Protein AF-A0A5J5CCL2-F1 (afdb_monomer)

Secondary structure (DSSP, 8-state):
--HHHHHHHHHHHHHHHHHHHHH--SS--HHHHHHHHHHHSPPPHHHHHIIIIII-HHHHHHHHHHHHHHHHHHHHHIIIIIIHHHHHHHHHHHHHHHHHT-HHHHGGGT--HHHHHHHHHHHHHHHHHHHHHHHHHHHHHHHHHHHHHHHHHHHHHHTT----TTTS---HHHHHHHHHHHHHHSS--HHHHHHHS-S----SSHHHHS--SSPPSS----TT-HHHHHHHH-STTTT-TTSPPP-TTS-HHHHHHHHHHHHHHHHHHHHHHHHHH----------PPPGGGSSS--SS-S-EEEEETTTTEEEEEEE-TTT-TTEEEEEEEESSTT---TT-EEEEE-------S--S-TT------EEEEEEEESSSSEEEEEEEE-TTS---EEEEEEEHHHHT---------TTSPP-GGG--EEE---

InterPro domains:
  IPR024789 Anaphase-promoting complex subunit 4 [PTHR13260] (3-409)
  IPR024790 Anaphase-promoting complex subunit 4, long domain [PF12896] (3-160)
  IPR056358 Anaphase-promoting complex subunit 4, C-terminal half WD40 domain [PF23405] (305-424)

pLDDT: mean 77.76, std 14.59, range [33.66, 97.31]

Sequence (434 aa):
MQCEAWEDILMQMDLRLTKFVQEKNTSTQVQDEFLELLLWGQSSPELQALLMNQLTVKGLKKLGQSIESSYSSIQKLVISHLQSGSEALLYHLSEVKGMSLWKQKFESLGLDSAAIEGAITAVGSFSLKANELLQVIDKSMKNFKAFFRWLYVAMLRMCEEHVPPELNKMTQKDIAFVADFLAEHFSENEELFDRKGKYFNVERVGQYLKDEDEDLVSPPNTKGNQWLKFLQESTHLKESPLLFPSFPQKSLHFVKRMMENVIVQCLQEPAEVIGRSVKQAVFLPLYTVPESSENNPRLFELPSLWNDKKAKMHNVVFCMPEISPCKLYLLRKGTDPNRHIPNSVMSIDLSHHLDNADDDNAAAQTNYVYSCLDARFYDDEMLTVVLQGSEEENKRRVLAQLSLASVLSCETEFCWEPNLRWTSRAVPSHAKAW

Nearest PDB structures (foldseek):
  9gaw-assembly1_I  TM=8.896E-01  e=2.895E-38  Homo sapiens
  8tar-assembly1_I  TM=8.766E-01  e=2.163E-37  Homo sapiens
  5l9t-assembly1_I  TM=8.913E-01  e=1.207E-35  Homo sapiens
  5l9u-assembly1_I  TM=8.912E-01  e=3.647E-35  Homo sapiens
  5khr-assembly1_I  TM=9.111E-01  e=5.847E-33  Homo sapiens

Organism: NCBI:txid54343

Foldseek 3Di:
DLLVLLCVLVCVVLVLLLVLVVVDPDPDFPLVQVVCCLPVVDHDPSVLCSDPPPCNLVNLVVSLVSNLVSLVVVLCCLVVPVLVVLVVVLVVLVVLLVVVVPCVVCVLLQQDNVLSLVLNLLSQQLNVQSVQLSVLSVLLNLLSVLQSLVSSQSSCVVVVHDDDPVSVPQDPVSSVSPSCLSCVWRPFDPVCCVPPVTRTPNDQSSQQVDPDQFWRPDFPDPPPPPVVVVCVVDDDNVVDSPDRDYDRGGHSNVSVVSSVVSVVVSVVRSVVSVVVVDDDLADAAEDDDDPVPPPDPCPDADFDWDQDPVQQKIWTWGDDCVQAQQKIKIAIDHVDNPDDDWCRIAIEGRQDADPPDDDPCPDDPDRWRKGWGHWDDPDPFKIWTWIFTDDDPDRDIDIDIDGVVVRPPDPDTDDDDGPDYDDPPDHYYDHDHD

Mean predicted aligned error: 14.12 Å

Radius of gyration: 39.16 Å; Cα contacts (8 Å, |Δi|>4): 515; chains: 1; bounding box: 102×42×96 Å

Solvent-accessible surface area (backbone atoms only — not comparable to full-atom values): 25177 Å² total; per-residue (Å²): 128,70,65,58,65,50,49,57,57,52,49,53,52,52,51,53,54,50,48,51,59,71,73,47,96,65,95,71,55,72,36,55,53,56,47,40,30,71,74,69,70,52,65,56,72,66,58,46,45,43,51,59,74,71,44,26,77,70,46,48,54,51,52,52,52,51,50,53,52,44,53,53,51,52,51,49,45,44,57,70,48,51,47,51,49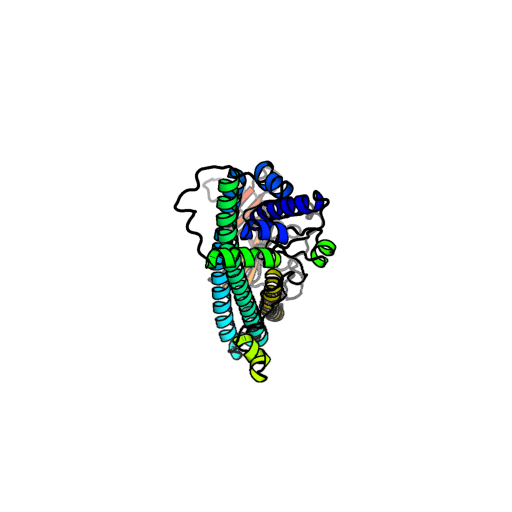,44,52,52,49,45,52,52,45,50,53,50,36,59,47,22,71,43,41,97,74,26,45,82,43,34,44,54,48,66,52,42,51,51,29,47,37,32,46,45,27,37,49,50,46,54,51,51,50,49,53,49,46,55,52,50,53,54,35,49,54,41,37,53,55,50,52,52,53,52,51,31,60,74,67,73,44,89,73,58,77,81,72,71,72,71,49,75,67,47,53,49,43,31,52,51,42,39,61,71,27,41,52,80,37,72,73,43,27,79,74,70,77,37,55,55,63,76,64,74,61,56,54,32,70,42,92,54,97,58,63,38,91,73,52,78,84,64,86,82,46,65,67,60,52,53,44,71,72,38,71,67,62,68,72,34,89,88,56,53,65,83,65,73,48,54,20,49,44,55,41,46,53,55,27,50,53,44,43,50,53,52,61,46,41,29,54,53,40,49,53,72,66,64,65,90,86,78,71,80,57,60,82,84,82,63,80,87,66,68,86,55,87,78,84,82,57,63,67,33,81,46,76,37,76,89,81,43,29,39,39,38,36,36,68,48,61,93,83,40,39,36,36,46,35,43,37,42,41,39,71,50,87,86,48,86,52,83,62,28,48,41,31,41,30,45,46,45,77,63,80,92,63,99,65,101,63,95,81,69,87,74,77,55,54,24,31,68,72,41,53,46,74,75,53,96,49,35,34,38,34,36,33,38,46,56,82,88,74,64,83,48,72,45,82,42,70,42,53,45,70,69,68,65,72,65,88,69,74,48,85,80,65,84,79,57,66,64,67,86,86,74,66,55,64,45,80,48,66,97

Structure (mmCIF, N/CA/C/O backbone):
data_AF-A0A5J5CCL2-F1
#
_entry.id   AF-A0A5J5CCL2-F1
#
loop_
_atom_site.group_PDB
_atom_site.id
_atom_site.type_symbol
_atom_site.label_atom_id
_atom_site.label_alt_id
_atom_site.label_comp_id
_atom_site.label_asym_id
_atom_site.label_entity_id
_atom_site.label_seq_id
_atom_site.pdbx_PDB_ins_code
_atom_site.Cartn_x
_atom_site.Cartn_y
_atom_site.Cartn_z
_atom_site.occupancy
_atom_site.B_iso_or_equiv
_atom_site.auth_seq_id
_atom_site.auth_comp_id
_atom_site.auth_asym_id
_atom_site.auth_atom_id
_atom_site.pdbx_PDB_model_num
ATOM 1 N N . MET A 1 1 ? 5.885 -1.222 14.890 1.00 33.66 1 MET A N 1
ATOM 2 C CA . MET A 1 1 ? 6.516 -0.376 15.926 1.00 33.66 1 MET A CA 1
ATOM 3 C C . MET A 1 1 ? 5.508 0.215 16.922 1.00 33.66 1 MET A C 1
ATOM 5 O O . MET A 1 1 ? 5.820 0.216 18.095 1.00 33.66 1 MET A O 1
ATOM 9 N N . GLN A 1 2 ? 4.304 0.678 16.532 1.00 38.41 2 GLN A N 1
ATOM 10 C CA . GLN A 1 2 ? 3.271 1.112 17.509 1.00 38.41 2 GLN A CA 1
ATOM 11 C C . GLN A 1 2 ? 2.220 0.045 17.885 1.00 38.41 2 GLN A C 1
ATOM 13 O O . GLN A 1 2 ? 1.555 0.217 18.902 1.00 38.41 2 GLN A O 1
ATOM 18 N N . CYS A 1 3 ? 2.089 -1.059 17.131 1.00 45.56 3 CYS A N 1
ATOM 19 C CA . CYS A 1 3 ? 1.233 -2.184 17.544 1.00 45.56 3 CYS A CA 1
ATOM 20 C C . CYS A 1 3 ? 1.702 -2.803 18.873 1.00 45.56 3 CYS A C 1
ATOM 22 O O . CYS A 1 3 ? 0.871 -3.060 19.732 1.00 45.56 3 CYS A O 1
ATOM 24 N N . GLU A 1 4 ? 3.015 -2.930 19.093 1.00 51.91 4 GLU A N 1
ATOM 25 C CA . GLU A 1 4 ? 3.587 -3.549 20.304 1.00 51.91 4 GLU A CA 1
ATOM 26 C C . GLU A 1 4 ? 3.193 -2.811 21.595 1.00 51.91 4 GLU A C 1
ATOM 28 O O . GLU A 1 4 ? 2.772 -3.430 22.567 1.00 51.91 4 GLU A O 1
ATOM 33 N N . ALA A 1 5 ? 3.232 -1.473 21.600 1.00 47.94 5 ALA A N 1
ATOM 34 C CA . ALA A 1 5 ? 2.883 -0.693 22.790 1.00 47.94 5 ALA A CA 1
ATOM 35 C C . ALA A 1 5 ? 1.392 -0.804 23.159 1.00 47.94 5 ALA A C 1
ATOM 37 O O . ALA A 1 5 ? 1.030 -0.737 24.332 1.00 47.94 5 ALA A O 1
ATOM 38 N N . TRP A 1 6 ? 0.521 -0.955 22.160 1.00 54.97 6 TRP A N 1
ATOM 39 C CA . TRP A 1 6 ? -0.911 -1.164 22.357 1.00 54.97 6 TRP A CA 1
ATOM 40 C C . TRP A 1 6 ? -1.201 -2.600 22.846 1.00 54.97 6 TRP A C 1
ATOM 42 O O . TRP A 1 6 ? -1.970 -2.760 23.798 1.00 54.97 6 TRP A O 1
ATOM 52 N N . GLU A 1 7 ? -0.515 -3.611 22.298 1.00 61.22 7 GLU A N 1
ATOM 53 C CA . GLU A 1 7 ? -0.616 -5.014 22.735 1.00 61.22 7 GLU A CA 1
ATOM 54 C C . GLU A 1 7 ? -0.195 -5.203 24.196 1.00 61.22 7 GLU A C 1
ATOM 56 O O . GLU A 1 7 ? -0.931 -5.820 24.969 1.00 61.22 7 GLU A O 1
ATOM 61 N N . ASP A 1 8 ? 0.927 -4.612 24.610 1.00 60.56 8 ASP A N 1
ATOM 62 C CA . ASP A 1 8 ? 1.470 -4.781 25.962 1.00 60.56 8 ASP A CA 1
ATOM 63 C C . ASP A 1 8 ? 0.539 -4.236 27.058 1.00 60.56 8 ASP A C 1
ATOM 65 O O . ASP A 1 8 ? 0.378 -4.849 28.117 1.00 60.56 8 ASP A O 1
ATOM 69 N N . ILE A 1 9 ? -0.110 -3.091 26.823 1.00 60.00 9 ILE A N 1
ATOM 70 C CA . ILE A 1 9 ? -0.969 -2.432 27.825 1.00 60.00 9 ILE A CA 1
ATOM 71 C C . ILE A 1 9 ? -2.286 -3.192 28.012 1.00 60.00 9 ILE A C 1
ATOM 73 O O . ILE A 1 9 ? -2.767 -3.355 29.136 1.00 60.00 9 ILE A O 1
ATOM 77 N N . LEU A 1 10 ? -2.884 -3.664 26.921 1.00 61.88 10 LEU A N 1
ATOM 78 C CA . LEU A 1 10 ? -4.155 -4.386 26.968 1.00 61.88 10 LEU A CA 1
ATOM 79 C C . LEU A 1 10 ? -3.970 -5.816 27.447 1.00 61.88 10 LEU A C 1
ATOM 81 O O . LEU A 1 10 ? -4.780 -6.306 28.233 1.00 61.88 10 LEU A O 1
ATOM 85 N N . MET A 1 11 ? -2.850 -6.443 27.080 1.00 65.31 11 MET A N 1
ATOM 86 C CA . MET A 1 11 ? -2.454 -7.723 27.644 1.00 65.31 11 MET A CA 1
ATOM 87 C C . MET A 1 11 ? -2.302 -7.630 29.166 1.00 65.31 11 MET A C 1
ATOM 89 O O . MET A 1 11 ? -2.711 -8.554 29.859 1.00 65.31 11 MET A O 1
ATOM 93 N N . GLN A 1 12 ? -1.830 -6.507 29.722 1.00 64.06 12 GLN A N 1
ATOM 94 C CA . GLN A 1 12 ? -1.799 -6.316 31.179 1.00 64.06 12 GLN A CA 1
ATOM 95 C C . GLN A 1 12 ? -3.190 -6.249 31.829 1.00 64.06 12 GLN A C 1
ATOM 97 O O . GLN A 1 12 ? -3.343 -6.752 32.944 1.00 64.06 12 GLN A O 1
ATOM 102 N N . MET A 1 13 ? -4.191 -5.643 31.180 1.00 66.69 13 MET A N 1
ATOM 103 C CA . MET A 1 13 ? -5.559 -5.587 31.714 1.00 66.69 13 MET A CA 1
ATOM 104 C C . MET A 1 13 ? -6.235 -6.962 31.630 1.00 66.69 13 MET A C 1
ATOM 106 O O . MET A 1 13 ? -6.732 -7.450 32.645 1.00 66.69 13 MET A O 1
ATOM 110 N N . ASP A 1 14 ? -6.147 -7.626 30.475 1.00 66.75 14 ASP A N 1
ATOM 111 C CA . ASP A 1 14 ? -6.646 -8.991 30.276 1.00 66.75 14 ASP A CA 1
ATOM 112 C C . ASP A 1 14 ? -5.994 -9.982 31.244 1.00 66.75 14 ASP A C 1
ATOM 114 O O . ASP A 1 14 ? -6.689 -10.784 31.860 1.00 66.75 14 ASP A O 1
ATOM 118 N N . LEU A 1 15 ? -4.666 -9.935 31.413 1.00 68.12 15 LEU A N 1
ATOM 119 C CA . LEU A 1 15 ? -3.940 -10.842 32.309 1.00 68.12 15 LEU A CA 1
ATOM 120 C C . LEU A 1 15 ? -4.369 -10.665 33.765 1.00 68.12 15 LEU A C 1
ATOM 122 O O . LEU A 1 15 ? -4.470 -11.649 34.491 1.00 68.12 15 LEU A O 1
ATOM 126 N N . ARG A 1 16 ? -4.621 -9.428 34.207 1.00 69.06 16 ARG A N 1
ATOM 127 C CA . ARG A 1 16 ? -5.076 -9.153 35.579 1.00 69.06 16 ARG A CA 1
ATOM 128 C C . ARG A 1 16 ? -6.511 -9.630 35.804 1.00 69.06 16 ARG A C 1
ATOM 130 O O . ARG A 1 16 ? -6.777 -10.239 36.833 1.00 69.06 16 ARG A O 1
ATOM 137 N N . LEU A 1 17 ? -7.402 -9.414 34.836 1.00 67.12 17 LEU A N 1
ATOM 138 C CA . LEU A 1 17 ? -8.785 -9.900 34.889 1.00 67.12 17 LEU A CA 1
ATOM 139 C C . LEU A 1 17 ? -8.868 -11.429 34.779 1.00 67.12 17 LEU A C 1
ATOM 141 O O . LEU A 1 17 ? -9.637 -12.060 35.491 1.00 67.12 17 LEU A O 1
ATOM 145 N N . THR A 1 18 ? -8.030 -12.041 33.944 1.00 66.94 18 THR A N 1
ATOM 146 C CA . THR A 1 18 ? -7.969 -13.502 33.789 1.00 66.94 18 THR A CA 1
ATOM 147 C C . THR A 1 18 ? -7.418 -14.165 35.051 1.00 66.94 18 THR A C 1
ATOM 149 O O . THR A 1 18 ? -7.979 -15.156 35.509 1.00 66.94 18 THR A O 1
ATOM 152 N N . LYS A 1 19 ? -6.368 -13.597 35.664 1.00 69.75 19 LYS A N 1
ATOM 153 C CA . LYS A 1 19 ? -5.868 -14.065 36.967 1.00 69.75 19 LYS A CA 1
ATOM 154 C C . LYS A 1 19 ? -6.924 -13.953 38.059 1.00 69.75 19 LYS A C 1
ATOM 156 O O . LYS A 1 19 ? -7.058 -14.880 38.840 1.00 69.75 19 LYS A O 1
ATOM 161 N N . PHE A 1 20 ? -7.708 -12.877 38.076 1.00 67.62 20 PHE A N 1
ATOM 162 C CA . PHE A 1 20 ? -8.809 -12.727 39.027 1.00 67.62 20 PHE A CA 1
ATOM 163 C C . PHE A 1 20 ? -9.853 -13.839 38.909 1.00 67.62 20 PHE A C 1
ATOM 165 O O . PHE A 1 20 ? -10.230 -14.413 39.923 1.00 67.62 20 PHE A O 1
ATOM 172 N N . VAL A 1 21 ? -10.270 -14.179 37.684 1.00 65.50 21 VAL A N 1
ATOM 173 C CA . VAL A 1 21 ? -11.196 -15.300 37.436 1.00 65.50 21 VAL A CA 1
ATOM 174 C C . VAL A 1 21 ? -10.605 -16.622 37.912 1.00 65.50 21 VAL A C 1
ATOM 176 O O . VAL A 1 21 ? -11.295 -17.405 38.550 1.00 65.50 21 VAL A O 1
ATOM 179 N N . GLN A 1 22 ? -9.323 -16.865 37.631 1.00 65.94 22 GLN A N 1
ATOM 180 C CA . GLN A 1 22 ? -8.645 -18.112 37.998 1.00 65.94 22 GLN A CA 1
ATOM 181 C C . GLN A 1 22 ? -8.370 -18.241 39.504 1.00 65.94 22 GLN A C 1
ATOM 183 O O . GLN A 1 22 ? -8.372 -19.347 40.034 1.00 65.94 22 GLN A O 1
ATOM 188 N N . GLU A 1 23 ? -8.103 -17.129 40.192 1.00 66.75 23 GLU A N 1
ATOM 189 C CA . GLU A 1 23 ? -7.854 -17.088 41.638 1.00 66.75 23 GLU A CA 1
ATOM 190 C C . GLU A 1 23 ? -9.162 -17.152 42.449 1.00 66.75 23 GLU A C 1
ATOM 192 O O . GLU A 1 23 ? -9.138 -17.480 43.640 1.00 66.75 23 GLU A O 1
ATOM 197 N N . LYS A 1 24 ? -10.315 -16.887 41.819 1.00 63.59 24 LYS A N 1
ATOM 198 C CA . LYS A 1 24 ? -11.631 -17.009 42.448 1.00 63.59 24 LYS A CA 1
ATOM 199 C C . LYS A 1 24 ? -12.131 -18.456 42.440 1.00 63.59 24 LYS A C 1
ATOM 201 O O . LYS A 1 24 ? -12.282 -19.079 41.401 1.00 63.59 24 LYS A O 1
ATOM 206 N N . ASN A 1 25 ? -12.520 -18.949 43.619 1.00 55.16 25 ASN A N 1
ATOM 207 C CA . ASN A 1 25 ? -13.246 -20.217 43.805 1.00 55.16 25 ASN A CA 1
ATOM 208 C C . ASN A 1 25 ? -14.779 -20.021 43.879 1.00 55.16 25 ASN A C 1
ATOM 210 O O . ASN A 1 25 ? -15.472 -20.788 44.547 1.00 55.16 25 ASN A O 1
ATOM 214 N N . THR A 1 26 ? -15.321 -18.954 43.283 1.00 57.22 26 THR A N 1
ATOM 215 C CA . THR A 1 26 ? -16.757 -18.606 43.359 1.00 57.22 26 THR A CA 1
ATOM 216 C C . THR A 1 26 ? -17.428 -18.715 41.994 1.00 57.22 26 THR A C 1
ATOM 218 O O . THR A 1 26 ? -16.775 -18.563 40.972 1.00 57.22 26 THR A O 1
ATOM 221 N N . SER A 1 27 ? -18.736 -18.985 41.983 1.00 61.56 27 SER A N 1
ATOM 222 C CA . SER A 1 27 ? -19.545 -19.191 40.772 1.00 61.56 27 SER A CA 1
ATOM 223 C C . SER A 1 27 ? -20.070 -17.901 40.121 1.00 61.56 27 SER A C 1
ATOM 225 O O . SER A 1 27 ? -20.950 -17.981 39.269 1.00 61.56 27 SER A O 1
ATOM 227 N N . THR A 1 28 ? -19.638 -16.722 40.575 1.00 65.50 28 THR A N 1
ATOM 228 C CA . THR A 1 28 ? -20.112 -15.419 40.078 1.00 65.50 28 THR A CA 1
ATOM 229 C C . THR A 1 28 ? -19.205 -14.906 38.967 1.00 65.50 28 THR A C 1
ATOM 231 O O . THR A 1 28 ? -17.983 -14.920 39.122 1.00 65.50 28 THR A O 1
ATOM 234 N N . GLN A 1 29 ? -19.791 -14.429 37.866 1.00 71.75 29 GLN A N 1
ATOM 235 C CA . GLN A 1 29 ? -19.021 -13.869 36.757 1.00 71.75 29 GLN A CA 1
ATOM 236 C C . GLN A 1 29 ? -18.443 -12.498 37.135 1.00 71.75 29 GLN A C 1
ATOM 238 O O . GLN A 1 29 ? -19.029 -11.739 37.908 1.00 71.75 29 GLN A O 1
ATOM 243 N N . VAL A 1 30 ? -17.309 -12.130 36.528 1.00 74.69 30 VAL A N 1
ATOM 244 C CA . VAL A 1 30 ? -16.671 -10.812 36.739 1.00 74.69 30 VAL A CA 1
ATOM 245 C C . VAL A 1 30 ? -17.623 -9.671 36.385 1.00 74.69 30 VAL A C 1
ATOM 247 O O . VAL A 1 30 ? -17.645 -8.645 37.062 1.00 74.69 30 VAL A O 1
ATOM 250 N N . GLN A 1 31 ? -18.433 -9.864 35.342 1.00 79.94 31 GLN A N 1
ATOM 251 C CA . GLN A 1 31 ? -19.477 -8.927 34.950 1.00 79.94 31 GLN A CA 1
ATOM 252 C C . GLN A 1 31 ? -20.458 -8.652 36.097 1.00 79.94 31 GLN A C 1
ATOM 254 O O . GLN A 1 31 ? -20.752 -7.487 36.366 1.00 79.94 31 GLN A O 1
ATOM 259 N N . ASP A 1 32 ? -20.936 -9.697 36.775 1.00 80.44 32 ASP A N 1
ATOM 260 C CA . ASP A 1 32 ? -21.945 -9.580 37.828 1.00 80.44 32 ASP A CA 1
ATOM 261 C C . ASP A 1 32 ? -21.407 -8.788 39.021 1.00 80.44 32 ASP A C 1
ATOM 263 O O . ASP A 1 32 ? -22.088 -7.904 39.526 1.00 80.44 32 ASP A O 1
ATOM 267 N N . GLU A 1 33 ? -20.147 -8.996 39.407 1.00 81.62 33 GLU A N 1
ATOM 268 C CA . GLU A 1 33 ? -19.530 -8.262 40.522 1.00 81.62 33 GLU A CA 1
ATOM 269 C C . GLU A 1 33 ? -19.306 -6.780 40.213 1.00 81.62 33 GLU A C 1
ATOM 271 O O . GLU A 1 33 ? -19.522 -5.916 41.068 1.00 81.62 33 GLU A O 1
ATOM 276 N N . PHE A 1 34 ? -18.899 -6.450 38.983 1.00 83.75 34 PHE A N 1
ATOM 277 C CA . PHE A 1 34 ? -18.797 -5.049 38.573 1.00 83.75 34 PHE A CA 1
ATOM 278 C C . PHE A 1 34 ? -20.177 -4.393 38.427 1.00 83.75 34 PHE A C 1
ATOM 280 O O . PHE A 1 34 ? -20.308 -3.200 38.709 1.00 83.75 34 PHE A O 1
ATOM 287 N N . LEU A 1 35 ? -21.210 -5.141 38.023 1.00 84.44 35 LEU A N 1
ATOM 288 C CA . LEU A 1 35 ? -22.591 -4.653 37.992 1.00 84.44 35 LEU A CA 1
ATOM 289 C C . LEU A 1 35 ? -23.157 -4.463 39.403 1.00 84.44 35 LEU A C 1
ATOM 291 O O . LEU A 1 35 ? -23.809 -3.452 39.657 1.00 84.44 35 LEU A O 1
ATOM 295 N N . GLU A 1 36 ? -22.871 -5.364 40.341 1.00 85.12 36 GLU A N 1
ATOM 296 C CA . GLU A 1 36 ? -23.231 -5.208 41.752 1.00 85.12 36 GLU A CA 1
ATOM 297 C C . GLU A 1 36 ? -22.561 -3.973 42.361 1.00 85.12 36 GLU A C 1
ATOM 299 O O . GLU A 1 36 ? -23.233 -3.161 43.003 1.00 85.12 36 GLU A O 1
ATOM 304 N N . LEU A 1 37 ? -21.277 -3.751 42.063 1.00 86.25 37 LEU A N 1
ATOM 305 C CA . LEU A 1 37 ? -20.572 -2.531 42.451 1.00 86.25 37 LEU A CA 1
ATOM 306 C C . LEU A 1 37 ? -21.211 -1.277 41.831 1.00 86.25 37 LEU A C 1
ATOM 308 O O . LEU A 1 37 ? -21.308 -0.243 42.494 1.00 86.25 37 LEU A O 1
ATOM 312 N N . LEU A 1 38 ? -21.656 -1.346 40.573 1.00 85.44 38 LEU A N 1
ATOM 313 C CA . LEU A 1 38 ? -22.299 -0.225 39.880 1.00 85.44 38 LEU A CA 1
ATOM 314 C C . LEU A 1 38 ? -23.677 0.107 40.469 1.00 85.44 38 LEU A C 1
ATOM 316 O O . LEU A 1 38 ? -24.008 1.285 40.610 1.00 85.44 38 LEU A O 1
ATOM 320 N N . LEU A 1 39 ? -24.471 -0.915 40.794 1.00 84.75 39 LEU A N 1
ATOM 321 C CA . LEU A 1 39 ? -25.861 -0.782 41.237 1.00 84.75 39 LEU A CA 1
ATOM 322 C C . LEU A 1 39 ? -25.980 -0.504 42.738 1.00 84.75 39 LEU A C 1
ATOM 324 O O . LEU A 1 39 ? -26.755 0.363 43.142 1.00 84.75 39 LEU A O 1
ATOM 328 N N . TRP A 1 40 ? -25.216 -1.225 43.558 1.00 83.25 40 TRP A N 1
ATOM 329 C CA . TRP A 1 40 ? -25.343 -1.218 45.018 1.00 83.25 40 TRP A CA 1
ATOM 330 C C . TRP A 1 40 ? -24.202 -0.482 45.718 1.00 83.25 40 TRP A C 1
ATOM 332 O O . TRP A 1 40 ? -24.310 -0.173 46.905 1.00 83.25 40 TRP A O 1
ATOM 342 N N . GLY A 1 41 ? -23.106 -0.189 45.011 1.00 79.31 41 GLY A N 1
ATOM 343 C CA . GLY A 1 41 ? -21.922 0.444 45.598 1.00 79.31 41 GLY A CA 1
ATOM 344 C C . GLY A 1 41 ? -21.170 -0.448 46.590 1.00 79.31 41 GLY A C 1
ATOM 345 O O . GLY A 1 41 ? -20.272 0.042 47.271 1.00 79.31 41 GLY A O 1
ATOM 346 N N . GLN A 1 42 ? -21.531 -1.731 46.685 1.00 76.81 42 GLN A N 1
ATOM 347 C CA . GLN A 1 42 ? -20.855 -2.725 47.512 1.00 76.81 42 GLN A CA 1
ATOM 348 C C . GLN A 1 42 ? -19.969 -3.597 46.623 1.00 76.81 42 GLN A C 1
ATOM 350 O O . GLN A 1 42 ? -20.426 -4.117 45.610 1.00 76.81 42 GLN A O 1
ATOM 355 N N . SER A 1 43 ? -18.697 -3.736 46.989 1.00 79.81 43 SER A N 1
ATOM 356 C CA . SER A 1 43 ? -17.754 -4.648 46.337 1.00 79.81 43 SER A CA 1
ATOM 357 C C . SER A 1 43 ? -17.603 -5.928 47.150 1.00 79.81 43 SER A C 1
ATOM 359 O O . SER A 1 43 ? -17.520 -5.860 48.380 1.00 79.81 43 SER A O 1
ATOM 361 N N . SER A 1 44 ? -17.452 -7.068 46.476 1.00 81.56 44 SER A N 1
ATOM 362 C CA . SER A 1 44 ? -16.975 -8.298 47.113 1.00 81.56 44 SER A CA 1
ATOM 363 C C . SER A 1 44 ? -15.580 -8.074 47.736 1.00 81.56 44 SER A C 1
ATOM 365 O O . SER A 1 44 ? -14.805 -7.245 47.236 1.00 81.56 44 SER A O 1
ATOM 367 N N . PRO A 1 45 ? -15.225 -8.771 48.833 1.00 78.25 45 PRO A N 1
ATOM 368 C CA . PRO A 1 45 ? -13.900 -8.644 49.441 1.00 78.25 45 PRO A CA 1
ATOM 369 C C . PRO A 1 45 ? -12.779 -9.047 48.469 1.00 78.25 45 PRO A C 1
ATOM 371 O O . PRO A 1 45 ? -11.690 -8.472 48.516 1.00 78.25 45 PRO A O 1
ATOM 374 N N . GLU A 1 46 ? -13.052 -9.965 47.539 1.00 78.75 46 GLU A N 1
ATOM 375 C CA . GLU A 1 46 ? -12.128 -10.359 46.476 1.00 78.75 46 GLU A CA 1
ATOM 376 C C . GLU A 1 46 ? -11.918 -9.229 45.456 1.00 78.75 46 GLU A C 1
ATOM 378 O O . GLU A 1 46 ? -10.774 -8.888 45.139 1.00 78.75 46 GLU A O 1
ATOM 383 N N . LEU A 1 47 ? -12.998 -8.597 44.975 1.00 79.44 47 LEU A N 1
ATOM 384 C CA . LEU A 1 47 ? -12.913 -7.470 44.040 1.00 79.44 47 LEU A CA 1
ATOM 385 C C . LEU A 1 47 ? -12.238 -6.259 44.696 1.00 79.44 47 LEU A C 1
ATOM 387 O O . LEU A 1 47 ? -11.413 -5.586 44.076 1.00 79.44 47 LEU A O 1
ATOM 391 N N . GLN A 1 48 ? -12.532 -6.004 45.972 1.00 81.75 48 GLN A N 1
ATOM 392 C CA . GLN A 1 48 ? -11.878 -4.955 46.746 1.00 81.75 48 GLN A CA 1
ATOM 393 C C . GLN A 1 48 ? -10.373 -5.213 46.884 1.00 81.75 48 GLN A C 1
ATOM 395 O O . GLN A 1 48 ? -9.580 -4.290 46.685 1.00 81.75 48 GLN A O 1
ATOM 400 N N . ALA A 1 49 ? -9.957 -6.453 47.161 1.00 79.75 49 ALA A N 1
ATOM 401 C CA . ALA A 1 49 ? -8.544 -6.819 47.216 1.00 79.75 49 ALA A CA 1
ATOM 402 C C . ALA A 1 49 ? -7.848 -6.627 45.857 1.00 79.75 49 ALA A C 1
ATOM 404 O O . ALA A 1 49 ? -6.737 -6.093 45.814 1.00 79.75 49 ALA A O 1
ATOM 405 N N . LEU A 1 50 ? -8.497 -6.980 44.743 1.00 79.12 50 LEU A N 1
ATOM 406 C CA . LEU A 1 50 ? -7.954 -6.744 43.403 1.00 79.12 50 LEU A CA 1
ATOM 407 C C . LEU A 1 50 ? -7.781 -5.248 43.108 1.00 79.12 50 LEU A C 1
ATOM 409 O O . LEU A 1 50 ? -6.703 -4.812 42.688 1.00 79.12 50 LEU A O 1
ATOM 413 N N . LEU A 1 51 ? -8.825 -4.451 43.344 1.00 80.06 51 LEU A N 1
ATOM 414 C CA . LEU A 1 51 ? -8.806 -3.018 43.058 1.00 80.06 51 LEU A CA 1
ATOM 415 C C . LEU A 1 51 ? -7.774 -2.293 43.932 1.00 80.06 51 LEU A C 1
ATOM 417 O O . LEU A 1 51 ? -6.999 -1.481 43.421 1.00 80.06 51 LEU A O 1
ATOM 421 N N . MET A 1 52 ? -7.705 -2.619 45.224 1.00 80.88 52 MET A N 1
ATOM 422 C CA . MET A 1 52 ? -6.853 -1.902 46.176 1.00 80.88 52 MET A CA 1
ATOM 423 C C . MET A 1 52 ? -5.406 -2.387 46.194 1.00 80.88 52 MET A C 1
ATOM 425 O O . MET A 1 52 ? -4.502 -1.551 46.210 1.00 80.88 52 MET A O 1
ATOM 429 N N . ASN A 1 53 ? -5.164 -3.700 46.138 1.00 78.44 53 ASN A N 1
ATOM 430 C CA . ASN A 1 53 ? -3.815 -4.252 46.293 1.00 78.44 53 ASN A CA 1
ATOM 431 C C . ASN A 1 53 ? -3.097 -4.432 44.953 1.00 78.44 53 ASN A C 1
ATOM 433 O O . ASN A 1 53 ? -1.902 -4.160 44.861 1.00 78.44 53 ASN A O 1
ATOM 437 N N . GLN A 1 54 ? -3.800 -4.887 43.909 1.00 73.38 54 GLN A N 1
ATOM 438 C CA . GLN A 1 54 ? -3.166 -5.184 42.622 1.00 73.38 54 GLN A CA 1
ATOM 439 C C . GLN A 1 54 ? -3.209 -3.989 41.664 1.00 73.38 54 GLN A C 1
ATOM 441 O O . GLN A 1 54 ? -2.190 -3.649 41.054 1.00 73.38 54 GLN A O 1
ATOM 446 N N . LEU A 1 55 ? -4.373 -3.354 41.489 1.00 75.75 55 LEU A N 1
ATOM 447 C CA . LEU A 1 55 ? -4.544 -2.262 40.525 1.00 75.75 55 LEU A CA 1
ATOM 448 C C . LEU A 1 55 ? -4.073 -0.919 41.092 1.00 75.75 55 LEU A C 1
ATOM 450 O O . LEU A 1 55 ? -3.283 -0.233 40.443 1.00 75.75 55 LEU A O 1
ATOM 454 N N . THR A 1 56 ? -4.477 -0.596 42.326 1.00 82.88 56 THR A N 1
ATOM 455 C CA . THR A 1 56 ? -4.232 0.668 43.045 1.00 82.88 56 THR A CA 1
ATOM 456 C C . THR A 1 56 ? -4.800 1.907 42.336 1.00 82.88 56 THR A C 1
ATOM 458 O O . THR A 1 56 ? -4.871 1.984 41.110 1.00 82.88 56 THR A O 1
ATOM 461 N N . VAL A 1 57 ? -5.135 2.957 43.092 1.00 81.75 57 VAL A N 1
ATOM 462 C CA . VAL A 1 57 ? -5.639 4.228 42.526 1.00 81.75 57 VAL A CA 1
ATOM 463 C C . VAL A 1 57 ? -4.617 4.869 41.568 1.00 81.75 57 VAL A C 1
ATOM 465 O O . VAL A 1 57 ? -4.965 5.380 40.499 1.00 81.75 57 VAL A O 1
ATOM 468 N N . LYS A 1 58 ? -3.323 4.811 41.918 1.00 82.00 58 LYS A N 1
ATOM 469 C CA . LYS A 1 58 ? -2.228 5.337 41.083 1.00 82.00 58 LYS A CA 1
ATOM 470 C C . LYS A 1 58 ? -2.024 4.507 39.814 1.00 82.00 58 LYS A C 1
ATOM 472 O O . LYS A 1 58 ? -1.777 5.085 38.755 1.00 82.00 58 LYS A O 1
ATOM 477 N N . GLY A 1 59 ? -2.118 3.180 39.914 1.00 80.94 59 GLY A N 1
ATOM 478 C CA . GLY A 1 59 ? -2.009 2.282 38.767 1.00 80.94 59 GLY A CA 1
ATOM 479 C C . GLY A 1 59 ? -3.173 2.452 37.795 1.00 80.94 59 GLY A C 1
ATOM 480 O O . GLY A 1 59 ? -2.925 2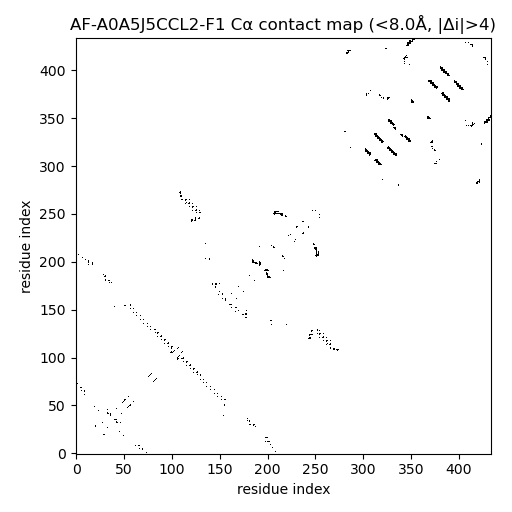.571 36.598 1.00 80.94 59 GLY A O 1
ATOM 481 N N . LEU A 1 60 ? -4.405 2.610 38.295 1.00 82.56 60 LEU A N 1
ATOM 482 C CA . LEU A 1 60 ? -5.581 2.896 37.466 1.00 82.56 60 LEU A CA 1
ATOM 483 C C . LEU A 1 60 ? -5.408 4.186 36.648 1.00 82.56 60 LEU A C 1
ATOM 485 O O . LEU A 1 60 ? -5.665 4.198 35.445 1.00 82.56 60 LEU A O 1
ATOM 489 N N . LYS A 1 61 ? -4.919 5.266 37.273 1.00 82.50 61 LYS A N 1
ATOM 490 C CA . LYS A 1 61 ? -4.688 6.545 36.579 1.00 82.50 61 LYS A CA 1
ATOM 491 C C . LYS A 1 61 ? -3.623 6.427 35.485 1.00 82.50 61 LYS A C 1
ATOM 493 O O . LYS A 1 61 ? -3.814 6.966 34.397 1.00 82.50 61 LYS A O 1
ATOM 498 N N . LYS A 1 62 ? -2.521 5.714 35.757 1.00 82.88 62 LYS A N 1
ATOM 499 C CA . LYS A 1 62 ? -1.477 5.443 34.754 1.00 82.88 62 LYS A CA 1
ATOM 500 C C . LYS A 1 62 ? -2.014 4.595 33.602 1.00 82.88 62 LYS A C 1
ATOM 502 O O . LYS A 1 62 ? -1.768 4.938 32.452 1.00 82.88 62 LYS A O 1
ATOM 507 N N . LEU A 1 63 ? -2.773 3.540 33.905 1.00 80.00 63 LEU A N 1
ATOM 508 C CA . LEU A 1 63 ? -3.380 2.662 32.905 1.00 80.00 63 LEU A CA 1
ATOM 509 C C . LEU A 1 63 ? -4.340 3.438 31.993 1.00 80.00 63 LEU A C 1
ATOM 511 O O . LEU A 1 63 ? -4.211 3.364 30.775 1.00 80.00 63 LEU A O 1
ATOM 515 N N . GLY A 1 64 ? -5.233 4.246 32.573 1.00 81.38 64 GLY A N 1
ATOM 516 C CA . GLY A 1 64 ? -6.175 5.072 31.814 1.00 81.38 64 GLY A CA 1
ATOM 517 C C . GLY A 1 64 ? -5.479 6.075 30.886 1.00 81.38 64 GLY A C 1
ATOM 518 O O . GLY A 1 64 ? -5.826 6.158 29.711 1.00 81.38 64 GLY A O 1
ATOM 519 N N . GLN A 1 65 ? -4.452 6.783 31.376 1.00 84.25 65 GLN A N 1
ATOM 520 C CA . GLN A 1 65 ? -3.652 7.701 30.549 1.00 84.25 65 GLN A CA 1
ATOM 521 C C . GLN A 1 65 ? -2.924 6.972 29.417 1.00 84.25 65 GLN A C 1
ATOM 523 O O . GLN A 1 65 ? -2.901 7.452 28.284 1.00 84.25 65 GLN A O 1
ATOM 528 N N . SER A 1 66 ? -2.349 5.806 29.718 1.00 81.75 66 SER A N 1
ATOM 529 C CA . SER A 1 66 ? -1.650 4.986 28.734 1.00 81.75 66 SER A CA 1
ATOM 530 C C . SER A 1 66 ? -2.594 4.541 27.614 1.00 81.75 66 SER A C 1
ATOM 532 O O . SER A 1 66 ? -2.283 4.757 26.446 1.00 81.75 66 SER A O 1
ATOM 534 N N . ILE A 1 67 ? -3.777 4.016 27.955 1.00 80.06 67 ILE A N 1
ATOM 535 C CA . ILE A 1 67 ? -4.802 3.606 26.983 1.00 80.06 67 ILE A CA 1
ATOM 536 C C . ILE A 1 67 ? -5.258 4.804 26.137 1.00 80.06 67 ILE A C 1
ATOM 538 O O . ILE A 1 67 ? -5.248 4.718 24.912 1.00 80.06 67 ILE A O 1
ATOM 542 N N . GLU A 1 68 ? -5.591 5.944 26.753 1.00 83.31 68 GLU A N 1
ATOM 543 C CA . GLU A 1 68 ? -6.021 7.152 26.028 1.00 83.31 68 GLU A CA 1
ATOM 544 C C . GLU A 1 68 ? -4.949 7.639 25.036 1.00 83.31 68 GLU A C 1
ATOM 546 O O . GLU A 1 68 ? -5.259 7.957 23.885 1.00 83.31 68 GLU A O 1
ATOM 551 N N . SER A 1 69 ? -3.676 7.633 25.448 1.00 84.69 69 SER A N 1
ATOM 552 C CA . SER A 1 69 ? -2.553 8.022 24.587 1.00 84.69 69 SER A CA 1
ATOM 553 C C . SER A 1 69 ? -2.340 7.064 23.409 1.00 84.69 69 SER A C 1
ATOM 555 O O . SER A 1 69 ? -2.122 7.525 22.284 1.00 84.69 69 SER A O 1
ATOM 557 N N . SER A 1 70 ? -2.473 5.751 23.626 1.00 83.44 70 SER A N 1
ATOM 558 C CA . SER A 1 70 ? -2.356 4.739 22.571 1.00 83.44 70 SER A CA 1
ATOM 559 C C . SER A 1 70 ? -3.487 4.861 21.554 1.00 83.44 70 SER A C 1
ATOM 561 O O . SER A 1 70 ? -3.219 4.969 20.359 1.00 83.44 70 SER A O 1
ATOM 563 N N . TYR A 1 71 ? -4.744 4.937 22.006 1.00 84.38 71 TYR A N 1
ATOM 564 C CA . TYR A 1 71 ? -5.903 5.092 21.118 1.00 84.38 71 TYR A CA 1
ATOM 565 C C . TYR A 1 71 ? -5.840 6.396 20.316 1.00 84.38 71 TYR A C 1
ATOM 567 O O . TYR A 1 71 ? -6.085 6.379 19.112 1.00 84.38 71 TYR A O 1
ATOM 575 N N . SER A 1 72 ? -5.435 7.512 20.936 1.00 88.50 72 SER A N 1
ATOM 576 C CA . SER A 1 72 ? -5.253 8.784 20.224 1.00 88.50 72 SER A CA 1
ATOM 577 C C . SER A 1 72 ? -4.137 8.705 19.175 1.00 88.50 72 SER A C 1
ATOM 579 O O . SER A 1 72 ? -4.265 9.273 18.090 1.00 88.50 72 SER A O 1
ATOM 581 N N . SER A 1 73 ? -3.055 7.980 19.465 1.00 88.19 73 SER A N 1
ATOM 582 C CA . SER A 1 73 ? -1.955 7.767 18.517 1.00 88.19 73 SER A CA 1
ATOM 583 C C . SER A 1 73 ? -2.395 6.910 17.326 1.00 88.19 73 SER A C 1
ATOM 585 O O . SER A 1 73 ? -2.172 7.304 16.182 1.00 88.19 73 SER A O 1
ATOM 587 N N . ILE A 1 74 ? -3.090 5.794 17.578 1.00 86.75 74 ILE A N 1
ATOM 588 C CA . ILE A 1 74 ? -3.634 4.913 16.530 1.00 86.75 74 ILE A CA 1
ATOM 589 C C . ILE A 1 74 ? -4.661 5.667 15.681 1.00 86.75 74 ILE A C 1
ATOM 591 O O . ILE A 1 74 ? -4.592 5.628 14.456 1.00 86.75 74 ILE A O 1
ATOM 595 N N . GLN A 1 75 ? -5.575 6.411 16.309 1.00 90.00 75 GLN A N 1
ATOM 596 C CA . GLN A 1 75 ? -6.568 7.224 15.609 1.00 90.00 75 GLN A CA 1
ATOM 597 C C . GLN A 1 75 ? -5.910 8.219 14.647 1.00 90.00 75 GLN A C 1
ATOM 599 O O . GLN A 1 75 ? -6.292 8.301 13.480 1.00 90.00 75 GLN A O 1
ATOM 604 N N . LYS A 1 76 ? -4.894 8.954 15.118 1.00 91.38 76 LYS A N 1
ATOM 605 C CA . LYS A 1 76 ? -4.133 9.887 14.277 1.00 91.38 76 LYS A CA 1
ATOM 606 C C . LYS A 1 76 ? -3.448 9.171 13.121 1.00 91.38 76 LYS A C 1
ATOM 608 O O . LYS A 1 76 ? -3.447 9.704 12.017 1.00 91.38 76 LYS A O 1
ATOM 613 N N . LEU A 1 77 ? -2.900 7.978 13.353 1.00 90.19 77 LEU A N 1
ATOM 614 C CA . LEU A 1 77 ? -2.262 7.185 12.306 1.00 90.19 77 LEU A CA 1
ATOM 615 C C . LEU A 1 77 ? -3.262 6.786 11.210 1.00 90.19 77 LEU A C 1
ATOM 617 O O . LEU A 1 77 ? -2.981 6.950 10.022 1.00 90.19 77 LEU A O 1
ATOM 621 N N . VAL A 1 78 ? -4.449 6.318 11.608 1.00 91.25 78 VAL A N 1
ATOM 622 C CA . VAL A 1 78 ? -5.519 5.927 10.681 1.00 91.25 78 VAL A CA 1
ATOM 623 C C . VAL A 1 78 ? -5.982 7.124 9.850 1.00 91.25 78 VAL A C 1
ATOM 625 O O . VAL A 1 78 ? -6.025 7.030 8.628 1.00 91.25 78 VAL A O 1
ATOM 628 N N . ILE A 1 79 ? -6.265 8.266 10.479 1.00 91.19 79 ILE A N 1
ATOM 629 C CA . ILE A 1 79 ? -6.766 9.449 9.764 1.00 91.19 79 ILE A CA 1
ATOM 630 C C . ILE A 1 79 ? -5.673 10.074 8.887 1.00 91.19 79 ILE A C 1
ATOM 632 O O . ILE A 1 79 ? -5.869 10.323 7.702 1.00 91.19 79 ILE A O 1
ATOM 636 N N . SER A 1 80 ? -4.497 10.332 9.461 1.00 92.12 80 SER A N 1
ATOM 637 C CA . SER A 1 80 ? -3.470 11.142 8.802 1.00 92.12 80 SER A CA 1
ATOM 638 C C . SER A 1 80 ? -2.656 10.384 7.763 1.00 92.12 80 SER A C 1
ATOM 640 O O . SER A 1 80 ? -2.107 11.031 6.871 1.00 92.12 80 SER A O 1
ATOM 642 N N . HIS A 1 81 ? -2.518 9.062 7.886 1.00 91.62 81 HIS A N 1
ATOM 643 C CA . HIS A 1 81 ? -1.673 8.268 6.990 1.00 91.62 81 HIS A CA 1
ATOM 644 C C . HIS A 1 81 ? -2.467 7.214 6.225 1.00 91.62 81 HIS A C 1
ATOM 646 O O . HIS A 1 81 ? -2.286 7.080 5.017 1.00 91.62 81 HIS A O 1
ATOM 652 N N . LEU A 1 82 ? -3.342 6.465 6.902 1.00 91.56 82 LEU A N 1
ATOM 653 C CA . LEU A 1 82 ? -4.051 5.361 6.255 1.00 91.56 82 LEU A CA 1
ATOM 654 C C . LEU A 1 82 ? -5.141 5.859 5.301 1.00 91.56 82 LEU A C 1
ATOM 656 O O . LEU A 1 82 ? -5.188 5.427 4.152 1.00 91.56 82 LEU A O 1
ATOM 660 N N . GLN A 1 83 ? -5.996 6.777 5.757 1.00 92.12 83 GLN A N 1
ATOM 661 C CA . GLN A 1 83 ? -7.063 7.351 4.935 1.00 92.12 83 GLN A CA 1
ATOM 662 C C . GLN A 1 83 ? -6.496 8.225 3.819 1.00 92.12 83 GLN A C 1
ATOM 664 O O . GLN A 1 83 ? -6.789 7.970 2.656 1.00 92.12 83 GLN A O 1
ATOM 669 N N . SER A 1 84 ? -5.609 9.167 4.148 1.00 94.19 84 SER A N 1
ATOM 670 C CA . SER A 1 84 ? -4.961 10.032 3.152 1.00 94.19 84 SER A CA 1
ATOM 671 C C . SER A 1 84 ? -4.204 9.234 2.079 1.00 94.19 84 SER A C 1
ATOM 673 O O . SER A 1 84 ? -4.307 9.538 0.891 1.00 94.19 84 SER A O 1
ATOM 675 N N . GLY A 1 85 ? -3.493 8.170 2.470 1.00 95.25 85 GLY A N 1
ATOM 676 C CA . GLY A 1 85 ? -2.818 7.268 1.538 1.00 95.25 85 GLY A CA 1
ATOM 677 C C . GLY A 1 85 ? -3.795 6.487 0.656 1.00 95.25 85 GLY A C 1
ATOM 678 O O . GLY A 1 85 ? -3.562 6.355 -0.543 1.00 95.25 85 GLY A O 1
ATOM 679 N N . SER A 1 86 ? -4.910 6.016 1.222 1.00 94.62 86 SER A N 1
ATOM 680 C CA . SER A 1 86 ? -5.946 5.291 0.469 1.00 94.62 86 SER A CA 1
ATOM 681 C C . SER A 1 86 ? -6.682 6.200 -0.520 1.00 94.62 86 SER A C 1
ATOM 683 O O . SER A 1 86 ? -6.957 5.787 -1.643 1.00 94.62 86 SER A O 1
ATOM 685 N N . GLU A 1 87 ? -6.952 7.450 -0.141 1.00 94.69 87 GLU A N 1
ATOM 686 C CA . GLU A 1 87 ? -7.551 8.471 -1.008 1.00 94.69 87 GLU A CA 1
ATOM 687 C C . GLU A 1 87 ? -6.628 8.835 -2.174 1.00 94.69 87 GLU A C 1
ATOM 689 O O . GLU A 1 87 ? -7.070 8.864 -3.323 1.00 94.69 87 GLU A O 1
ATOM 694 N N . ALA A 1 88 ? -5.337 9.054 -1.903 1.00 96.69 88 ALA A N 1
ATOM 695 C CA . ALA A 1 88 ? -4.343 9.311 -2.944 1.00 96.69 88 ALA A CA 1
ATOM 696 C C . ALA A 1 88 ? -4.203 8.117 -3.902 1.00 96.69 88 ALA A C 1
ATOM 698 O O . ALA A 1 88 ? -4.137 8.290 -5.120 1.00 96.69 88 ALA A O 1
ATOM 699 N N . LEU A 1 89 ? -4.211 6.895 -3.363 1.00 96.19 89 LEU A N 1
ATOM 700 C CA . LEU A 1 89 ? -4.174 5.675 -4.163 1.00 96.19 89 LEU A CA 1
ATOM 701 C C . LEU A 1 89 ? -5.419 5.549 -5.052 1.00 96.19 89 LEU A C 1
ATOM 703 O O . LEU A 1 89 ? -5.297 5.255 -6.239 1.00 96.19 89 LEU A O 1
ATOM 707 N N . LEU A 1 90 ? -6.605 5.826 -4.508 1.00 95.44 90 LEU A N 1
ATOM 708 C CA . LEU A 1 90 ? -7.860 5.822 -5.257 1.00 95.44 90 LEU A CA 1
ATOM 709 C C . LEU A 1 90 ? -7.866 6.883 -6.367 1.00 95.44 90 LEU A C 1
ATOM 711 O O . LEU A 1 90 ? -8.318 6.603 -7.479 1.00 95.44 90 LEU A O 1
ATOM 715 N N . TYR A 1 91 ? -7.339 8.078 -6.086 1.00 97.31 91 TYR A N 1
ATOM 716 C CA . TYR A 1 91 ? -7.180 9.154 -7.063 1.00 97.31 91 TYR A CA 1
ATOM 717 C C . TYR A 1 91 ? -6.296 8.709 -8.237 1.00 97.31 91 TYR A C 1
ATOM 719 O O . TYR A 1 91 ? -6.741 8.734 -9.385 1.00 97.31 91 TYR A O 1
ATOM 727 N N . HIS A 1 92 ? -5.089 8.210 -7.960 1.00 97.25 92 HIS A N 1
ATOM 728 C CA . HIS A 1 92 ? -4.168 7.783 -9.015 1.00 97.25 92 HIS A CA 1
ATOM 729 C C . HIS A 1 92 ? -4.676 6.563 -9.787 1.00 97.25 92 HIS A C 1
ATOM 731 O O . HIS A 1 92 ? -4.568 6.528 -11.011 1.00 97.25 92 HIS A O 1
ATOM 737 N N . LEU A 1 93 ? -5.296 5.584 -9.122 1.00 95.56 93 LEU A N 1
ATOM 738 C CA . LEU A 1 93 ? -5.925 4.461 -9.821 1.00 95.56 93 LEU A CA 1
ATOM 739 C C . LEU A 1 93 ? -7.078 4.918 -10.721 1.00 95.56 93 LEU A C 1
ATOM 741 O O . LEU A 1 93 ? -7.273 4.351 -11.793 1.00 95.56 93 LEU A O 1
ATOM 745 N N . SER A 1 94 ? -7.810 5.965 -10.335 1.00 94.88 94 SER A N 1
ATOM 746 C CA . SER A 1 94 ? -8.860 6.550 -11.176 1.00 94.88 94 SER A CA 1
ATOM 747 C C . SER A 1 94 ? -8.284 7.228 -12.425 1.00 94.88 94 SER A C 1
ATOM 749 O O . SER A 1 94 ? -8.840 7.070 -13.514 1.00 94.88 94 SER A O 1
ATOM 751 N N . GLU A 1 95 ? -7.145 7.919 -12.309 1.00 96.25 95 GLU A N 1
ATOM 752 C CA . GLU A 1 95 ? -6.413 8.451 -13.469 1.00 96.25 95 GLU A CA 1
ATOM 753 C C . GLU A 1 95 ? -5.929 7.319 -14.386 1.00 96.25 95 GLU A C 1
ATOM 755 O O . GLU A 1 95 ? -6.136 7.372 -15.600 1.00 96.25 95 GLU A O 1
ATOM 760 N N . VAL A 1 96 ? -5.353 6.258 -13.810 1.00 94.75 96 VAL A N 1
ATOM 761 C CA . VAL A 1 96 ? -4.882 5.075 -14.549 1.00 94.75 96 VAL A CA 1
ATOM 762 C C . VAL A 1 96 ? -6.045 4.347 -15.229 1.00 94.75 96 VAL A C 1
ATOM 764 O O . VAL A 1 96 ? -5.914 3.944 -16.385 1.00 94.75 96 VAL A O 1
ATOM 767 N N . LYS A 1 97 ? -7.223 4.264 -14.595 1.00 94.00 97 LYS A N 1
ATOM 768 C CA . LYS A 1 97 ? -8.451 3.780 -15.246 1.00 94.00 97 LYS A CA 1
ATOM 769 C C . LYS A 1 97 ? -8.794 4.653 -16.450 1.00 94.00 97 LYS A C 1
ATOM 771 O O . LYS A 1 97 ? -9.019 4.121 -17.533 1.00 94.00 97 LYS A O 1
ATOM 776 N N . GLY A 1 98 ? -8.757 5.978 -16.299 1.00 94.50 98 GLY A N 1
ATOM 777 C CA . GLY A 1 98 ? -8.941 6.921 -17.406 1.00 94.50 98 GLY A CA 1
ATOM 778 C C . GLY A 1 98 ? -7.987 6.666 -18.580 1.00 94.50 98 GLY A C 1
ATOM 779 O O . GLY A 1 98 ? -8.422 6.665 -19.731 1.00 94.50 98 GLY A O 1
ATOM 780 N N . MET A 1 99 ? -6.715 6.368 -18.296 1.00 94.25 99 MET A N 1
ATOM 781 C CA . MET A 1 99 ? -5.726 5.986 -19.313 1.00 94.25 99 MET A CA 1
ATOM 782 C C . MET A 1 99 ? -6.056 4.633 -19.957 1.00 94.25 99 MET A C 1
ATOM 784 O O . MET A 1 99 ? -6.038 4.522 -21.179 1.00 94.25 99 MET A O 1
ATOM 788 N N . SER A 1 100 ? -6.426 3.618 -19.172 1.00 93.62 100 SER A N 1
ATOM 789 C CA . SER A 1 100 ? -6.756 2.277 -19.686 1.00 93.62 100 SER A CA 1
ATOM 790 C C . SER A 1 100 ? -7.962 2.262 -20.633 1.00 93.62 100 SER A C 1
ATOM 792 O O . SER A 1 100 ? -8.020 1.466 -21.569 1.00 93.62 100 SER A O 1
ATOM 794 N N . LEU A 1 101 ? -8.902 3.199 -20.461 1.00 93.19 101 LEU A N 1
ATOM 795 C CA . LEU A 1 101 ? -10.039 3.362 -21.369 1.00 93.19 101 LEU A CA 1
ATOM 796 C C . LEU A 1 101 ? -9.607 3.848 -22.763 1.00 93.19 101 LEU A C 1
ATOM 798 O O . LEU A 1 101 ? -10.300 3.599 -23.752 1.00 93.19 101 LEU A O 1
ATOM 802 N N . TRP A 1 102 ? -8.449 4.503 -22.880 1.00 94.75 102 TRP A N 1
ATOM 803 C CA . TRP A 1 102 ? -7.850 4.896 -24.157 1.00 94.75 102 TRP A CA 1
ATOM 804 C C . TRP A 1 102 ? -7.069 3.738 -24.784 1.00 94.75 102 TRP A C 1
ATOM 806 O O . TRP A 1 102 ? -5.846 3.785 -24.955 1.00 94.75 102 TRP A O 1
ATOM 816 N N . LYS A 1 103 ? -7.818 2.711 -25.198 1.00 91.19 103 LYS A N 1
ATOM 817 C CA . LYS A 1 103 ? -7.286 1.459 -25.755 1.00 91.19 103 LYS A CA 1
ATOM 818 C C . LYS A 1 103 ? -6.247 1.676 -26.857 1.00 91.19 103 LYS A C 1
ATOM 820 O O . LYS A 1 103 ? -5.168 1.106 -26.804 1.00 91.19 103 LYS A O 1
ATOM 825 N N . GLN A 1 104 ? -6.485 2.618 -27.771 1.00 90.88 104 GLN A N 1
ATOM 826 C CA . GLN A 1 104 ? -5.563 2.920 -28.878 1.00 90.88 104 GLN A CA 1
ATOM 827 C C . GLN A 1 104 ? -4.118 3.235 -28.452 1.00 90.88 104 GLN A C 1
ATOM 829 O O . GLN A 1 104 ? -3.201 2.999 -29.232 1.00 90.88 104 GLN A O 1
ATOM 834 N N . LYS A 1 105 ? -3.907 3.805 -27.258 1.00 89.94 105 LYS A N 1
ATOM 835 C CA . LYS A 1 105 ? -2.569 4.166 -26.759 1.00 89.94 105 LYS A CA 1
ATOM 836 C C . LYS A 1 105 ? -2.036 3.193 -25.715 1.00 89.94 105 LYS A C 1
ATOM 838 O O . LYS A 1 105 ? -0.830 2.973 -25.662 1.00 89.94 105 LYS A O 1
ATOM 843 N N . PHE A 1 106 ? -2.915 2.666 -24.867 1.00 91.81 106 PHE A N 1
ATOM 844 C CA . PHE A 1 106 ? -2.518 1.973 -23.641 1.00 91.81 106 PHE A CA 1
ATOM 845 C C . PHE A 1 106 ? -2.777 0.463 -23.669 1.00 91.81 106 PHE A C 1
ATOM 847 O O . PHE A 1 106 ? -2.158 -0.264 -22.897 1.00 91.81 106 PHE A O 1
ATOM 854 N N . GLU A 1 107 ? -3.591 -0.038 -24.602 1.00 88.88 107 GLU A N 1
ATOM 855 C CA . GLU A 1 107 ? -3.816 -1.482 -24.769 1.00 88.88 107 GLU A CA 1
ATOM 856 C C . GLU A 1 107 ? -2.524 -2.197 -25.186 1.00 88.88 107 GLU A C 1
ATOM 858 O O . GLU A 1 107 ? -2.181 -3.238 -24.636 1.00 88.88 107 GLU A O 1
ATOM 863 N N . SER A 1 108 ? -1.722 -1.589 -26.070 1.00 89.25 108 SER A N 1
ATOM 864 C CA . SER A 1 108 ? -0.409 -2.125 -26.463 1.00 89.25 108 SER A CA 1
ATOM 865 C C . SER A 1 108 ? 0.627 -2.125 -25.336 1.00 89.25 108 SER A C 1
ATOM 867 O O . SER A 1 108 ? 1.662 -2.772 -25.465 1.00 89.25 108 SER A O 1
ATOM 869 N N . LEU A 1 109 ? 0.377 -1.373 -24.260 1.00 91.19 109 LEU A N 1
ATOM 870 C CA . LEU A 1 109 ? 1.222 -1.341 -23.067 1.00 91.19 109 LEU A CA 1
ATOM 871 C C . LEU A 1 109 ? 0.776 -2.360 -22.010 1.00 91.19 109 LEU A C 1
ATOM 873 O O . LEU A 1 109 ? 1.459 -2.473 -21.003 1.00 91.19 109 LEU A O 1
ATOM 877 N N . GLY A 1 110 ? -0.328 -3.090 -22.222 1.00 90.06 110 GLY A N 1
ATOM 878 C CA . GLY A 1 110 ? -0.825 -4.093 -21.273 1.00 90.06 110 GLY A CA 1
ATOM 879 C C . GLY A 1 110 ? -1.620 -3.522 -20.098 1.00 90.06 110 GLY A C 1
ATOM 880 O O . GLY A 1 110 ? -1.623 -4.112 -19.027 1.00 90.06 110 GLY A O 1
ATOM 881 N N . LEU A 1 111 ? -2.251 -2.353 -20.255 1.00 92.12 111 LEU A N 1
ATOM 882 C CA . LEU A 1 111 ? -3.139 -1.787 -19.231 1.00 92.12 111 LEU A CA 1
ATOM 883 C C . LEU A 1 111 ? -4.556 -2.364 -19.366 1.00 92.12 111 LEU A C 1
ATOM 885 O O . LEU A 1 111 ? -5.333 -1.891 -20.200 1.00 92.12 111 LEU A O 1
ATOM 889 N N . ASP A 1 112 ? -4.909 -3.341 -18.527 1.00 91.06 112 ASP A N 1
ATOM 890 C CA . ASP A 1 112 ? -6.268 -3.888 -18.462 1.00 91.06 112 ASP A CA 1
ATOM 891 C C . ASP A 1 112 ? -7.214 -3.023 -17.609 1.00 91.06 112 ASP A C 1
ATOM 893 O O . ASP A 1 112 ? -7.060 -2.868 -16.395 1.00 91.06 112 ASP A O 1
ATOM 897 N N . SER A 1 113 ? -8.260 -2.496 -18.251 1.00 92.12 113 SER A N 1
ATOM 898 C CA . SER A 1 113 ? -9.291 -1.693 -17.590 1.00 92.12 113 SER A CA 1
ATOM 899 C C . SER A 1 113 ? -10.082 -2.477 -16.539 1.00 92.12 113 SER A C 1
ATOM 901 O O . SER A 1 113 ? -10.537 -1.860 -15.574 1.00 92.12 113 SER A O 1
ATOM 903 N N . ALA A 1 114 ? -10.288 -3.786 -16.718 1.00 91.69 114 ALA A N 1
ATOM 904 C CA . ALA A 1 114 ? -11.057 -4.594 -15.771 1.00 91.69 114 ALA A CA 1
ATOM 905 C C . ALA A 1 114 ? -10.244 -4.874 -14.499 1.00 91.69 114 ALA A C 1
ATOM 907 O O . ALA A 1 114 ? -10.754 -4.696 -13.391 1.00 91.69 114 ALA A O 1
ATOM 908 N N . ALA A 1 115 ? -8.961 -5.215 -14.643 1.00 92.50 115 ALA A N 1
ATOM 909 C CA . ALA A 1 115 ? -8.038 -5.356 -13.522 1.00 92.50 115 ALA A CA 1
ATOM 910 C C . ALA A 1 115 ? -7.935 -4.062 -12.693 1.00 92.50 115 ALA A C 1
ATOM 912 O O . ALA A 1 115 ? -8.084 -4.099 -11.468 1.00 92.50 115 ALA A O 1
ATOM 913 N N . ILE A 1 116 ? -7.780 -2.899 -13.343 1.00 94.38 116 ILE A N 1
ATOM 914 C CA . ILE A 1 116 ? -7.705 -1.602 -12.646 1.00 94.38 116 ILE A CA 1
ATOM 915 C C . ILE A 1 116 ? -9.018 -1.281 -11.917 1.00 94.38 116 ILE A C 1
ATOM 917 O O . ILE A 1 116 ? -9.001 -0.752 -10.805 1.00 94.38 116 ILE A O 1
ATOM 921 N N . GLU A 1 117 ? -10.170 -1.611 -12.502 1.00 94.00 117 GLU A N 1
ATOM 922 C CA . GLU A 1 117 ? -11.465 -1.470 -11.829 1.00 94.00 117 GLU A CA 1
ATOM 923 C C . GLU A 1 117 ? -11.578 -2.377 -10.592 1.00 94.00 117 GLU A C 1
ATOM 925 O O . GLU A 1 117 ? -12.059 -1.935 -9.542 1.00 94.00 117 GLU A O 1
ATOM 930 N N . GLY A 1 118 ? -11.046 -3.599 -10.670 1.00 93.38 118 GLY A N 1
ATOM 931 C CA . GLY A 1 118 ? -10.874 -4.482 -9.518 1.00 93.38 118 GLY A CA 1
ATOM 932 C C . GLY A 1 118 ? -9.988 -3.862 -8.432 1.00 93.38 118 GLY A C 1
ATOM 933 O O . GLY A 1 118 ? -10.346 -3.894 -7.253 1.00 93.38 118 GLY A O 1
ATOM 934 N N . ALA A 1 119 ? -8.877 -3.225 -8.815 1.00 95.38 119 ALA A N 1
ATOM 935 C CA . ALA A 1 119 ? -7.980 -2.538 -7.885 1.00 95.38 119 ALA A CA 1
ATOM 936 C C . ALA A 1 119 ? -8.666 -1.351 -7.187 1.00 95.38 119 ALA A C 1
ATOM 938 O O . ALA A 1 119 ? -8.596 -1.236 -5.964 1.00 95.38 119 ALA A O 1
ATOM 939 N N . ILE A 1 120 ? -9.391 -0.510 -7.934 1.00 95.88 120 ILE A N 1
ATOM 940 C CA . ILE A 1 120 ? -10.193 0.600 -7.386 1.00 95.88 120 ILE A CA 1
ATOM 941 C C . ILE A 1 120 ? -11.202 0.078 -6.362 1.00 95.88 120 ILE A C 1
ATOM 943 O O . ILE A 1 120 ? -11.329 0.629 -5.269 1.00 95.88 120 ILE A O 1
ATOM 947 N N . THR A 1 121 ? -11.885 -1.015 -6.699 1.00 95.06 121 THR A N 1
ATOM 948 C CA . THR A 1 121 ? -12.873 -1.649 -5.825 1.00 95.06 121 THR A CA 1
ATOM 949 C C . THR A 1 121 ? -12.230 -2.158 -4.533 1.00 95.06 121 THR A C 1
ATOM 951 O O . THR A 1 121 ? -12.749 -1.900 -3.447 1.00 95.06 121 THR A O 1
ATOM 954 N N . ALA A 1 122 ? -11.067 -2.811 -4.624 1.00 95.44 122 ALA A N 1
ATOM 955 C CA . ALA A 1 122 ? -10.334 -3.308 -3.463 1.00 95.44 122 ALA A CA 1
ATOM 956 C C . ALA A 1 122 ? -9.827 -2.175 -2.548 1.00 95.44 122 ALA A C 1
ATOM 958 O O . ALA A 1 122 ? -9.941 -2.282 -1.325 1.00 95.44 122 ALA A O 1
ATOM 959 N N . VAL A 1 123 ? -9.337 -1.065 -3.116 1.00 96.38 123 VAL A N 1
ATOM 960 C CA . VAL A 1 123 ? -8.945 0.141 -2.357 1.00 96.38 123 VAL A CA 1
ATOM 961 C C . VAL A 1 123 ? -10.155 0.791 -1.685 1.00 96.38 123 VAL A C 1
ATOM 963 O O . VAL A 1 123 ? -10.073 1.219 -0.531 1.00 96.38 123 VAL A O 1
ATOM 966 N N . GLY A 1 124 ? -11.305 0.821 -2.362 1.00 95.12 124 GLY A N 1
ATOM 967 C CA . GLY A 1 124 ? -12.568 1.277 -1.784 1.00 95.12 124 GLY A CA 1
ATOM 968 C C . GLY A 1 124 ? -12.997 0.428 -0.584 1.00 95.12 124 GLY A C 1
ATOM 969 O O . GLY A 1 124 ? -13.295 0.966 0.484 1.00 95.12 124 GLY A O 1
ATOM 970 N N . SER A 1 125 ? -12.943 -0.902 -0.705 1.00 94.50 125 SER A N 1
ATOM 971 C CA . SER A 1 125 ? -13.213 -1.829 0.404 1.00 94.50 125 SER A CA 1
ATOM 972 C C . SER A 1 125 ? -12.247 -1.651 1.573 1.00 94.50 125 SER A C 1
ATOM 974 O O . SER A 1 125 ? -12.670 -1.661 2.730 1.00 94.50 125 SER A O 1
ATOM 976 N N . PHE A 1 126 ? -10.959 -1.448 1.289 1.00 95.31 126 PHE A N 1
ATOM 977 C CA . PHE A 1 126 ? -9.955 -1.151 2.307 1.00 95.31 126 PHE A CA 1
ATOM 978 C C . PHE A 1 126 ? -10.255 0.167 3.032 1.00 95.31 126 PHE A C 1
ATOM 980 O O . PHE A 1 126 ? -10.242 0.215 4.262 1.00 95.31 126 PHE A O 1
ATOM 987 N N . SER A 1 127 ? -10.635 1.208 2.288 1.00 95.00 127 SER A N 1
ATOM 988 C CA . SER A 1 127 ? -11.022 2.514 2.837 1.00 95.00 127 SER A CA 1
ATOM 989 C C . SER A 1 127 ? -12.267 2.420 3.725 1.00 95.00 127 SER A C 1
ATOM 991 O O . SER A 1 127 ? -12.327 3.041 4.789 1.00 95.00 127 SER A O 1
ATOM 993 N N . LEU A 1 128 ? -13.260 1.609 3.341 1.00 93.06 128 LEU A N 1
ATOM 994 C CA . LEU A 1 128 ? -14.419 1.320 4.190 1.00 93.06 128 LEU A CA 1
ATOM 995 C C . LEU A 1 128 ? -14.007 0.602 5.477 1.00 93.06 128 LEU A C 1
ATOM 997 O O . LEU A 1 128 ? -14.483 0.960 6.554 1.00 93.06 128 LEU A O 1
ATOM 1001 N N . LYS A 1 129 ? -13.089 -0.366 5.390 1.00 93.31 129 LYS A N 1
ATOM 1002 C CA . LYS A 1 129 ? -12.611 -1.104 6.563 1.00 93.31 129 LYS A CA 1
ATOM 1003 C C . LYS A 1 129 ? -11.778 -0.234 7.509 1.00 93.31 129 LYS A C 1
ATOM 1005 O O . LYS A 1 129 ? -11.900 -0.371 8.723 1.00 93.31 129 LYS A O 1
ATOM 1010 N N . ALA A 1 130 ? -10.994 0.703 6.979 1.00 93.12 130 ALA A N 1
ATOM 1011 C CA . ALA A 1 130 ? -10.285 1.707 7.772 1.00 93.12 130 ALA A CA 1
ATOM 1012 C C . ALA A 1 130 ? -11.256 2.659 8.499 1.00 93.12 130 ALA A C 1
ATOM 1014 O O . ALA A 1 130 ? -11.045 2.990 9.665 1.00 93.12 130 ALA A O 1
ATOM 1015 N N . ASN A 1 131 ? -12.354 3.053 7.845 1.00 92.62 131 ASN A N 1
ATOM 1016 C CA . ASN A 1 131 ? -13.421 3.831 8.480 1.00 92.62 131 ASN A CA 1
ATOM 1017 C C . ASN A 1 131 ? -14.161 3.039 9.567 1.00 92.62 131 ASN A C 1
ATOM 1019 O O . ASN A 1 131 ? -14.477 3.585 10.622 1.00 92.62 131 ASN A O 1
ATOM 1023 N N . GLU A 1 132 ? -14.416 1.750 9.341 1.00 91.44 132 GLU A N 1
ATOM 1024 C CA . GLU A 1 132 ? -14.986 0.855 10.353 1.00 91.44 132 GLU A CA 1
ATOM 1025 C C . GLU A 1 132 ? -14.072 0.767 11.584 1.00 91.44 132 GLU A C 1
ATOM 1027 O O . GLU A 1 132 ? -14.539 0.948 12.708 1.00 91.44 132 GLU A O 1
ATOM 1032 N N . LEU A 1 133 ? -12.761 0.593 11.379 1.00 90.88 133 LEU A N 1
ATOM 1033 C CA . LEU A 1 133 ? -11.769 0.611 12.456 1.00 90.88 133 LEU A CA 1
ATOM 1034 C C . LEU A 1 133 ? -11.809 1.926 13.247 1.00 90.88 133 LEU A C 1
ATOM 1036 O O . LEU A 1 133 ? -11.780 1.900 14.476 1.00 90.88 133 LEU A O 1
ATOM 1040 N N . LEU A 1 134 ? -11.924 3.068 12.566 1.00 91.25 134 LEU A N 1
ATOM 1041 C CA . LEU A 1 134 ? -12.036 4.374 13.218 1.00 91.25 134 LEU A CA 1
ATOM 1042 C C . LEU A 1 134 ? -13.288 4.469 14.107 1.00 91.25 134 LEU A C 1
ATOM 1044 O O . LEU A 1 134 ? -13.203 4.941 15.240 1.00 91.25 134 LEU A O 1
ATOM 1048 N N . GLN A 1 135 ? -14.431 3.955 13.644 1.00 90.12 135 GLN A N 1
ATOM 1049 C CA . GLN A 1 135 ? -15.659 3.908 14.447 1.00 90.12 135 GLN A CA 1
ATOM 1050 C C . GLN A 1 135 ? -15.512 3.003 15.676 1.00 90.12 135 GLN A C 1
ATOM 1052 O O . GLN A 1 135 ? -16.004 3.346 16.755 1.00 90.12 135 GLN A O 1
ATOM 1057 N N . VAL A 1 136 ? -14.827 1.864 15.535 1.00 88.44 136 VAL A N 1
ATOM 1058 C CA . VAL A 1 136 ? -14.535 0.959 16.656 1.00 88.44 136 VAL A CA 1
ATOM 1059 C C . VAL A 1 136 ? -13.608 1.638 17.667 1.00 88.44 136 VAL A C 1
ATOM 1061 O O . VAL A 1 136 ? -13.914 1.620 18.857 1.00 88.44 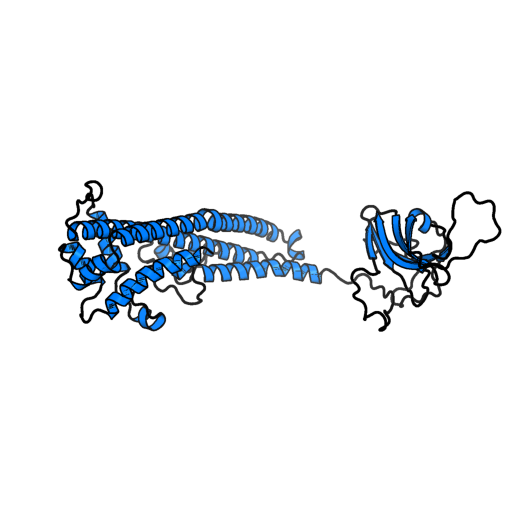136 VAL A O 1
ATOM 1064 N N . ILE A 1 137 ? -12.546 2.308 17.207 1.00 88.00 137 ILE A N 1
ATOM 1065 C CA . ILE A 1 137 ? -11.635 3.115 18.037 1.00 88.00 137 ILE A CA 1
ATOM 1066 C C . ILE A 1 137 ? -12.418 4.169 18.829 1.00 88.00 137 ILE A C 1
ATOM 1068 O O . ILE A 1 137 ? -12.286 4.237 20.051 1.00 88.00 137 ILE A O 1
ATOM 1072 N N . ASP A 1 138 ? -13.274 4.950 18.165 1.00 88.44 138 ASP A N 1
ATOM 1073 C CA . ASP A 1 138 ? -14.056 6.013 18.805 1.00 88.44 138 ASP A CA 1
ATOM 1074 C C . ASP A 1 138 ? -15.064 5.476 19.824 1.00 88.44 138 ASP A C 1
ATOM 1076 O O . ASP A 1 138 ? -15.235 6.056 20.904 1.00 88.44 138 ASP A O 1
ATOM 1080 N N . LYS A 1 139 ? -15.746 4.371 19.496 1.00 85.44 139 LYS A N 1
ATOM 1081 C CA . LYS A 1 139 ? -16.679 3.709 20.414 1.00 85.44 139 LYS A CA 1
ATOM 1082 C C . LYS A 1 139 ? -15.931 3.182 21.640 1.00 85.44 139 LYS A C 1
ATOM 1084 O O . LYS A 1 139 ? -16.319 3.494 22.766 1.00 85.44 139 LYS A O 1
ATOM 1089 N N . SER A 1 140 ? -14.840 2.448 21.433 1.00 83.19 140 SER A N 1
ATOM 1090 C CA . SER A 1 140 ? -14.017 1.904 22.514 1.00 83.19 140 SER A CA 1
ATOM 1091 C C . SER A 1 140 ? -13.445 3.010 23.399 1.00 83.19 140 SER A C 1
ATOM 1093 O O . SER A 1 140 ? -13.561 2.922 24.616 1.00 83.19 140 SER A O 1
ATOM 1095 N N . MET A 1 141 ? -12.914 4.096 22.830 1.00 83.69 141 MET A N 1
ATOM 1096 C CA . MET A 1 141 ? -12.343 5.206 23.600 1.00 83.69 141 MET A CA 1
ATOM 1097 C C . MET A 1 141 ? -13.384 5.899 24.495 1.00 83.69 141 MET A C 1
ATOM 1099 O O . MET A 1 141 ? -13.091 6.214 25.651 1.00 83.69 141 MET A O 1
ATOM 1103 N N . LYS A 1 142 ? -14.616 6.096 24.003 1.00 84.25 142 LYS A N 1
ATOM 1104 C CA . LYS A 1 142 ? -15.728 6.638 24.807 1.00 84.25 142 LYS A CA 1
ATOM 1105 C C . LYS A 1 142 ? -16.110 5.698 25.949 1.00 84.25 142 LYS A C 1
ATOM 1107 O O . LYS A 1 142 ? -16.234 6.156 27.085 1.00 84.25 142 LYS A O 1
ATOM 1112 N N . ASN A 1 143 ? -16.235 4.405 25.658 1.00 82.31 143 ASN A N 1
ATOM 1113 C CA . ASN A 1 143 ? -16.593 3.401 26.655 1.00 82.31 143 ASN A CA 1
ATOM 1114 C C . ASN A 1 143 ? -15.515 3.272 27.745 1.00 82.31 143 ASN A C 1
ATOM 1116 O O . ASN A 1 143 ? -15.829 3.363 28.932 1.00 82.31 143 ASN A O 1
ATOM 1120 N N . PHE A 1 144 ? -14.237 3.169 27.362 1.00 80.50 144 PHE A N 1
ATOM 1121 C CA . PHE A 1 144 ? -13.120 3.124 28.309 1.00 80.50 144 PHE A CA 1
ATOM 1122 C C . PHE A 1 144 ? -13.073 4.378 29.183 1.00 80.50 144 PHE A C 1
ATOM 1124 O O . PHE A 1 144 ? -12.913 4.276 30.397 1.00 80.50 144 PHE A O 1
ATOM 1131 N N . LYS A 1 145 ? -13.261 5.569 28.605 1.00 84.00 145 LYS A N 1
ATOM 1132 C CA . LYS A 1 145 ? -13.256 6.823 29.369 1.00 84.00 145 LYS A CA 1
ATOM 1133 C C . LYS A 1 145 ? -14.375 6.875 30.412 1.00 84.00 145 LYS A C 1
ATOM 1135 O O . LYS A 1 145 ? -14.129 7.322 31.533 1.00 84.00 145 LYS A O 1
ATOM 1140 N N . ALA A 1 146 ? -15.576 6.408 30.067 1.00 84.62 146 ALA A N 1
ATOM 1141 C CA . ALA A 1 146 ? -16.693 6.309 31.005 1.00 84.62 146 ALA A CA 1
ATOM 1142 C C . ALA A 1 146 ? -16.396 5.297 32.126 1.00 84.62 146 ALA A C 1
ATOM 1144 O O . ALA A 1 146 ? -16.525 5.638 33.304 1.00 84.62 146 ALA A O 1
ATOM 1145 N N . PHE A 1 147 ? -15.911 4.104 31.768 1.00 85.19 147 PHE A N 1
ATOM 1146 C CA . PHE A 1 147 ? -15.549 3.044 32.709 1.00 85.19 147 PHE A CA 1
ATOM 1147 C C . PHE A 1 147 ? -14.448 3.469 33.686 1.00 85.19 147 PHE A C 1
ATOM 1149 O O . PHE A 1 147 ? -14.642 3.392 34.897 1.00 85.19 147 PHE A O 1
ATOM 1156 N N . PHE A 1 148 ? -13.318 3.988 33.196 1.00 84.81 148 PHE A N 1
ATOM 1157 C CA . PHE A 1 148 ? -12.209 4.417 34.054 1.00 84.81 148 PHE A CA 1
ATOM 1158 C C . PHE A 1 148 ? -12.598 5.579 34.968 1.00 84.81 148 PHE A C 1
ATOM 1160 O O . PHE A 1 148 ? -12.168 5.617 36.120 1.00 84.81 148 PHE A O 1
ATOM 1167 N N . ARG A 1 149 ? -13.431 6.514 34.490 1.00 85.25 149 ARG A N 1
ATOM 1168 C CA . ARG A 1 149 ? -13.940 7.611 35.322 1.00 85.25 149 ARG A CA 1
ATOM 1169 C C . ARG A 1 149 ? -14.825 7.088 36.452 1.00 85.25 149 ARG A C 1
ATOM 1171 O O . ARG A 1 149 ? -14.649 7.523 37.588 1.00 85.25 149 ARG A O 1
ATOM 1178 N N . TRP A 1 150 ? -15.743 6.167 36.153 1.00 88.38 150 TRP A N 1
ATOM 1179 C CA . TRP A 1 150 ? -16.580 5.522 37.167 1.00 88.38 150 TRP A CA 1
ATOM 1180 C C . TRP A 1 150 ? -15.733 4.750 38.178 1.00 88.38 150 TRP A C 1
ATOM 1182 O O . TRP A 1 150 ? -15.832 5.006 39.377 1.00 88.38 150 TRP A O 1
ATOM 1192 N N . LEU A 1 151 ? -14.861 3.863 37.695 1.00 86.38 151 LEU A N 1
ATOM 1193 C CA . LEU A 1 151 ? -14.058 2.991 38.542 1.00 86.38 151 LEU A CA 1
ATOM 1194 C C . LEU A 1 151 ? -13.120 3.794 39.451 1.00 86.38 151 LEU A C 1
ATOM 1196 O O . LEU A 1 151 ? -12.961 3.466 40.622 1.00 86.38 151 LEU A O 1
ATOM 1200 N N . TYR A 1 152 ? -12.561 4.900 38.950 1.00 85.38 152 TYR A N 1
ATOM 1201 C CA . TYR A 1 152 ? -11.753 5.814 39.756 1.00 85.38 152 TYR A CA 1
ATOM 1202 C C . TYR A 1 152 ? -12.554 6.432 40.910 1.00 85.38 152 TYR A C 1
ATOM 1204 O O . TYR A 1 152 ? -12.080 6.458 42.044 1.00 85.38 152 TYR A O 1
ATOM 1212 N N . VAL A 1 153 ? -13.784 6.889 40.651 1.00 84.75 153 VAL A N 1
ATOM 1213 C CA . VAL A 1 153 ? -14.669 7.432 41.696 1.00 84.75 153 VAL A CA 1
ATOM 1214 C C . VAL A 1 153 ? -15.090 6.346 42.687 1.00 84.75 153 VAL A C 1
ATOM 1216 O O . VAL A 1 153 ? -15.110 6.610 43.889 1.00 84.75 153 VAL A O 1
ATOM 1219 N N . ALA A 1 154 ? -15.395 5.137 42.209 1.00 85.12 154 ALA A N 1
ATOM 1220 C CA . ALA A 1 154 ? -15.741 4.003 43.062 1.00 85.12 154 ALA A CA 1
ATOM 1221 C C . ALA A 1 154 ? -14.587 3.659 44.015 1.00 85.12 154 ALA A C 1
ATOM 1223 O O . ALA A 1 154 ? -14.792 3.596 45.225 1.00 85.12 154 ALA A O 1
ATOM 1224 N N . MET A 1 155 ? -13.358 3.561 43.499 1.00 84.62 155 MET A N 1
ATOM 1225 C CA . MET A 1 155 ? -12.177 3.283 44.318 1.00 84.62 155 MET A CA 1
ATOM 1226 C C . MET A 1 155 ? -11.902 4.377 45.357 1.00 84.62 155 MET A C 1
ATOM 1228 O O . MET A 1 155 ? -11.620 4.053 46.505 1.00 84.62 155 MET A O 1
ATOM 1232 N N . LEU A 1 156 ? -12.033 5.662 45.003 1.00 83.38 156 LEU A N 1
ATOM 1233 C CA . LEU A 1 156 ? -11.858 6.755 45.970 1.00 83.38 156 LEU A CA 1
ATOM 1234 C C . LEU A 1 156 ? -12.870 6.682 47.121 1.00 83.38 156 LEU A C 1
ATOM 1236 O O . LEU A 1 156 ? -12.498 6.884 48.274 1.00 83.38 156 LEU A O 1
ATOM 1240 N N . ARG A 1 157 ? -14.135 6.350 46.822 1.00 82.00 157 ARG A N 1
ATOM 1241 C CA . ARG A 1 157 ? -15.174 6.165 47.850 1.00 82.00 157 ARG A CA 1
ATOM 1242 C C . ARG A 1 157 ? -14.863 4.983 48.767 1.00 82.00 157 ARG A C 1
ATOM 1244 O O . ARG A 1 157 ? -15.084 5.087 49.966 1.00 82.00 157 ARG A O 1
ATOM 1251 N N . MET A 1 158 ? -14.325 3.896 48.217 1.00 81.06 158 MET A N 1
ATOM 1252 C CA . MET A 1 158 ? -13.916 2.715 48.986 1.00 81.06 158 MET A CA 1
ATOM 1253 C C . MET A 1 158 ? -12.693 2.973 49.882 1.00 81.06 158 MET A C 1
ATOM 1255 O O . MET A 1 158 ? -12.541 2.306 50.900 1.00 81.06 158 MET A O 1
ATOM 1259 N N . CYS A 1 159 ? -11.828 3.928 49.523 1.00 75.81 159 CYS A N 1
ATOM 1260 C CA . CYS A 1 159 ? -10.687 4.355 50.342 1.00 75.81 159 CYS A CA 1
ATOM 1261 C C . CYS A 1 159 ? -11.031 5.451 51.368 1.00 75.81 159 CYS A C 1
ATOM 1263 O O . CYS A 1 159 ? -10.122 5.929 52.041 1.00 75.81 159 CYS A O 1
ATOM 1265 N N . GLU A 1 160 ? -12.294 5.891 51.449 1.00 74.31 160 GLU A N 1
ATOM 1266 C CA . GLU A 1 160 ? -12.720 7.073 52.223 1.00 74.31 160 GLU A CA 1
ATOM 1267 C C . GLU A 1 160 ? -11.931 8.359 51.876 1.00 74.31 160 GLU A C 1
ATOM 1269 O O . GLU A 1 160 ? -11.874 9.315 52.652 1.00 74.31 160 GLU A O 1
ATOM 1274 N N . GLU A 1 161 ? -11.332 8.418 50.682 1.00 72.50 161 GLU A N 1
ATOM 1275 C CA . GLU A 1 161 ? -10.587 9.583 50.209 1.00 72.50 161 GLU A CA 1
ATOM 1276 C C . GLU A 1 161 ? -11.536 10.655 49.650 1.00 72.50 161 GLU A C 1
ATOM 1278 O O . GLU A 1 161 ? -12.616 10.373 49.119 1.00 72.50 161 GLU A O 1
ATOM 1283 N N . HIS A 1 162 ? -11.131 11.928 49.738 1.00 73.44 162 HIS A N 1
ATOM 1284 C CA . HIS A 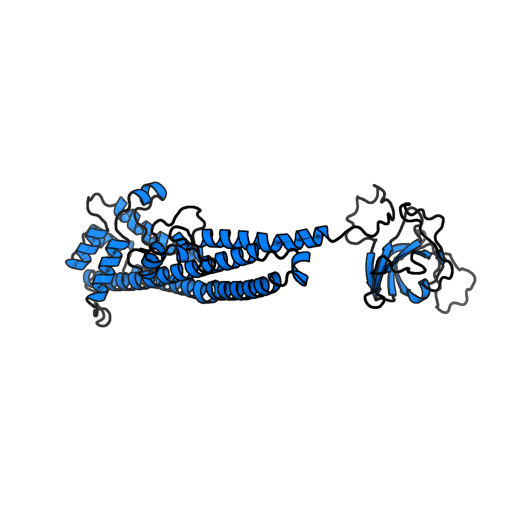1 162 ? -11.958 13.029 49.248 1.00 73.44 162 HIS A CA 1
ATOM 1285 C C . HIS A 1 162 ? -12.143 12.947 47.725 1.00 73.44 162 HIS A C 1
ATOM 1287 O O . HIS A 1 162 ? -11.208 13.167 46.956 1.00 73.44 162 HIS A O 1
ATOM 1293 N N . VAL A 1 163 ? -13.376 12.677 47.286 1.00 72.75 163 VAL A N 1
ATOM 1294 C CA . VAL A 1 163 ? -13.754 12.693 45.868 1.00 72.75 163 VAL A CA 1
ATOM 1295 C C . VAL A 1 163 ? -13.869 14.143 45.382 1.00 72.75 163 VAL A C 1
ATOM 1297 O O . VAL A 1 163 ? -14.729 14.877 45.882 1.00 72.75 163 VAL A O 1
ATOM 1300 N N . PRO A 1 164 ? -13.084 14.566 44.373 1.00 72.56 164 PRO A N 1
ATOM 1301 C CA . PRO A 1 164 ? -13.211 15.904 43.812 1.00 72.56 164 PRO A CA 1
ATOM 1302 C C . PRO A 1 164 ? -14.626 16.147 43.248 1.00 72.56 164 PRO A C 1
ATOM 1304 O O . PRO A 1 164 ? -15.144 15.302 42.506 1.00 72.56 164 PRO A O 1
ATOM 1307 N N . PRO A 1 165 ? -15.259 17.302 43.527 1.00 62.66 165 PRO A N 1
ATOM 1308 C CA . PRO A 1 165 ? -16.637 17.590 43.106 1.00 62.66 165 PRO A CA 1
ATOM 1309 C C . PRO A 1 165 ? -16.826 17.608 41.576 1.00 62.66 165 PRO A C 1
ATOM 1311 O O . PRO A 1 165 ? -17.933 17.406 41.078 1.00 62.66 165 PRO A O 1
ATOM 1314 N N . GLU A 1 166 ? -15.746 17.790 40.817 1.00 62.72 166 GLU A N 1
ATOM 1315 C CA . GLU A 1 166 ? -15.702 17.731 39.348 1.00 62.72 166 GLU A CA 1
ATOM 1316 C C . GLU A 1 166 ? -15.906 16.305 38.802 1.00 62.72 166 GLU A C 1
ATOM 1318 O O . GLU A 1 166 ? -16.524 16.105 37.753 1.00 62.72 166 GLU A O 1
ATOM 1323 N N . LEU A 1 167 ? -15.441 15.293 39.538 1.00 68.25 167 LEU A N 1
ATOM 1324 C CA . LEU A 1 167 ? -15.556 13.883 39.161 1.00 68.25 167 LEU A CA 1
ATOM 1325 C C . LEU A 1 167 ? -16.907 13.281 39.554 1.00 68.25 167 LEU A C 1
ATOM 1327 O O . LEU A 1 167 ? -17.360 12.347 38.900 1.00 68.25 167 LEU A O 1
ATOM 1331 N N . ASN A 1 168 ? -17.585 13.864 40.548 1.00 66.06 168 ASN A N 1
ATOM 1332 C CA . ASN A 1 168 ? -18.862 13.374 41.075 1.00 66.06 168 ASN A CA 1
ATOM 1333 C C . ASN A 1 168 ? -20.071 13.657 40.151 1.00 66.06 168 ASN A C 1
ATOM 1335 O O . ASN A 1 168 ? -21.178 13.187 40.401 1.00 66.06 168 ASN A O 1
ATOM 1339 N N . LYS A 1 169 ? -19.872 14.413 39.062 1.00 66.06 169 LYS A N 1
ATOM 1340 C CA . LYS A 1 169 ? -20.886 14.682 38.028 1.00 66.06 169 LYS A CA 1
ATOM 1341 C C . LYS A 1 169 ? -20.928 13.554 36.997 1.00 66.06 169 LYS A C 1
ATOM 1343 O O . LYS A 1 169 ? -20.480 13.742 35.862 1.00 66.06 169 LYS A O 1
ATOM 1348 N N . MET A 1 170 ? -21.413 12.384 37.400 1.00 69.00 170 MET A N 1
ATOM 1349 C CA . MET A 1 170 ? -21.692 11.283 36.479 1.00 69.00 170 MET A CA 1
ATOM 1350 C C . MET A 1 170 ? -23.164 11.337 36.066 1.00 69.00 170 MET A C 1
ATOM 1352 O O . MET A 1 170 ? -24.048 11.388 36.919 1.00 69.00 170 MET A O 1
ATOM 1356 N N . THR A 1 171 ? -23.436 11.409 34.764 1.00 78.38 171 THR A N 1
ATOM 1357 C CA . THR A 1 171 ? -24.811 11.477 34.253 1.00 78.38 171 THR A CA 1
ATOM 1358 C C . THR A 1 171 ? -25.427 10.081 34.164 1.00 78.38 171 THR A C 1
ATOM 1360 O O . THR A 1 171 ? -24.720 9.079 34.093 1.00 78.38 171 THR A O 1
ATOM 1363 N N . GLN A 1 172 ? -26.758 10.000 34.091 1.00 78.56 172 GLN A N 1
ATOM 1364 C CA . GLN A 1 172 ? -27.460 8.726 33.881 1.00 78.56 172 GLN A CA 1
ATOM 1365 C C . GLN A 1 172 ? -27.045 8.044 32.560 1.00 78.56 172 GLN A C 1
ATOM 1367 O O . GLN A 1 172 ? -27.012 6.821 32.471 1.00 78.56 172 GLN A O 1
ATOM 1372 N N . LYS A 1 173 ? -26.655 8.842 31.555 1.00 79.38 173 LYS A N 1
ATOM 1373 C CA . LYS A 1 173 ? -26.084 8.361 30.291 1.00 79.38 173 LYS A CA 1
ATOM 1374 C C . LYS A 1 173 ? -24.719 7.704 30.484 1.00 79.38 173 LYS A C 1
ATOM 1376 O O . LYS A 1 173 ? -24.460 6.676 29.877 1.00 79.38 173 LYS A O 1
ATOM 1381 N N . ASP A 1 174 ? -23.868 8.277 31.332 1.00 78.69 174 ASP A N 1
ATOM 1382 C CA . ASP A 1 174 ? -22.551 7.705 31.626 1.00 78.69 174 ASP A CA 1
ATOM 1383 C C . ASP A 1 174 ? -22.682 6.361 32.350 1.00 78.69 174 ASP A C 1
ATOM 1385 O O . ASP A 1 174 ? -21.935 5.437 32.056 1.00 78.69 174 ASP A O 1
ATOM 1389 N N . ILE A 1 175 ? -23.665 6.228 33.247 1.00 82.19 175 ILE A N 1
ATOM 1390 C CA . ILE A 1 175 ? -23.969 4.960 33.928 1.00 82.19 175 ILE A CA 1
ATOM 1391 C C . ILE A 1 175 ? -24.428 3.901 32.918 1.00 82.19 175 ILE A C 1
ATOM 1393 O O . ILE A 1 175 ? -23.948 2.772 32.968 1.00 82.19 175 ILE A O 1
ATOM 1397 N N . ALA A 1 176 ? -25.298 4.269 31.971 1.00 83.25 176 ALA A N 1
ATOM 1398 C CA . ALA A 1 176 ? -25.702 3.371 30.889 1.00 83.25 176 ALA A CA 1
ATOM 1399 C C . ALA A 1 176 ? -24.502 2.936 30.028 1.00 83.25 176 ALA A C 1
ATOM 1401 O O . ALA A 1 176 ? -24.360 1.753 29.756 1.00 83.25 176 ALA A O 1
ATOM 1402 N N . PHE A 1 177 ? -23.582 3.850 29.689 1.00 81.00 177 PHE A N 1
ATOM 1403 C CA . PHE A 1 177 ? -22.353 3.498 28.965 1.00 81.00 177 PHE A CA 1
ATOM 1404 C C . PHE A 1 177 ? -21.458 2.522 29.733 1.00 81.00 177 PHE A C 1
ATOM 1406 O O . PHE A 1 177 ? -20.841 1.654 29.122 1.00 81.00 177 PHE A O 1
ATOM 1413 N N . VAL A 1 178 ? -21.368 2.657 31.059 1.00 84.12 178 VAL A N 1
ATOM 1414 C CA . VAL A 1 178 ? -20.610 1.719 31.897 1.00 84.12 178 VAL A CA 1
ATOM 1415 C C . VAL A 1 178 ? -21.290 0.352 31.922 1.00 84.12 178 VAL A C 1
ATOM 1417 O O . VAL A 1 178 ? -20.606 -0.653 31.763 1.00 84.12 178 VAL A O 1
ATOM 1420 N N . ALA A 1 179 ? -22.616 0.300 32.065 1.00 83.44 179 ALA A N 1
ATOM 1421 C CA . ALA A 1 179 ? -23.369 -0.952 32.027 1.00 83.44 179 ALA A CA 1
ATOM 1422 C C . ALA A 1 179 ? -23.248 -1.654 30.662 1.00 83.44 179 ALA A C 1
ATOM 1424 O O . ALA A 1 179 ? -22.956 -2.847 30.616 1.00 83.44 179 ALA A O 1
ATOM 1425 N N . ASP A 1 180 ? -23.383 -0.903 29.565 1.00 80.44 180 ASP A N 1
ATOM 1426 C CA . ASP A 1 180 ? -23.181 -1.405 28.204 1.00 80.44 180 ASP A CA 1
ATOM 1427 C C . ASP A 1 180 ? -21.750 -1.919 28.019 1.00 80.44 180 ASP A C 1
ATOM 1429 O O . ASP A 1 180 ? -21.551 -2.988 27.454 1.00 80.44 180 ASP A O 1
ATOM 1433 N N . PHE A 1 181 ? -20.743 -1.202 28.531 1.00 81.38 181 PHE A N 1
ATOM 1434 C CA . PHE A 1 181 ? -19.349 -1.643 28.479 1.00 81.38 181 PHE A CA 1
ATOM 1435 C C . PHE A 1 181 ? -19.127 -2.947 29.253 1.00 81.38 181 PHE A C 1
ATOM 1437 O O . PHE A 1 181 ? -18.486 -3.855 28.730 1.00 81.38 181 PHE A O 1
ATOM 1444 N N . LEU A 1 182 ? -19.670 -3.063 30.467 1.00 81.12 182 LEU A N 1
ATOM 1445 C CA . LEU A 1 182 ? -19.573 -4.285 31.267 1.00 81.12 182 LEU A CA 1
ATOM 1446 C C . LEU A 1 182 ? -20.232 -5.466 30.548 1.00 81.12 182 LEU A C 1
ATOM 1448 O O . LEU A 1 182 ? -19.603 -6.508 30.390 1.00 81.12 182 LEU A O 1
ATOM 1452 N N . ALA A 1 183 ? -21.444 -5.282 30.027 1.00 77.06 183 ALA A N 1
ATOM 1453 C CA . ALA A 1 183 ? -22.145 -6.320 29.277 1.00 77.06 183 ALA A CA 1
ATOM 1454 C C . ALA A 1 183 ? -21.444 -6.697 27.959 1.00 77.06 183 ALA A C 1
ATOM 1456 O O . ALA A 1 183 ? -21.502 -7.844 27.533 1.00 77.06 183 ALA A O 1
ATOM 1457 N N . GLU A 1 184 ? -20.790 -5.740 27.295 1.00 73.06 184 GLU A N 1
ATOM 1458 C CA . GLU A 1 184 ? -20.191 -5.925 25.969 1.00 73.06 184 GLU A CA 1
ATOM 1459 C C . GLU A 1 184 ? -18.753 -6.483 26.011 1.00 73.06 184 GLU A C 1
ATOM 1461 O O . GLU A 1 184 ? -18.305 -7.078 25.025 1.00 73.06 184 GLU A O 1
ATOM 1466 N N . HIS A 1 185 ? -18.031 -6.282 27.119 1.00 71.88 185 HIS A N 1
ATOM 1467 C CA . HIS A 1 185 ? -16.615 -6.648 27.266 1.00 71.88 185 HIS A CA 1
ATOM 1468 C C . HIS A 1 185 ? -16.332 -7.707 28.341 1.00 71.88 185 HIS A C 1
ATOM 1470 O O . HIS A 1 185 ? -15.280 -8.343 28.274 1.00 71.88 185 HIS A O 1
ATOM 1476 N N . PHE A 1 186 ? -17.235 -7.901 29.308 1.00 69.56 186 PHE A N 1
ATOM 1477 C CA . PHE A 1 186 ? -17.063 -8.855 30.412 1.00 69.56 186 PHE A CA 1
ATOM 1478 C C . PHE A 1 186 ? -18.030 -10.041 30.360 1.00 69.56 186 PHE A C 1
ATOM 1480 O O . PHE A 1 186 ? -17.976 -10.888 31.247 1.00 69.56 186 PHE A O 1
ATOM 1487 N N . SER A 1 187 ? -18.864 -10.145 29.320 1.00 66.38 187 SER A N 1
ATOM 1488 C CA . SER A 1 187 ? -19.620 -11.369 29.059 1.00 66.38 187 SER A CA 1
ATOM 1489 C C . SER A 1 187 ? -18.644 -12.509 28.764 1.00 66.38 187 SER A C 1
ATOM 1491 O O . SER A 1 187 ? -17.854 -12.402 27.818 1.00 66.38 187 SER A O 1
ATOM 1493 N N . GLU A 1 188 ? -18.688 -13.579 29.555 1.00 56.91 188 GLU A N 1
ATOM 1494 C CA . GLU A 1 188 ? -17.859 -14.763 29.326 1.00 56.91 188 GLU A CA 1
ATOM 1495 C C . GLU A 1 188 ? -18.129 -15.344 27.939 1.00 56.91 188 GLU A C 1
ATOM 1497 O O . GLU A 1 188 ? -19.277 -15.538 27.532 1.00 56.91 188 GLU A O 1
ATOM 1502 N N . ASN A 1 189 ? -17.056 -15.610 27.199 1.00 60.12 189 ASN A N 1
ATOM 1503 C CA . ASN A 1 189 ? -17.139 -16.277 25.913 1.00 60.12 189 ASN A CA 1
ATOM 1504 C C . ASN A 1 189 ? -16.278 -17.545 25.964 1.00 60.12 189 ASN A C 1
ATOM 1506 O O . ASN A 1 189 ? -15.057 -17.493 25.811 1.00 60.12 189 ASN A O 1
ATOM 1510 N N . GLU A 1 190 ? -16.932 -18.679 26.225 1.00 55.12 190 GLU A N 1
ATOM 1511 C CA . GLU A 1 190 ? -16.292 -19.995 26.362 1.00 55.12 190 GLU A CA 1
ATOM 1512 C C . GLU A 1 190 ? -15.501 -20.383 25.094 1.00 55.12 190 GLU A C 1
ATOM 1514 O O . GLU A 1 190 ? -14.393 -20.907 25.194 1.00 55.12 190 GLU A O 1
ATOM 1519 N N . GLU A 1 191 ? -15.974 -20.001 23.898 1.00 56.44 191 GLU A N 1
ATOM 1520 C CA . GLU A 1 191 ? -15.280 -20.268 22.623 1.00 56.44 191 GLU A CA 1
ATOM 1521 C C . GLU A 1 191 ? -13.948 -19.503 22.483 1.00 56.44 191 GLU A C 1
ATOM 1523 O O . GLU A 1 191 ? -13.029 -19.923 21.773 1.00 56.44 191 GLU A O 1
ATOM 1528 N N . LEU A 1 192 ? -13.831 -18.359 23.156 1.00 56.19 192 LEU A N 1
ATOM 1529 C CA . LEU A 1 192 ? -12.641 -17.505 23.180 1.00 56.19 192 LEU A CA 1
ATOM 1530 C C . LEU A 1 192 ? -11.549 -18.094 24.085 1.00 56.19 192 LEU A C 1
ATOM 1532 O O . LEU A 1 192 ? -10.356 -17.998 23.766 1.00 56.19 192 LEU A O 1
ATOM 1536 N N . PHE A 1 193 ? -11.960 -18.753 25.172 1.00 52.94 193 PHE A N 1
ATOM 1537 C CA . PHE A 1 193 ? -11.057 -19.455 26.076 1.00 52.94 193 PHE A CA 1
ATOM 1538 C C . PHE A 1 193 ? -10.426 -20.670 25.392 1.00 52.94 193 PHE A C 1
ATOM 1540 O O . PHE A 1 193 ? -9.200 -20.791 25.393 1.00 52.94 193 PHE A O 1
ATOM 1547 N N . ASP A 1 194 ? -11.228 -21.489 24.712 1.00 53.44 194 ASP A N 1
ATOM 1548 C CA . ASP A 1 194 ? -10.740 -22.675 23.998 1.00 53.44 194 ASP A CA 1
ATOM 1549 C C . ASP A 1 194 ? -9.777 -22.330 22.850 1.00 53.44 194 ASP A C 1
ATOM 1551 O O . ASP A 1 194 ? -8.841 -23.080 22.569 1.00 53.44 194 ASP A O 1
ATOM 1555 N N . ARG A 1 195 ? -9.965 -21.178 22.190 1.00 57.97 195 ARG A N 1
ATOM 1556 C CA . ARG A 1 195 ? -9.115 -20.745 21.067 1.00 57.97 195 ARG A CA 1
ATOM 1557 C C . ARG A 1 195 ? -7.855 -19.993 21.484 1.00 57.97 195 ARG A C 1
ATOM 1559 O O . ARG A 1 195 ? -6.816 -20.165 20.852 1.00 57.97 195 ARG A O 1
ATOM 1566 N N . LYS A 1 196 ? -7.940 -19.100 22.478 1.00 55.00 196 LYS A N 1
ATOM 1567 C CA . LYS A 1 196 ? -6.863 -18.134 22.799 1.00 55.00 196 LYS A CA 1
ATOM 1568 C C . LYS A 1 196 ? -6.468 -18.103 24.279 1.00 55.00 196 LYS A C 1
ATOM 1570 O O . LYS A 1 196 ? -5.645 -17.270 24.658 1.00 55.00 196 LYS A O 1
ATOM 1575 N N . GLY A 1 197 ? -7.028 -18.980 25.116 1.00 53.78 197 GLY A N 1
ATOM 1576 C CA . GLY A 1 197 ? -6.740 -19.046 26.555 1.00 53.78 197 GLY A CA 1
ATOM 1577 C C . GLY A 1 197 ? -7.179 -17.801 27.335 1.00 53.78 197 GLY A C 1
ATOM 1578 O O . GLY A 1 197 ? -6.664 -17.545 28.423 1.00 53.78 197 GLY A O 1
ATOM 1579 N N . LYS A 1 198 ? -8.092 -16.998 26.771 1.00 58.34 198 LYS A N 1
ATOM 1580 C CA . LYS A 1 198 ? -8.604 -15.749 27.350 1.00 58.34 198 LYS A CA 1
ATOM 1581 C C . LYS A 1 198 ? -10.128 -15.794 27.421 1.00 58.34 198 LYS A C 1
ATOM 1583 O O . LYS A 1 198 ? -10.768 -16.044 26.409 1.00 58.34 198 LYS A O 1
ATOM 1588 N N . TYR A 1 199 ? -10.695 -15.493 28.588 1.00 52.44 199 TYR A N 1
ATOM 1589 C CA . TYR A 1 199 ? -12.153 -15.457 28.792 1.00 52.44 199 TYR A CA 1
ATOM 1590 C C . TYR A 1 199 ? -12.823 -14.185 28.263 1.00 52.44 199 TYR A C 1
ATOM 1592 O O . TYR A 1 199 ? -14.024 -14.180 27.998 1.00 52.44 199 TYR A O 1
ATOM 1600 N N . PHE A 1 200 ? -12.053 -13.106 28.101 1.00 58.84 200 PHE A N 1
ATOM 1601 C CA . PHE A 1 200 ? -12.576 -11.786 27.769 1.00 58.84 200 PHE A CA 1
ATOM 1602 C C . PHE A 1 200 ? -11.904 -11.230 26.521 1.00 58.84 200 PHE A C 1
ATOM 1604 O O . PHE A 1 200 ? -10.689 -11.343 26.350 1.00 58.84 200 PHE A O 1
ATOM 1611 N N . ASN A 1 201 ? -12.700 -10.575 25.677 1.00 64.25 201 ASN A N 1
ATOM 1612 C CA . ASN A 1 201 ? -12.205 -9.723 24.604 1.00 64.25 201 ASN A CA 1
ATOM 1613 C C . ASN A 1 201 ? -12.502 -8.267 24.964 1.00 64.25 201 ASN A C 1
ATOM 1615 O O . ASN A 1 201 ? -13.364 -7.605 24.377 1.00 64.25 201 ASN A O 1
ATOM 1619 N N . VAL A 1 202 ? -11.791 -7.779 25.986 1.00 63.25 202 VAL A N 1
ATOM 1620 C CA . VAL A 1 202 ? -11.925 -6.402 26.485 1.00 63.25 202 VAL A CA 1
ATOM 1621 C C . VAL A 1 202 ? -11.573 -5.394 25.392 1.00 63.25 202 VAL A C 1
ATOM 1623 O O . VAL A 1 202 ? -11.985 -4.236 25.452 1.00 63.25 202 VAL A O 1
ATOM 1626 N N . GLU A 1 203 ? -10.886 -5.827 24.337 1.00 70.25 203 GLU A N 1
ATOM 1627 C CA . GLU A 1 203 ? -10.457 -4.947 23.279 1.00 70.25 203 GLU A CA 1
ATOM 1628 C C . GLU A 1 203 ? -10.832 -5.416 21.864 1.00 70.25 203 GLU A C 1
ATOM 1630 O O . GLU A 1 203 ? -10.712 -6.575 21.484 1.00 70.25 203 GLU A O 1
ATOM 1635 N N . ARG A 1 204 ? -11.366 -4.469 21.082 1.00 76.88 204 ARG A N 1
ATOM 1636 C CA . ARG A 1 204 ? -11.951 -4.718 19.757 1.00 76.88 204 ARG A CA 1
ATOM 1637 C C . ARG A 1 204 ? -11.152 -4.136 18.603 1.00 76.88 204 ARG A C 1
ATOM 1639 O O . ARG A 1 204 ? -11.497 -4.408 17.456 1.00 76.88 204 ARG A O 1
ATOM 1646 N N . VAL A 1 205 ? -10.136 -3.322 18.880 1.00 79.50 205 VAL A N 1
ATOM 1647 C CA . VAL A 1 205 ? -9.298 -2.686 17.855 1.00 79.50 205 VAL A CA 1
ATOM 1648 C C . VAL A 1 205 ? -8.208 -3.659 17.387 1.00 79.50 205 VAL A C 1
ATOM 1650 O O . VAL A 1 205 ? -7.931 -3.746 16.194 1.00 79.50 205 VAL A O 1
ATOM 1653 N N . GLY A 1 206 ? -7.691 -4.504 18.271 1.00 77.69 206 GLY A N 1
ATOM 1654 C CA . GLY A 1 206 ? -6.639 -5.472 18.013 1.00 77.69 206 GLY A CA 1
ATOM 1655 C C . GLY A 1 206 ? -6.981 -6.540 16.999 1.00 77.69 206 GLY A C 1
ATOM 1656 O O . GLY A 1 206 ? -6.170 -6.840 16.130 1.00 77.69 206 GLY A O 1
ATOM 1657 N N . GLN A 1 207 ? -8.205 -7.065 17.038 1.00 80.44 207 GLN A N 1
ATOM 1658 C CA . GLN A 1 207 ? -8.685 -8.034 16.043 1.00 80.44 207 GLN A CA 1
ATOM 1659 C C . GLN A 1 207 ? -8.618 -7.501 14.595 1.00 80.44 207 GLN A C 1
ATOM 1661 O O . GLN A 1 207 ? -8.540 -8.291 13.661 1.00 80.44 207 GLN A O 1
ATOM 1666 N N . TYR A 1 208 ? -8.604 -6.178 14.384 1.00 84.62 208 TYR A N 1
ATOM 1667 C CA . TYR A 1 208 ? -8.413 -5.598 13.051 1.00 84.62 208 TYR A CA 1
ATOM 1668 C C . TYR A 1 208 ? -6.944 -5.535 12.637 1.00 84.62 208 TYR A C 1
ATOM 1670 O O . TYR A 1 208 ? -6.655 -5.656 11.447 1.00 84.62 208 TYR A O 1
ATOM 1678 N N . LEU A 1 209 ? -6.045 -5.295 13.594 1.00 82.88 209 LEU A N 1
ATOM 1679 C CA . LEU A 1 209 ? -4.623 -5.029 13.358 1.00 82.88 209 LEU A CA 1
ATOM 1680 C C . LEU A 1 209 ? -3.771 -6.299 13.324 1.00 82.88 209 LEU A C 1
ATOM 1682 O O . LEU A 1 209 ? -2.691 -6.283 12.733 1.00 82.88 209 LEU A O 1
ATOM 1686 N N . LYS A 1 210 ? -4.251 -7.378 13.948 1.00 78.69 210 LYS A N 1
ATOM 1687 C CA . LYS A 1 210 ? -3.577 -8.673 13.957 1.00 78.69 210 LYS A CA 1
ATOM 1688 C C . LYS A 1 210 ? -3.505 -9.270 12.563 1.00 78.69 210 LYS A C 1
ATOM 1690 O O . LYS A 1 210 ? -4.483 -9.275 11.813 1.00 78.69 210 LYS A O 1
ATOM 1695 N N . ASP A 1 211 ? -2.330 -9.798 12.257 1.00 76.00 211 ASP A N 1
ATOM 1696 C CA . ASP A 1 211 ? -2.077 -10.515 11.020 1.00 76.00 211 ASP A CA 1
ATOM 1697 C C . ASP A 1 211 ? -2.420 -12.003 11.176 1.00 76.00 211 ASP A C 1
ATOM 1699 O O . ASP A 1 211 ? -1.558 -12.879 11.167 1.00 76.00 211 ASP A O 1
ATOM 1703 N N . GLU A 1 212 ? -3.703 -12.264 11.413 1.00 72.81 212 GLU A N 1
ATOM 1704 C CA . GLU A 1 212 ? -4.272 -13.604 11.511 1.00 72.81 212 GLU A CA 1
ATOM 1705 C C . GLU A 1 212 ? -5.296 -13.772 10.378 1.00 72.81 212 GLU A C 1
ATOM 1707 O O . GLU A 1 212 ? -6.082 -12.863 10.097 1.00 72.81 212 GLU A O 1
ATOM 1712 N N . ASP A 1 213 ? -5.296 -14.938 9.726 1.00 69.31 213 ASP A N 1
ATOM 1713 C CA . ASP A 1 213 ? -6.271 -15.276 8.672 1.00 69.31 213 ASP A CA 1
ATOM 1714 C C . ASP A 1 213 ? -7.647 -15.684 9.248 1.00 69.31 213 ASP A C 1
ATOM 1716 O O . ASP A 1 213 ? -8.580 -16.005 8.505 1.00 69.31 213 ASP A O 1
ATOM 1720 N N . GLU A 1 214 ? -7.780 -15.662 10.577 1.00 72.88 214 GLU A N 1
ATOM 1721 C CA . GLU A 1 214 ? -9.027 -15.908 11.293 1.00 72.88 214 GLU A CA 1
ATOM 1722 C C . GLU A 1 214 ? -10.027 -14.754 11.118 1.00 72.88 214 GLU A C 1
ATOM 1724 O O . GLU A 1 214 ? -9.669 -13.587 10.938 1.00 72.88 214 GLU A O 1
ATOM 1729 N N . ASP A 1 215 ? -11.315 -15.088 11.201 1.00 83.00 215 ASP A N 1
ATOM 1730 C CA . ASP A 1 215 ? -12.370 -14.081 11.266 1.00 83.00 215 ASP A CA 1
ATOM 1731 C C . ASP A 1 215 ? -12.311 -13.297 12.589 1.00 83.00 215 ASP A C 1
ATOM 1733 O O . ASP A 1 215 ? -11.823 -13.775 13.617 1.00 83.00 215 ASP A O 1
ATOM 1737 N N . LEU A 1 216 ? -12.842 -12.073 12.562 1.00 80.94 216 LEU A N 1
ATOM 1738 C CA . LEU A 1 216 ? -12.984 -11.222 13.734 1.00 80.94 216 LEU A CA 1
ATOM 1739 C C . LEU A 1 216 ? -13.773 -11.958 14.819 1.00 80.94 216 LEU A C 1
ATOM 1741 O O . LEU A 1 216 ? -14.883 -12.434 14.595 1.00 80.94 216 LEU A O 1
ATOM 1745 N N . VAL A 1 217 ? -13.219 -11.970 16.026 1.00 74.75 217 VAL A N 1
ATOM 1746 C CA . VAL A 1 217 ? -13.846 -12.584 17.202 1.00 74.75 217 VAL A CA 1
ATOM 1747 C C . VAL A 1 217 ? -15.147 -11.866 17.580 1.00 74.75 217 VAL A C 1
ATOM 1749 O O . VAL A 1 217 ? -16.108 -12.479 18.031 1.00 74.75 217 VAL A O 1
ATOM 1752 N N . SER A 1 218 ? -15.184 -10.546 17.398 1.00 74.50 218 SER A N 1
ATOM 1753 C CA . SER A 1 218 ? -16.325 -9.696 17.741 1.00 74.50 218 SER A CA 1
ATOM 1754 C C . SER A 1 218 ? -16.547 -8.638 16.653 1.00 74.50 218 SER A C 1
ATOM 1756 O O . SER A 1 218 ? -16.143 -7.480 16.812 1.00 74.50 218 SER A O 1
ATOM 1758 N N . PRO A 1 219 ? -17.155 -9.014 15.513 1.00 79.44 219 PRO A N 1
ATOM 1759 C CA . PRO A 1 219 ? -17.471 -8.074 14.444 1.00 79.44 219 PRO A CA 1
ATOM 1760 C C . PRO A 1 219 ? -18.449 -6.992 14.939 1.00 79.44 219 PRO A C 1
ATOM 1762 O O . PRO A 1 219 ? -19.280 -7.245 15.821 1.00 79.44 219 PRO A O 1
ATOM 1765 N N . PRO A 1 220 ? -18.409 -5.780 14.367 1.00 78.44 220 PRO A N 1
ATOM 1766 C CA . PRO A 1 220 ? -19.336 -4.722 14.729 1.00 78.44 220 PRO A CA 1
ATOM 1767 C C . PRO A 1 220 ? -20.764 -5.135 14.366 1.00 78.44 220 PRO A C 1
ATOM 1769 O O . PRO A 1 220 ? -21.026 -5.697 13.300 1.00 78.44 220 PRO A O 1
ATOM 1772 N N . ASN A 1 221 ? -21.710 -4.848 15.261 1.00 74.56 221 ASN A N 1
ATOM 1773 C CA . ASN A 1 221 ? -23.104 -5.198 15.036 1.00 74.56 221 ASN A CA 1
ATOM 1774 C C . ASN A 1 221 ? -23.693 -4.363 13.888 1.00 74.56 221 ASN A C 1
ATOM 1776 O O . ASN A 1 221 ? -23.981 -3.176 14.032 1.00 74.56 221 ASN A O 1
ATOM 1780 N N . THR A 1 222 ? -23.906 -5.013 12.751 1.00 74.25 222 THR A N 1
ATOM 1781 C CA . THR A 1 222 ? -24.537 -4.437 11.557 1.00 74.25 222 THR A CA 1
ATOM 1782 C C . THR A 1 222 ? -26.065 -4.443 11.631 1.00 74.25 222 THR A C 1
ATOM 1784 O O . THR A 1 222 ? -26.730 -3.803 10.807 1.00 74.25 222 THR A O 1
ATOM 1787 N N . LYS A 1 223 ? -26.654 -5.124 12.630 1.00 67.12 223 LYS A N 1
ATOM 1788 C CA . LYS A 1 223 ? -28.106 -5.205 12.819 1.00 67.12 223 LYS A CA 1
ATOM 1789 C C . LYS A 1 223 ? -28.646 -3.830 13.210 1.00 67.12 223 LYS A C 1
ATOM 1791 O O . LYS A 1 223 ? -28.457 -3.363 14.326 1.00 67.12 223 LYS A O 1
ATOM 1796 N N . GLY A 1 224 ? -29.346 -3.194 12.273 1.00 74.00 224 GLY A N 1
ATOM 1797 C CA . GLY A 1 224 ? -29.954 -1.871 12.461 1.00 74.00 224 GLY A CA 1
ATOM 1798 C C . GLY A 1 224 ? -29.515 -0.833 11.434 1.00 74.00 224 GLY A C 1
ATOM 1799 O O . GLY A 1 224 ? -30.202 0.172 11.272 1.00 74.00 224 GLY A O 1
ATOM 1800 N N . ASN A 1 225 ? -28.442 -1.091 10.681 1.00 84.94 225 ASN A N 1
ATOM 1801 C CA . ASN A 1 225 ? -28.022 -0.196 9.612 1.00 84.94 225 ASN A CA 1
ATOM 1802 C C . ASN A 1 225 ? -29.028 -0.252 8.447 1.00 84.94 225 ASN A C 1
ATOM 1804 O O . ASN A 1 225 ? -29.169 -1.277 7.777 1.00 84.94 225 ASN A O 1
ATOM 1808 N N . GLN A 1 226 ? -29.738 0.856 8.225 1.00 89.00 226 GLN A N 1
ATOM 1809 C CA . GLN A 1 226 ? -30.768 0.973 7.189 1.00 89.00 226 GLN A CA 1
ATOM 1810 C C . GLN A 1 226 ? -30.199 0.777 5.778 1.00 89.00 226 GLN A C 1
ATOM 1812 O O . GLN A 1 226 ? -30.842 0.134 4.953 1.00 89.00 226 GLN A O 1
ATOM 1817 N N . TRP A 1 227 ? -28.979 1.263 5.522 1.00 89.19 227 TRP A N 1
ATOM 1818 C CA . TRP A 1 227 ? -28.302 1.092 4.236 1.00 89.19 227 TRP A CA 1
ATOM 1819 C C . TRP A 1 227 ? -27.996 -0.377 3.952 1.00 89.19 227 TRP A C 1
ATOM 1821 O O . TRP A 1 227 ? -28.279 -0.861 2.861 1.00 89.19 227 TRP A O 1
ATOM 1831 N N . LEU A 1 228 ? -27.481 -1.115 4.941 1.00 85.88 228 LEU A N 1
ATOM 1832 C CA . LEU A 1 228 ? -27.185 -2.540 4.765 1.00 85.88 228 LEU A CA 1
ATOM 1833 C C . LEU A 1 228 ? -28.454 -3.372 4.562 1.00 85.88 228 LEU A C 1
ATOM 1835 O O . LEU A 1 228 ? -28.443 -4.274 3.730 1.00 85.88 228 LEU A O 1
ATOM 1839 N N . LYS A 1 229 ? -29.550 -3.051 5.262 1.00 86.94 229 LYS A N 1
ATOM 1840 C CA . LYS A 1 229 ? -30.854 -3.696 5.030 1.00 86.94 229 LYS A CA 1
ATOM 1841 C C . LYS A 1 229 ? -31.345 -3.456 3.604 1.00 86.94 229 LYS A C 1
ATOM 1843 O O . LYS A 1 229 ? -31.642 -4.405 2.891 1.00 86.94 229 LYS A O 1
ATOM 1848 N N . PHE A 1 230 ? -31.325 -2.202 3.160 1.00 89.69 230 PHE A N 1
ATOM 1849 C CA . PHE A 1 230 ? -31.722 -1.833 1.803 1.00 89.69 230 PHE A CA 1
ATOM 1850 C C . PHE A 1 230 ? -30.846 -2.501 0.731 1.00 89.69 230 PHE A C 1
ATOM 1852 O O . PHE A 1 230 ? -31.354 -3.021 -0.262 1.00 89.69 230 PHE A O 1
ATOM 1859 N N . LEU A 1 231 ? -29.531 -2.555 0.950 1.00 87.38 231 LEU A N 1
ATOM 1860 C CA . LEU A 1 231 ? -28.593 -3.240 0.063 1.00 87.38 231 LEU A CA 1
ATOM 1861 C C . LEU A 1 231 ? -28.852 -4.754 0.021 1.00 87.38 231 LEU A C 1
ATOM 1863 O O . LEU A 1 231 ? -28.748 -5.363 -1.037 1.00 87.38 231 LEU A O 1
ATOM 1867 N N . GLN A 1 232 ? -29.211 -5.368 1.153 1.00 84.94 232 GLN A N 1
ATOM 1868 C CA . GLN A 1 232 ? -29.565 -6.788 1.230 1.00 84.94 232 GLN A CA 1
ATOM 1869 C C . GLN A 1 232 ? -30.914 -7.117 0.578 1.00 84.94 232 GLN A C 1
ATOM 1871 O O . GLN A 1 232 ? -31.096 -8.239 0.109 1.00 84.94 232 GLN A O 1
ATOM 1876 N N . GLU A 1 233 ? -31.843 -6.173 0.525 1.00 88.62 233 GLU A N 1
ATOM 1877 C CA . GLU A 1 233 ? -33.161 -6.361 -0.091 1.00 88.62 233 GLU A CA 1
ATOM 1878 C C . GLU A 1 233 ? -33.152 -6.056 -1.599 1.00 88.62 233 GLU A C 1
ATOM 1880 O O . GLU A 1 233 ? -33.939 -6.625 -2.353 1.00 88.62 233 GLU A O 1
ATOM 1885 N N . SER A 1 234 ? -32.232 -5.207 -2.062 1.00 88.88 234 SER A N 1
ATOM 1886 C CA . SER A 1 234 ? -32.082 -4.860 -3.477 1.00 88.88 234 SER A CA 1
ATOM 1887 C C . SER A 1 234 ? -31.361 -5.950 -4.280 1.00 88.88 234 SER A C 1
ATOM 1889 O O . SER A 1 234 ? -30.351 -6.503 -3.844 1.00 88.88 234 SER A O 1
ATOM 1891 N N . THR A 1 235 ? -31.850 -6.238 -5.488 1.00 85.25 235 THR A N 1
ATOM 1892 C CA . THR A 1 235 ? -31.208 -7.150 -6.451 1.00 85.25 235 THR A CA 1
ATOM 1893 C C . THR A 1 235 ? -30.086 -6.450 -7.217 1.00 85.25 235 THR A C 1
ATOM 1895 O O . THR A 1 235 ? -28.951 -6.912 -7.222 1.00 85.25 235 THR A O 1
ATOM 1898 N N . HIS A 1 236 ? -30.374 -5.287 -7.802 1.00 85.56 236 HIS A N 1
ATOM 1899 C CA . HIS A 1 236 ? -29.446 -4.579 -8.690 1.00 85.56 236 HIS A CA 1
ATOM 1900 C C . HIS A 1 236 ? -28.289 -3.888 -7.963 1.00 85.56 236 HIS A C 1
ATOM 1902 O O . HIS A 1 236 ? -27.216 -3.726 -8.535 1.00 85.56 236 HIS A O 1
ATOM 1908 N N . LEU A 1 237 ? -28.482 -3.465 -6.709 1.00 85.94 237 LEU A N 1
ATOM 1909 C CA . LEU A 1 237 ? -27.414 -2.786 -5.968 1.00 85.94 237 LEU A CA 1
ATOM 1910 C C . LEU A 1 237 ? -26.332 -3.757 -5.500 1.00 85.94 237 LEU A C 1
ATOM 1912 O O . LEU A 1 237 ? -25.170 -3.372 -5.453 1.00 85.94 237 LEU A O 1
ATOM 1916 N N . LYS A 1 238 ? -26.681 -5.014 -5.208 1.00 81.56 238 LYS A N 1
ATOM 1917 C CA . LYS A 1 238 ? -25.693 -6.036 -4.830 1.00 81.56 238 LYS A CA 1
ATOM 1918 C C . LYS A 1 238 ? -24.701 -6.341 -5.945 1.00 81.56 238 LYS A C 1
ATOM 1920 O O . LYS A 1 238 ? -23.548 -6.630 -5.659 1.00 81.56 238 LYS A O 1
ATOM 1925 N N . GLU A 1 239 ? -25.165 -6.279 -7.187 1.00 84.19 239 GLU A N 1
ATOM 1926 C CA . GLU A 1 239 ? -24.374 -6.575 -8.386 1.00 84.19 239 GLU A CA 1
ATOM 1927 C C . GLU A 1 239 ? -23.773 -5.311 -9.019 1.00 84.19 239 GLU A C 1
ATOM 1929 O O . GLU A 1 239 ? -23.119 -5.384 -10.057 1.00 84.19 239 GLU A O 1
ATOM 1934 N N . SER A 1 240 ? -23.997 -4.137 -8.420 1.00 87.94 240 SER A N 1
ATOM 1935 C CA . SER A 1 240 ? -23.524 -2.875 -8.980 1.00 87.94 240 SER A CA 1
ATOM 1936 C C . SER A 1 240 ? -21.993 -2.792 -8.926 1.00 87.94 240 SER A C 1
ATOM 1938 O O . SER A 1 240 ? -21.431 -2.835 -7.829 1.00 87.94 240 SER A O 1
ATOM 1940 N N . PRO A 1 241 ? -21.307 -2.557 -10.062 1.00 84.62 241 PRO A N 1
ATOM 1941 C CA . PRO A 1 241 ? -19.849 -2.406 -10.100 1.00 84.62 241 PRO A CA 1
ATOM 1942 C C . PRO A 1 241 ? -19.364 -1.099 -9.451 1.00 84.62 241 PRO A C 1
ATOM 1944 O O . PRO A 1 241 ? -18.168 -0.885 -9.294 1.00 84.62 241 PRO A O 1
ATOM 1947 N N . LEU A 1 242 ? -20.286 -0.199 -9.091 1.00 87.94 242 LEU A N 1
ATOM 1948 C CA . LEU A 1 242 ? -19.973 1.094 -8.481 1.00 87.94 242 LEU A CA 1
ATOM 1949 C C . LEU A 1 242 ? -19.893 1.036 -6.952 1.00 87.94 242 LEU A C 1
ATOM 1951 O O . LEU A 1 242 ? -19.450 2.002 -6.332 1.00 87.94 242 LEU A O 1
ATOM 1955 N N . LEU A 1 243 ? -20.375 -0.046 -6.335 1.00 91.19 243 LEU A N 1
ATOM 1956 C CA . LEU A 1 243 ? -20.346 -0.198 -4.887 1.00 91.19 243 LEU A CA 1
ATOM 1957 C C . LEU A 1 243 ? -19.150 -1.040 -4.465 1.00 91.19 243 LEU A C 1
ATOM 1959 O O . LEU A 1 243 ? -18.838 -2.066 -5.061 1.00 91.19 243 LEU A O 1
ATOM 1963 N N . PHE A 1 244 ? -18.514 -0.620 -3.378 1.00 91.81 244 PHE A N 1
ATOM 1964 C CA . PHE A 1 244 ? -17.419 -1.381 -2.800 1.00 91.81 244 PHE A CA 1
ATOM 1965 C C . PHE A 1 244 ? -17.967 -2.539 -1.955 1.00 91.81 244 PHE A C 1
ATOM 1967 O O . PHE A 1 244 ? -18.837 -2.313 -1.103 1.00 91.81 244 PHE A O 1
ATOM 1974 N N . PRO A 1 245 ? -17.462 -3.772 -2.137 1.00 88.88 245 PRO A N 1
ATOM 1975 C CA . PRO A 1 245 ? -17.854 -4.900 -1.312 1.00 88.88 245 PRO A CA 1
ATOM 1976 C C . PRO A 1 245 ? -17.408 -4.676 0.136 1.00 88.88 245 PRO A C 1
ATOM 1978 O O . PRO A 1 245 ? -16.313 -4.170 0.402 1.00 88.88 245 PRO A O 1
ATOM 1981 N N . SER A 1 246 ? -18.263 -5.051 1.088 1.00 85.25 246 SER A N 1
ATOM 1982 C CA . SER A 1 246 ? -17.965 -4.966 2.517 1.00 85.25 246 SER A CA 1
ATOM 1983 C C . SER A 1 246 ? -17.539 -6.327 3.067 1.00 85.25 246 SER A C 1
ATOM 1985 O O . SER A 1 246 ? -18.143 -7.356 2.770 1.00 85.25 246 SER A O 1
ATOM 1987 N N . PHE A 1 247 ? -16.498 -6.328 3.904 1.00 88.44 247 PHE A N 1
ATOM 1988 C CA . PHE A 1 247 ? -15.969 -7.530 4.555 1.00 88.44 247 PHE A CA 1
ATOM 1989 C C . PHE A 1 247 ? -16.137 -7.416 6.078 1.00 88.44 247 PHE A C 1
ATOM 1991 O O . PHE A 1 247 ? -15.185 -7.075 6.787 1.00 88.44 247 PHE A O 1
ATOM 1998 N N . PRO A 1 248 ? -17.349 -7.662 6.614 1.00 85.06 248 PRO A N 1
ATOM 1999 C CA . PRO A 1 248 ? -17.655 -7.392 8.019 1.00 85.06 248 PRO A CA 1
ATOM 2000 C C . PRO A 1 248 ? -16.884 -8.299 8.983 1.00 85.06 248 PRO A C 1
ATOM 2002 O O . PRO A 1 248 ? -16.486 -7.839 10.043 1.00 85.06 248 PRO A O 1
ATOM 2005 N N . GLN A 1 249 ? -16.630 -9.554 8.602 1.00 87.31 249 GLN A N 1
ATOM 2006 C CA . GLN A 1 249 ? -15.982 -10.559 9.456 1.00 87.31 249 GLN A CA 1
ATOM 2007 C C . GLN A 1 249 ? -14.460 -10.618 9.308 1.00 87.31 249 GLN A C 1
ATOM 2009 O O . GLN A 1 249 ? -13.808 -11.323 10.061 1.00 87.31 249 GLN A O 1
ATOM 2014 N N . LYS A 1 250 ? -13.873 -9.913 8.338 1.00 89.94 250 LYS A N 1
ATOM 2015 C CA . LYS A 1 250 ? -12.433 -10.003 8.059 1.00 89.94 250 LYS A CA 1
ATOM 2016 C C . LYS A 1 250 ? -11.646 -8.923 8.791 1.00 89.94 250 LYS A C 1
ATOM 2018 O O . LYS A 1 250 ? -12.195 -7.866 9.103 1.00 89.94 250 LYS A O 1
ATOM 2023 N N . SER A 1 251 ? -10.364 -9.173 9.041 1.00 90.44 251 SER A N 1
ATOM 2024 C CA . SER A 1 251 ? -9.438 -8.188 9.608 1.00 90.44 251 SER A CA 1
ATOM 2025 C C . SER A 1 251 ? -9.088 -7.089 8.596 1.00 90.44 251 SER A C 1
ATOM 2027 O O . SER A 1 251 ? -9.313 -7.226 7.389 1.00 90.44 251 SER A O 1
ATOM 2029 N N . LEU A 1 252 ? -8.525 -5.973 9.076 1.00 90.75 252 LEU A N 1
ATOM 2030 C CA . LEU A 1 252 ? -8.003 -4.929 8.187 1.00 90.75 252 LEU A CA 1
ATOM 2031 C C . LEU A 1 252 ? -6.815 -5.465 7.376 1.00 90.75 252 LEU A C 1
ATOM 2033 O O . LEU A 1 252 ? -6.681 -5.142 6.196 1.00 90.75 252 LEU A O 1
ATOM 2037 N N . HIS A 1 253 ? -5.987 -6.315 7.991 1.00 90.12 253 HIS A N 1
ATOM 2038 C CA . HIS A 1 253 ? -4.831 -6.917 7.338 1.00 90.12 253 HIS A CA 1
ATOM 2039 C C . HIS A 1 253 ? -5.232 -7.838 6.175 1.00 90.12 253 HIS A C 1
ATOM 2041 O O . HIS A 1 253 ? -4.633 -7.772 5.103 1.00 90.12 253 HIS A O 1
ATOM 2047 N N . PHE A 1 254 ? -6.293 -8.635 6.331 1.00 90.94 254 PHE A N 1
ATOM 2048 C CA . PHE A 1 254 ? -6.817 -9.466 5.246 1.00 90.94 254 PHE A CA 1
ATOM 2049 C C . PHE A 1 254 ? -7.215 -8.623 4.023 1.00 90.94 254 PHE A C 1
ATOM 2051 O O . PHE A 1 254 ? -6.801 -8.905 2.897 1.00 90.94 254 PHE A O 1
ATOM 2058 N N . VAL A 1 255 ? -7.973 -7.542 4.245 1.00 92.75 255 VAL A N 1
ATOM 2059 C CA . VAL A 1 255 ? -8.412 -6.642 3.164 1.00 92.75 255 VAL A CA 1
ATOM 2060 C C . VAL A 1 255 ? -7.216 -5.920 2.531 1.00 92.75 255 VAL A C 1
ATOM 2062 O O . VAL A 1 255 ? -7.186 -5.745 1.314 1.00 92.75 255 VAL A O 1
ATOM 2065 N N . LYS A 1 256 ? -6.199 -5.570 3.329 1.00 93.62 256 LYS A N 1
ATOM 2066 C CA . LYS A 1 256 ? -4.929 -5.015 2.844 1.00 93.62 256 LYS A CA 1
ATOM 2067 C C . LYS A 1 256 ? -4.221 -5.980 1.883 1.00 93.62 256 LYS A C 1
ATOM 2069 O O . LYS A 1 256 ? -3.892 -5.572 0.775 1.00 93.62 256 LYS A O 1
ATOM 2074 N N . ARG A 1 257 ? -4.019 -7.247 2.268 1.00 93.19 257 ARG A N 1
ATOM 2075 C CA . ARG A 1 257 ? -3.368 -8.263 1.414 1.00 93.19 257 ARG A CA 1
ATOM 2076 C C . ARG A 1 257 ? -4.130 -8.471 0.108 1.00 93.19 257 ARG A C 1
ATOM 2078 O O . ARG A 1 257 ? -3.532 -8.536 -0.960 1.00 93.19 257 ARG A O 1
ATOM 2085 N N . MET A 1 258 ? -5.459 -8.542 0.187 1.00 92.88 258 MET A N 1
ATOM 2086 C CA . MET A 1 258 ? -6.315 -8.657 -0.994 1.00 92.88 258 MET A CA 1
ATOM 2087 C C . MET A 1 258 ? -6.121 -7.462 -1.940 1.00 92.88 258 MET A C 1
ATOM 2089 O O . MET A 1 258 ? -5.937 -7.657 -3.138 1.00 92.88 258 MET A O 1
ATOM 2093 N N . MET A 1 259 ? -6.108 -6.239 -1.403 1.00 95.38 259 MET A N 1
ATOM 2094 C CA . MET A 1 259 ? -5.851 -5.019 -2.169 1.00 95.38 259 MET A CA 1
ATOM 2095 C C . MET A 1 259 ? -4.456 -5.026 -2.812 1.00 95.38 259 MET A C 1
ATOM 2097 O O . MET A 1 259 ? -4.342 -4.772 -4.009 1.00 95.38 259 MET A O 1
ATOM 2101 N N . GLU A 1 260 ? -3.407 -5.349 -2.050 1.00 95.44 260 GLU A N 1
ATOM 2102 C CA . GLU A 1 260 ? -2.030 -5.424 -2.555 1.00 95.44 260 GLU A CA 1
ATOM 2103 C C . GLU A 1 260 ? -1.896 -6.449 -3.684 1.00 95.44 260 GLU A C 1
ATOM 2105 O O . GLU A 1 260 ? -1.321 -6.131 -4.720 1.00 95.44 260 GLU A O 1
ATOM 2110 N N . ASN A 1 261 ? -2.482 -7.639 -3.539 1.00 95.00 261 ASN A N 1
ATOM 2111 C CA . ASN A 1 261 ? -2.422 -8.683 -4.562 1.00 95.00 261 ASN A CA 1
ATOM 2112 C C . ASN A 1 261 ? -3.044 -8.232 -5.890 1.00 95.00 261 ASN A C 1
ATOM 2114 O O . ASN A 1 261 ? -2.445 -8.432 -6.946 1.00 95.00 261 ASN A O 1
ATOM 2118 N N . VAL A 1 262 ? -4.217 -7.593 -5.842 1.00 94.75 262 VAL A N 1
ATOM 2119 C CA . VAL A 1 262 ? -4.899 -7.097 -7.048 1.00 94.75 262 VAL A CA 1
ATOM 2120 C C . VAL A 1 262 ? -4.095 -5.971 -7.706 1.00 94.75 262 VAL A C 1
ATOM 2122 O O . VAL A 1 262 ? -3.934 -5.956 -8.925 1.00 94.75 262 VAL A O 1
ATOM 2125 N N . ILE A 1 263 ? -3.529 -5.053 -6.916 1.00 94.81 263 ILE A N 1
ATOM 2126 C CA . ILE A 1 263 ? -2.678 -3.973 -7.436 1.00 94.81 263 ILE A CA 1
ATOM 2127 C C . ILE A 1 263 ? -1.397 -4.536 -8.061 1.00 94.81 263 ILE A C 1
ATOM 2129 O O . ILE A 1 263 ? -1.020 -4.122 -9.154 1.00 94.81 263 ILE A O 1
ATOM 2133 N N . VAL A 1 264 ? -0.734 -5.491 -7.406 1.00 94.56 264 VAL A N 1
ATOM 2134 C CA . VAL A 1 264 ? 0.491 -6.120 -7.923 1.00 94.56 264 VAL A CA 1
ATOM 2135 C C . VAL A 1 264 ? 0.224 -6.809 -9.258 1.00 94.56 264 VAL A C 1
ATOM 2137 O O . VAL A 1 264 ? 1.014 -6.638 -10.182 1.00 94.56 264 VAL A O 1
ATOM 2140 N N . GLN A 1 265 ? -0.904 -7.509 -9.399 1.00 90.12 265 GLN A N 1
ATOM 2141 C CA . GLN A 1 265 ? -1.304 -8.111 -10.673 1.00 90.12 265 GLN A CA 1
ATOM 2142 C C . GLN A 1 265 ? -1.460 -7.054 -11.778 1.00 90.12 265 GLN A C 1
ATOM 2144 O O . GLN A 1 265 ? -0.903 -7.225 -12.861 1.00 90.12 265 GLN A O 1
ATOM 2149 N N . CYS A 1 266 ? -2.111 -5.922 -11.482 1.00 91.06 266 CYS A N 1
ATOM 2150 C CA . CYS A 1 266 ? -2.256 -4.814 -12.438 1.00 91.06 266 CYS A CA 1
ATOM 2151 C C . CYS A 1 266 ? -0.905 -4.214 -12.864 1.00 91.06 266 CYS A C 1
ATOM 2153 O O . CYS A 1 266 ? -0.757 -3.740 -13.987 1.00 91.06 266 CYS A O 1
ATOM 2155 N N . LEU A 1 267 ? 0.081 -4.191 -11.963 1.00 91.12 267 LEU A N 1
ATOM 2156 C CA . LEU A 1 267 ? 1.406 -3.620 -12.224 1.00 91.12 267 LEU A CA 1
ATOM 2157 C C . LEU A 1 267 ? 2.349 -4.587 -12.957 1.00 91.12 267 LEU A C 1
ATOM 2159 O O . LEU A 1 267 ? 3.284 -4.135 -13.619 1.00 91.12 267 LEU A O 1
ATOM 2163 N N . GLN A 1 268 ? 2.129 -5.899 -12.845 1.00 91.94 268 GLN A N 1
ATOM 2164 C CA . GLN A 1 268 ? 2.954 -6.919 -13.500 1.00 91.94 268 GLN A CA 1
ATOM 2165 C C . GLN A 1 268 ? 2.677 -7.022 -15.002 1.00 91.94 268 GLN A C 1
ATOM 2167 O O . GLN A 1 268 ? 3.613 -7.174 -15.788 1.00 91.94 268 GLN A O 1
ATOM 2172 N N . GLU A 1 269 ? 1.415 -6.897 -15.412 1.00 89.81 269 GLU A N 1
ATOM 2173 C CA . GLU A 1 269 ? 1.010 -7.089 -16.807 1.00 89.81 269 GLU A CA 1
ATOM 2174 C C . GLU A 1 269 ? 1.730 -6.139 -17.789 1.00 89.81 269 GLU A C 1
ATOM 2176 O O . GLU A 1 269 ? 2.298 -6.635 -18.771 1.00 89.81 269 GLU A O 1
ATOM 2181 N N . PRO A 1 270 ? 1.864 -4.822 -17.519 1.00 92.69 270 PRO A N 1
ATOM 2182 C CA . PRO A 1 270 ? 2.640 -3.941 -18.387 1.00 92.69 270 PRO A CA 1
ATOM 2183 C C . PRO A 1 270 ? 4.111 -4.336 -18.514 1.00 92.69 270 PRO A C 1
ATOM 2185 O O . PRO A 1 270 ? 4.684 -4.249 -19.600 1.00 92.69 270 PRO A O 1
ATOM 2188 N N . ALA A 1 271 ? 4.737 -4.801 -17.429 1.00 92.06 271 ALA A N 1
ATOM 2189 C CA . ALA A 1 271 ? 6.131 -5.234 -17.459 1.00 92.06 271 ALA A CA 1
ATOM 2190 C C . ALA A 1 271 ? 6.314 -6.466 -18.358 1.00 92.06 271 ALA A C 1
ATOM 2192 O O . ALA A 1 271 ? 7.267 -6.524 -19.139 1.00 92.06 271 ALA A O 1
ATOM 2193 N N . GLU A 1 272 ? 5.383 -7.422 -18.308 1.00 92.00 272 GLU A N 1
ATOM 2194 C CA . GLU A 1 272 ? 5.407 -8.591 -19.186 1.00 92.00 272 GLU A CA 1
ATOM 2195 C C . GLU A 1 272 ? 5.149 -8.232 -20.651 1.00 92.00 272 GLU A C 1
ATOM 2197 O O . GLU A 1 272 ? 5.861 -8.709 -21.537 1.00 92.00 272 GLU A O 1
ATOM 2202 N N . VAL A 1 273 ? 4.151 -7.388 -20.925 1.00 93.12 273 VAL A N 1
ATOM 2203 C CA . VAL A 1 273 ? 3.799 -6.980 -22.293 1.00 93.12 273 VAL A CA 1
ATOM 2204 C C . VAL A 1 273 ? 4.936 -6.178 -22.925 1.00 93.12 273 VAL A C 1
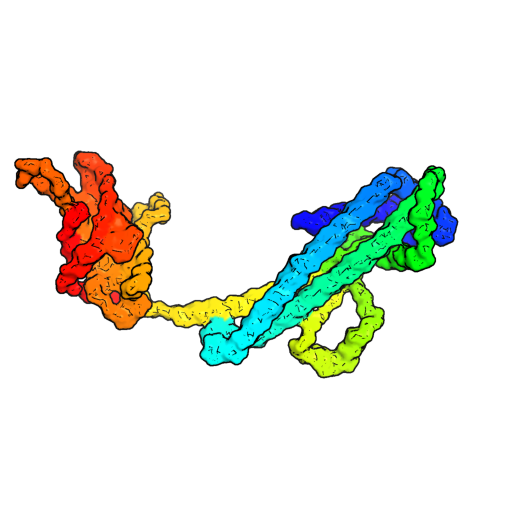ATOM 2206 O O . VAL A 1 273 ? 5.363 -6.492 -24.041 1.00 93.12 273 VAL A O 1
ATOM 2209 N N . ILE A 1 274 ? 5.500 -5.207 -22.198 1.00 93.50 274 ILE A N 1
ATOM 2210 C CA . ILE A 1 274 ? 6.672 -4.447 -22.648 1.00 93.50 274 ILE A CA 1
ATOM 2211 C C . ILE A 1 274 ? 7.868 -5.389 -22.822 1.00 93.50 274 ILE A C 1
ATOM 2213 O O . ILE A 1 274 ? 8.535 -5.330 -23.854 1.00 93.50 274 ILE A O 1
ATOM 2217 N N . GLY A 1 275 ? 8.104 -6.311 -21.886 1.00 92.44 275 GLY A N 1
ATOM 2218 C CA . GLY A 1 275 ? 9.175 -7.304 -21.982 1.00 92.44 275 GLY A CA 1
ATOM 2219 C C . GLY A 1 275 ? 9.078 -8.170 -23.241 1.00 92.44 275 GLY A C 1
ATOM 2220 O O . GLY A 1 275 ? 10.068 -8.340 -23.947 1.00 92.44 275 GLY A O 1
ATOM 2221 N N . ARG A 1 276 ? 7.874 -8.646 -23.591 1.00 92.19 276 ARG A N 1
ATOM 2222 C CA . ARG A 1 276 ? 7.618 -9.413 -24.828 1.00 92.19 276 ARG A CA 1
ATOM 2223 C C . ARG A 1 276 ? 7.734 -8.560 -26.094 1.00 92.19 276 ARG A C 1
ATOM 2225 O O . ARG A 1 276 ? 8.003 -9.097 -27.171 1.00 92.19 276 ARG A O 1
ATOM 2232 N N . SER A 1 277 ? 7.523 -7.247 -25.987 1.00 92.06 277 SER A N 1
ATOM 2233 C CA . SER A 1 277 ? 7.676 -6.315 -27.111 1.00 92.06 277 SER A CA 1
ATOM 2234 C C . SER A 1 277 ? 9.145 -6.085 -27.490 1.00 92.06 277 SER A C 1
ATOM 2236 O O . SER A 1 277 ? 9.448 -5.860 -28.665 1.00 92.06 277 SER A O 1
ATOM 2238 N N . VAL A 1 278 ? 10.067 -6.196 -26.525 1.00 90.81 278 VAL A N 1
ATOM 2239 C CA . VAL A 1 278 ? 11.507 -6.034 -26.752 1.00 90.81 278 VAL A CA 1
ATOM 2240 C C . VAL A 1 278 ? 12.067 -7.308 -27.379 1.00 90.81 278 VAL A C 1
ATOM 2242 O O . VAL A 1 278 ? 12.260 -8.328 -26.723 1.00 90.81 278 VAL A O 1
ATOM 2245 N N . LYS A 1 279 ? 12.355 -7.246 -28.680 1.00 88.81 279 LYS A N 1
ATOM 2246 C CA . LYS A 1 279 ? 12.994 -8.337 -29.423 1.00 88.81 279 LYS A CA 1
ATOM 2247 C C . LYS A 1 279 ? 14.479 -8.062 -29.601 1.00 88.81 279 LYS A C 1
ATOM 2249 O O . LYS A 1 279 ? 14.892 -6.916 -29.780 1.00 88.81 279 LYS A O 1
ATOM 2254 N N . GLN A 1 280 ? 15.279 -9.125 -29.611 1.00 86.62 280 GLN A N 1
ATOM 2255 C CA . GLN A 1 280 ? 16.689 -9.029 -29.968 1.00 86.62 280 GLN A CA 1
ATOM 2256 C C . GLN A 1 280 ? 16.813 -8.533 -31.415 1.00 86.62 280 GLN A C 1
ATOM 2258 O O . GLN A 1 280 ? 16.515 -9.267 -32.354 1.00 86.62 280 GLN A O 1
ATOM 2263 N N . ALA A 1 281 ? 17.252 -7.287 -31.587 1.00 84.56 281 ALA A N 1
ATOM 2264 C CA . ALA A 1 281 ? 17.469 -6.703 -32.908 1.00 84.56 281 ALA A CA 1
ATOM 2265 C C . ALA A 1 281 ? 18.823 -7.114 -33.502 1.00 84.56 281 ALA A C 1
ATOM 2267 O O . ALA A 1 281 ? 18.930 -7.365 -34.698 1.00 84.56 281 ALA A O 1
ATOM 2268 N N . VAL A 1 282 ? 19.867 -7.175 -32.668 1.00 82.94 282 VAL A N 1
ATOM 2269 C CA . VAL A 1 282 ? 21.249 -7.415 -33.096 1.00 82.94 282 VAL A CA 1
ATOM 2270 C C . VAL A 1 282 ? 21.977 -8.250 -32.041 1.00 82.94 282 VAL A C 1
ATOM 2272 O O . VAL A 1 282 ? 21.844 -7.989 -30.848 1.00 82.94 282 VAL A O 1
ATOM 2275 N N . PHE A 1 283 ? 22.770 -9.228 -32.483 1.00 84.50 283 PHE A N 1
ATOM 2276 C CA . PHE A 1 283 ? 23.667 -10.018 -31.638 1.00 84.50 283 PHE A CA 1
ATOM 2277 C C . PHE A 1 283 ? 25.085 -9.984 -32.210 1.00 84.50 283 PHE A C 1
ATOM 2279 O O . PHE A 1 283 ? 25.295 -10.340 -33.368 1.00 84.50 283 PHE A O 1
ATOM 2286 N N . LEU A 1 284 ? 26.048 -9.521 -31.405 1.00 82.31 284 LEU A N 1
ATOM 2287 C CA . LEU A 1 284 ? 27.448 -9.350 -31.807 1.00 82.31 284 LEU A CA 1
ATOM 2288 C C . LEU A 1 284 ? 28.367 -10.076 -30.818 1.00 82.31 284 LEU A C 1
ATOM 2290 O O . LEU A 1 284 ? 28.676 -9.530 -29.756 1.00 82.31 284 LEU A O 1
ATOM 2294 N N . PRO A 1 285 ? 28.803 -11.305 -31.135 1.00 83.69 285 PRO A N 1
ATOM 2295 C CA . PRO A 1 285 ? 29.747 -12.028 -30.295 1.00 83.69 285 PRO A CA 1
ATOM 2296 C C . PRO A 1 285 ? 31.142 -11.387 -30.379 1.00 83.69 285 PRO A C 1
ATOM 2298 O O . PRO A 1 285 ? 31.811 -11.487 -31.409 1.00 83.69 285 PRO A O 1
ATOM 2301 N N . LEU A 1 286 ? 31.581 -10.746 -29.287 1.00 81.94 286 LEU A N 1
ATOM 2302 C CA . LEU A 1 286 ? 32.877 -10.059 -29.201 1.00 81.94 286 LEU A CA 1
ATOM 2303 C C . LEU A 1 286 ? 34.040 -11.055 -29.058 1.00 81.94 286 LEU A C 1
ATOM 2305 O O . LEU A 1 286 ? 34.690 -11.376 -30.041 1.00 81.94 286 LEU A O 1
ATOM 2309 N N . TYR A 1 287 ? 34.305 -11.585 -27.864 1.00 78.69 287 TYR A N 1
ATOM 2310 C CA . TYR A 1 287 ? 35.407 -12.524 -27.619 1.00 78.69 287 TYR A CA 1
ATOM 2311 C C . TYR A 1 287 ? 35.038 -13.557 -26.551 1.00 78.69 287 TYR A C 1
ATOM 2313 O O . TYR A 1 287 ? 34.020 -13.433 -25.870 1.00 78.69 287 TYR A O 1
ATOM 2321 N N . THR A 1 288 ? 35.857 -14.603 -26.430 1.00 77.88 288 THR A N 1
ATOM 2322 C CA . THR A 1 288 ? 35.761 -15.585 -25.344 1.00 77.88 288 THR A CA 1
ATOM 2323 C C . THR A 1 288 ? 36.793 -15.246 -24.290 1.00 77.88 288 THR A C 1
ATOM 2325 O O . THR A 1 288 ? 37.926 -14.911 -24.620 1.00 77.88 288 THR A O 1
ATOM 2328 N N . VAL A 1 289 ? 36.373 -15.299 -23.034 1.00 74.62 289 VAL A N 1
ATOM 2329 C CA . VAL A 1 289 ? 37.235 -15.002 -21.902 1.00 74.62 289 VAL A CA 1
ATOM 2330 C C . VAL A 1 289 ? 37.933 -16.299 -21.465 1.00 74.62 289 VAL A C 1
ATOM 2332 O O . VAL A 1 289 ? 37.236 -17.298 -21.289 1.00 74.62 289 VAL A O 1
ATOM 2335 N N . PRO A 1 290 ? 39.267 -16.324 -21.325 1.00 67.94 290 PRO A N 1
ATOM 2336 C CA . PRO A 1 290 ? 40.010 -17.503 -20.874 1.00 67.94 290 PRO A CA 1
ATOM 2337 C C . PRO A 1 290 ? 39.736 -17.836 -19.399 1.00 67.94 290 PRO A C 1
ATOM 2339 O O . PRO A 1 290 ? 39.605 -16.936 -18.564 1.00 67.94 290 PRO A O 1
ATOM 2342 N N . GLU A 1 291 ? 39.735 -19.128 -19.059 1.00 63.66 291 GLU A N 1
ATOM 2343 C CA . GLU A 1 291 ? 39.493 -19.648 -17.696 1.00 63.66 291 GLU A CA 1
ATOM 2344 C C . GLU A 1 291 ? 40.502 -19.112 -16.655 1.00 63.66 291 GLU A C 1
ATOM 2346 O O . GLU A 1 291 ? 40.182 -18.953 -15.480 1.00 63.66 291 GLU A O 1
ATOM 2351 N N . SER A 1 292 ? 41.714 -18.734 -17.083 1.00 58.72 292 SER A N 1
ATOM 2352 C CA . SER A 1 292 ? 42.767 -18.158 -16.228 1.00 58.72 292 SER A CA 1
ATOM 2353 C C . SER A 1 292 ? 42.411 -16.794 -15.612 1.00 58.72 292 SER A C 1
ATOM 2355 O O . SER A 1 292 ? 43.039 -16.376 -14.638 1.00 58.72 292 SER A O 1
ATOM 2357 N N . SER A 1 293 ? 41.401 -16.105 -16.152 1.00 58.19 293 SER A N 1
ATOM 2358 C CA . SER A 1 293 ? 40.961 -14.765 -15.735 1.00 58.19 293 SER A CA 1
ATOM 2359 C C . SER A 1 293 ? 39.755 -14.761 -14.781 1.00 58.19 293 SER A C 1
ATOM 2361 O O . SER A 1 293 ? 39.190 -13.700 -14.506 1.00 58.19 293 SER A O 1
ATOM 2363 N N . GLU A 1 294 ? 39.317 -15.927 -14.294 1.00 57.16 294 GLU A N 1
ATOM 2364 C CA . GLU A 1 294 ? 38.204 -16.050 -13.334 1.00 57.16 294 GLU A CA 1
ATOM 2365 C C . GLU A 1 294 ? 38.636 -15.871 -11.865 1.00 57.16 294 GLU A C 1
ATOM 2367 O O . GLU A 1 294 ? 37.805 -15.580 -11.010 1.00 57.16 294 GLU A O 1
ATOM 2372 N N . ASN A 1 295 ? 39.937 -15.985 -11.564 1.00 56.53 295 ASN A N 1
ATOM 2373 C CA . ASN A 1 295 ? 40.457 -15.995 -10.187 1.00 56.53 295 ASN A CA 1
ATOM 2374 C C . ASN A 1 295 ? 40.625 -14.609 -9.534 1.00 56.53 295 ASN A C 1
ATOM 2376 O O . ASN A 1 295 ? 40.893 -14.539 -8.334 1.00 56.53 295 ASN A O 1
ATOM 2380 N N . ASN A 1 296 ? 40.461 -13.511 -10.281 1.00 59.72 296 ASN A N 1
ATOM 2381 C CA . ASN A 1 296 ? 40.505 -12.150 -9.740 1.00 59.72 296 ASN A CA 1
ATOM 2382 C C . ASN A 1 296 ? 39.100 -11.525 -9.766 1.00 59.72 296 ASN A C 1
ATOM 2384 O O . ASN A 1 296 ? 38.406 -11.637 -10.779 1.00 59.72 296 ASN A O 1
ATOM 2388 N N . PRO A 1 297 ? 38.660 -10.842 -8.693 1.00 58.75 297 PRO A N 1
ATOM 2389 C CA . PRO A 1 297 ? 37.362 -10.183 -8.684 1.00 58.75 297 PRO A CA 1
ATOM 2390 C C . PRO A 1 297 ? 37.344 -9.064 -9.736 1.00 58.75 297 PRO A C 1
ATOM 2392 O O . PRO A 1 297 ? 38.010 -8.042 -9.568 1.00 58.75 297 PRO A O 1
ATOM 2395 N N . ARG A 1 298 ? 36.561 -9.251 -10.809 1.00 61.94 298 ARG A N 1
ATOM 2396 C CA . ARG A 1 298 ? 36.328 -8.267 -11.884 1.00 61.94 298 ARG A CA 1
ATOM 2397 C C . ARG A 1 298 ? 35.468 -7.110 -11.381 1.00 61.94 298 ARG A C 1
ATOM 2399 O O . ARG A 1 298 ? 34.302 -6.979 -11.740 1.00 61.94 298 ARG A O 1
ATOM 2406 N N . LEU A 1 299 ? 36.015 -6.313 -10.469 1.00 56.66 299 LEU A N 1
ATOM 2407 C CA . LEU A 1 299 ? 35.266 -5.249 -9.806 1.00 56.66 299 LEU A CA 1
ATOM 2408 C C . LEU A 1 299 ? 34.945 -4.098 -10.767 1.00 56.66 299 LEU A C 1
ATOM 2410 O O . LEU A 1 299 ? 33.865 -3.538 -10.649 1.00 56.66 299 LEU A O 1
ATOM 2414 N N . PHE A 1 300 ? 35.800 -3.827 -11.762 1.00 57.78 300 PHE A N 1
ATOM 2415 C CA . PHE A 1 300 ? 35.519 -2.968 -12.919 1.00 57.78 300 PHE A CA 1
ATOM 2416 C C . PHE A 1 300 ? 36.492 -3.318 -14.049 1.00 57.78 300 PHE A C 1
ATOM 2418 O O . PHE A 1 300 ? 37.628 -2.863 -14.037 1.00 57.78 300 PHE A O 1
ATOM 2425 N N . GLU A 1 301 ? 36.069 -4.120 -15.022 1.00 68.12 301 GLU A N 1
ATOM 2426 C CA . GLU A 1 301 ? 36.895 -4.420 -16.196 1.00 68.12 301 GLU A CA 1
ATOM 2427 C C . GLU A 1 301 ? 36.062 -4.276 -17.468 1.00 68.12 301 GLU A C 1
ATOM 2429 O O . GLU A 1 301 ? 34.840 -4.454 -17.458 1.00 68.12 301 GLU A O 1
ATOM 2434 N N . LEU A 1 302 ? 36.732 -3.891 -18.554 1.00 72.75 302 LEU A N 1
ATOM 2435 C CA . LEU A 1 302 ? 36.194 -3.869 -19.910 1.00 72.75 302 LEU A CA 1
ATOM 2436 C C . LEU A 1 302 ? 35.385 -5.148 -20.216 1.00 72.75 302 LEU A C 1
ATOM 2438 O O . LEU A 1 302 ? 35.770 -6.236 -19.782 1.00 72.75 302 LEU A O 1
ATOM 2442 N N . PRO A 1 303 ? 34.291 -5.058 -20.997 1.00 85.38 303 PRO A N 1
ATOM 2443 C CA . PRO A 1 303 ? 33.898 -3.944 -21.867 1.00 85.38 303 PRO A CA 1
ATOM 2444 C C . PRO A 1 303 ? 33.145 -2.792 -21.167 1.00 85.38 303 PRO A C 1
ATOM 2446 O O . PRO A 1 303 ? 32.338 -3.004 -20.265 1.00 85.38 303 PRO A O 1
ATOM 2449 N N . SER A 1 304 ? 33.347 -1.556 -21.640 1.00 89.00 304 SER A N 1
ATOM 2450 C CA . SER A 1 304 ? 32.603 -0.363 -21.211 1.00 89.00 304 SER A CA 1
ATOM 2451 C C . SER A 1 304 ? 31.571 0.061 -22.256 1.00 89.00 304 SER A C 1
ATOM 2453 O O . SER A 1 304 ? 31.918 0.307 -23.409 1.00 89.00 304 SER A O 1
ATOM 2455 N N . LEU A 1 305 ? 30.313 0.214 -21.835 1.00 90.69 305 LEU A N 1
ATOM 2456 C CA . LEU A 1 305 ? 29.197 0.707 -22.650 1.00 90.69 305 LEU A CA 1
ATOM 2457 C C . LEU A 1 305 ? 28.949 2.199 -22.392 1.00 90.69 305 LEU A C 1
ATOM 2459 O O . LEU A 1 305 ? 28.893 2.628 -21.241 1.00 90.69 305 LEU A O 1
ATOM 2463 N N . TRP A 1 306 ? 28.747 2.974 -23.455 1.00 91.75 306 TRP A N 1
ATOM 2464 C CA . TRP A 1 306 ? 28.396 4.393 -23.403 1.00 91.75 306 TRP A CA 1
ATOM 2465 C C . TRP A 1 306 ? 27.283 4.720 -24.394 1.00 91.75 306 TRP A C 1
ATOM 2467 O O . TRP A 1 306 ? 27.267 4.225 -25.521 1.00 91.75 306 TRP A O 1
ATOM 2477 N N . ASN A 1 307 ? 26.342 5.564 -23.974 1.00 92.94 307 ASN A N 1
ATOM 2478 C CA . ASN A 1 307 ? 25.273 6.067 -24.829 1.00 92.94 307 ASN A CA 1
ATOM 2479 C C . ASN A 1 307 ? 25.494 7.557 -25.094 1.00 92.94 307 ASN A C 1
ATOM 2481 O O . ASN A 1 307 ? 25.185 8.391 -24.241 1.00 92.94 307 ASN A O 1
ATOM 2485 N N . ASP A 1 308 ? 25.986 7.873 -26.288 1.00 90.00 308 ASP A N 1
ATOM 2486 C CA . ASP A 1 308 ? 26.104 9.242 -26.773 1.00 90.00 308 ASP A CA 1
ATOM 2487 C C . ASP A 1 308 ? 24.715 9.737 -27.198 1.00 90.00 308 ASP A C 1
ATOM 2489 O O . ASP A 1 308 ? 24.187 9.414 -28.272 1.00 90.00 308 ASP A O 1
ATOM 2493 N N . LYS A 1 309 ? 24.110 10.539 -26.317 1.00 89.75 309 LYS A N 1
ATOM 2494 C CA . LYS A 1 309 ? 22.767 11.097 -26.515 1.00 89.75 309 LYS A CA 1
ATOM 2495 C C . LYS A 1 309 ? 22.723 12.123 -27.647 1.00 89.75 309 LYS A C 1
ATOM 2497 O O . LYS A 1 309 ? 21.676 12.255 -28.282 1.00 89.75 309 LYS A O 1
ATOM 2502 N N . LYS A 1 310 ? 23.818 12.852 -27.896 1.00 88.75 310 LYS A N 1
ATOM 2503 C CA . LYS A 1 310 ? 23.866 13.917 -28.910 1.00 88.75 310 LYS A CA 1
ATOM 2504 C C . LYS A 1 310 ? 23.913 13.314 -30.306 1.00 88.75 310 LYS A C 1
ATOM 2506 O O . LYS A 1 310 ? 23.115 13.687 -31.165 1.00 88.75 310 LYS A O 1
ATOM 2511 N N . ALA A 1 311 ? 24.789 12.338 -30.518 1.00 86.06 311 ALA A N 1
ATOM 2512 C CA . ALA A 1 311 ? 24.926 11.667 -31.806 1.00 86.06 311 ALA A CA 1
ATOM 2513 C C . ALA A 1 311 ? 23.914 10.524 -32.014 1.00 86.06 311 ALA A C 1
ATOM 2515 O O . ALA A 1 311 ? 23.758 10.034 -33.143 1.00 86.06 311 ALA A O 1
ATOM 2516 N N . LYS A 1 312 ? 23.199 10.125 -30.949 1.00 90.44 312 LYS A N 1
ATOM 2517 C CA . LYS A 1 312 ? 22.258 8.994 -30.915 1.00 90.44 312 LYS A CA 1
ATOM 2518 C C . LYS A 1 312 ? 22.963 7.685 -31.283 1.00 90.44 312 LYS A C 1
ATOM 2520 O O . LYS A 1 312 ? 22.598 7.019 -32.260 1.00 90.44 312 LYS A O 1
ATOM 2525 N N . MET A 1 313 ? 24.013 7.358 -30.528 1.00 89.69 313 MET A N 1
ATOM 2526 C CA . MET A 1 313 ? 24.853 6.180 -30.762 1.00 89.69 313 MET A CA 1
ATOM 2527 C C . MET A 1 313 ? 25.212 5.445 -29.471 1.00 89.69 313 MET A C 1
ATOM 2529 O O . MET A 1 313 ? 25.466 6.045 -28.430 1.00 89.69 313 MET A O 1
ATOM 2533 N N . HIS A 1 314 ? 25.305 4.127 -29.582 1.00 91.25 314 HIS A N 1
ATOM 2534 C CA . HIS A 1 314 ? 25.894 3.245 -28.591 1.00 91.25 314 HIS A CA 1
ATOM 2535 C C . HIS A 1 314 ? 27.355 2.998 -28.946 1.00 91.25 314 HIS A C 1
ATOM 2537 O O . HIS A 1 314 ? 27.654 2.474 -30.020 1.00 91.25 314 HIS A O 1
ATOM 2543 N N . ASN A 1 315 ? 28.246 3.357 -28.030 1.00 90.12 315 ASN A N 1
ATOM 2544 C CA . ASN A 1 315 ? 29.670 3.098 -28.134 1.00 90.12 315 ASN A CA 1
ATOM 2545 C C . ASN A 1 315 ? 30.050 2.014 -27.117 1.00 90.12 315 ASN A C 1
ATOM 2547 O O . ASN A 1 315 ? 29.638 2.061 -25.958 1.00 90.12 315 ASN A O 1
ATOM 2551 N N . VAL A 1 316 ? 30.836 1.035 -27.545 1.00 91.25 316 VAL A N 1
ATOM 2552 C CA . VAL A 1 316 ? 31.367 -0.033 -26.698 1.00 91.25 316 VAL A CA 1
ATOM 2553 C C . VAL A 1 316 ? 32.869 -0.056 -26.864 1.00 91.25 316 VAL A C 1
ATOM 2555 O O . VAL A 1 316 ? 33.368 -0.178 -27.980 1.00 91.25 316 VAL A O 1
ATOM 2558 N N . VAL A 1 317 ? 33.580 0.050 -25.752 1.00 90.25 317 VAL A N 1
ATOM 2559 C CA . VAL A 1 317 ? 35.036 -0.049 -25.716 1.00 90.25 317 VAL A CA 1
ATOM 2560 C C . VAL A 1 317 ? 35.416 -1.349 -25.043 1.00 90.25 317 VAL A C 1
ATOM 2562 O O . VAL A 1 317 ? 34.866 -1.685 -23.995 1.00 90.25 317 VAL A O 1
ATOM 2565 N N . PHE A 1 318 ? 36.324 -2.103 -25.650 1.00 88.44 318 PHE A N 1
ATOM 2566 C CA . PHE A 1 318 ? 36.764 -3.389 -25.123 1.00 88.44 318 PHE A CA 1
ATOM 2567 C C . PHE A 1 318 ? 38.180 -3.737 -25.588 1.00 88.44 318 PHE A C 1
ATOM 2569 O O . PHE A 1 318 ? 38.681 -3.183 -26.564 1.00 88.44 318 PHE A O 1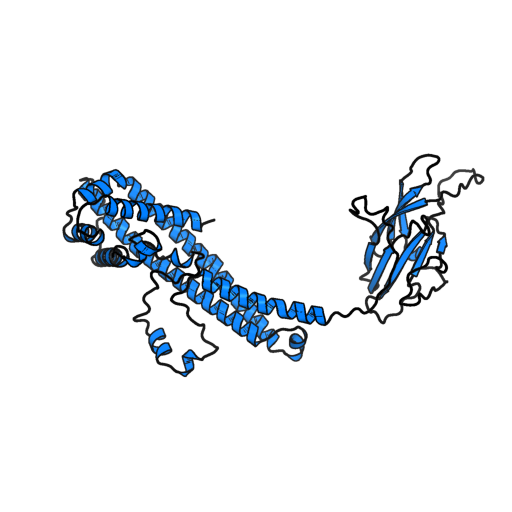
ATOM 2576 N N . CYS A 1 319 ? 38.812 -4.686 -24.900 1.00 84.50 319 CYS A N 1
ATOM 2577 C CA . CYS A 1 319 ? 40.151 -5.178 -25.217 1.00 84.50 319 CYS A CA 1
ATOM 2578 C C . CYS A 1 319 ? 40.137 -6.691 -25.411 1.00 84.50 319 CYS A C 1
ATOM 2580 O O . CYS A 1 319 ? 39.333 -7.397 -24.806 1.00 84.50 319 CYS A O 1
ATOM 2582 N N . MET A 1 320 ? 41.061 -7.188 -26.231 1.00 80.69 320 MET A N 1
ATOM 2583 C CA . MET A 1 320 ? 41.295 -8.621 -26.432 1.00 80.69 320 MET A CA 1
ATOM 2584 C C . MET A 1 320 ? 42.755 -8.940 -26.081 1.00 80.69 320 MET A C 1
ATOM 2586 O O . MET A 1 320 ? 43.575 -9.100 -26.988 1.00 80.69 320 MET A O 1
ATOM 2590 N N . PRO A 1 321 ? 43.108 -8.989 -24.782 1.00 70.44 321 PRO A N 1
ATOM 2591 C CA . PRO A 1 321 ? 44.503 -9.010 -24.342 1.00 70.44 321 PRO A CA 1
ATOM 2592 C C . PRO A 1 321 ? 45.294 -10.223 -24.849 1.00 70.44 321 PRO A C 1
ATOM 2594 O O . PRO A 1 321 ? 46.462 -10.080 -25.189 1.00 70.44 321 PRO A O 1
ATOM 2597 N N . GLU A 1 322 ? 44.659 -11.391 -24.979 1.00 68.81 322 GLU A N 1
ATOM 2598 C CA . GLU A 1 322 ? 45.312 -12.610 -25.486 1.00 68.81 322 GLU A CA 1
ATOM 2599 C C . GLU A 1 322 ? 45.609 -12.572 -26.988 1.00 68.81 322 GLU A C 1
ATOM 2601 O O . GLU A 1 322 ? 46.494 -13.272 -27.473 1.00 68.81 322 GLU A O 1
ATOM 2606 N N . ILE A 1 323 ? 44.847 -11.774 -27.736 1.00 71.00 323 ILE A N 1
ATOM 2607 C CA . ILE A 1 323 ? 44.950 -11.706 -29.193 1.00 71.00 323 ILE A CA 1
ATOM 2608 C C . ILE A 1 323 ? 45.845 -10.536 -29.608 1.00 71.00 323 ILE A C 1
ATOM 2610 O O . ILE A 1 323 ? 46.650 -10.654 -30.531 1.00 71.00 323 ILE A O 1
ATOM 2614 N N . SER A 1 324 ? 45.695 -9.397 -28.937 1.00 74.88 324 SER A N 1
ATOM 2615 C CA . SER A 1 324 ? 46.482 -8.190 -29.166 1.00 74.88 324 SER A CA 1
ATOM 2616 C C . SER A 1 324 ? 46.453 -7.316 -27.903 1.00 74.88 324 SER A C 1
ATOM 2618 O O . SER A 1 324 ? 45.525 -6.515 -27.748 1.00 74.88 324 SER A O 1
ATOM 2620 N N . PRO A 1 325 ? 47.450 -7.434 -27.005 1.00 72.06 325 PRO A N 1
ATOM 2621 C CA . PRO A 1 325 ? 47.468 -6.712 -25.726 1.00 72.06 325 PRO A CA 1
ATOM 2622 C C . PRO A 1 325 ? 47.560 -5.189 -25.889 1.00 72.06 325 PRO A C 1
ATOM 2624 O O . PRO A 1 325 ? 47.161 -4.442 -24.998 1.00 72.06 325 PRO A O 1
ATOM 2627 N N . CYS A 1 326 ? 48.030 -4.738 -27.051 1.00 74.25 326 CYS A N 1
ATOM 2628 C CA . CYS A 1 326 ? 48.275 -3.336 -27.385 1.00 74.25 326 CYS A CA 1
ATOM 2629 C C . CYS A 1 326 ? 47.157 -2.708 -28.214 1.00 74.25 326 CYS A C 1
ATOM 2631 O O . CYS A 1 326 ? 47.366 -1.654 -28.801 1.00 74.25 326 CYS A O 1
ATOM 2633 N N . LYS A 1 327 ? 45.992 -3.356 -28.331 1.00 82.19 327 LYS A N 1
ATOM 2634 C CA . LYS A 1 327 ? 44.872 -2.811 -29.103 1.00 82.19 327 LYS A CA 1
ATOM 2635 C C . LYS A 1 327 ? 43.644 -2.604 -28.239 1.00 82.19 327 LYS A C 1
ATOM 2637 O O . LYS A 1 327 ? 43.184 -3.518 -27.556 1.00 82.19 327 LYS A O 1
ATOM 2642 N N . LEU A 1 328 ? 43.088 -1.406 -28.357 1.00 85.69 328 LEU A N 1
ATOM 2643 C CA . LEU A 1 328 ? 41.797 -1.025 -27.812 1.00 85.69 328 LEU A CA 1
ATOM 2644 C C . LEU A 1 328 ? 40.774 -1.007 -28.944 1.00 85.69 328 LEU A C 1
ATOM 2646 O O . LEU A 1 328 ? 41.000 -0.389 -29.981 1.00 85.69 328 LEU A O 1
ATOM 2650 N N . TYR A 1 329 ? 39.645 -1.677 -28.768 1.00 86.62 329 TYR A N 1
ATOM 2651 C CA . TYR A 1 329 ? 38.604 -1.749 -29.784 1.00 86.62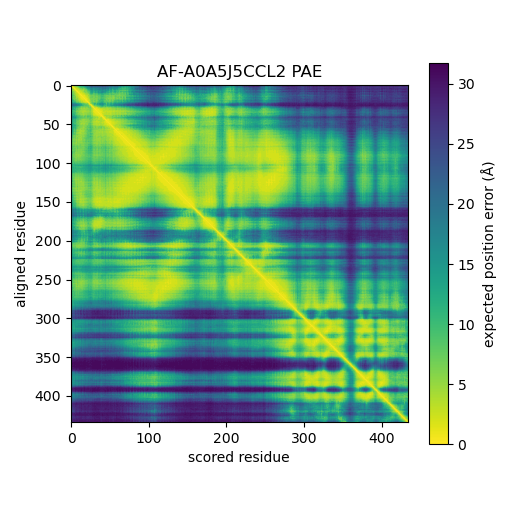 329 TYR A CA 1
ATOM 2652 C C . TYR A 1 329 ? 37.439 -0.838 -29.425 1.00 86.62 329 TYR A C 1
ATOM 2654 O O . TYR A 1 329 ? 36.983 -0.819 -28.282 1.00 86.62 329 TYR A O 1
ATOM 2662 N N . LEU A 1 330 ? 36.941 -0.111 -30.422 1.00 88.94 330 LEU A N 1
ATOM 2663 C CA . LEU A 1 330 ? 35.769 0.748 -30.324 1.00 88.94 330 LEU A CA 1
ATOM 2664 C C . LEU A 1 330 ? 34.710 0.261 -31.318 1.00 88.94 330 LEU A C 1
ATOM 2666 O O . LEU A 1 330 ? 34.910 0.307 -32.532 1.00 88.94 330 LEU A O 1
ATOM 2670 N N . LEU A 1 331 ? 33.574 -0.191 -30.794 1.00 88.88 331 LEU A N 1
ATOM 2671 C CA . LEU A 1 331 ? 32.379 -0.561 -31.547 1.00 88.88 331 LEU A CA 1
ATOM 2672 C C . LEU A 1 331 ? 31.335 0.550 -31.404 1.00 88.88 331 LEU A C 1
ATOM 2674 O O . LEU A 1 331 ? 31.030 0.980 -30.297 1.00 88.88 331 LEU A O 1
ATOM 2678 N N . ARG A 1 332 ? 30.765 0.996 -32.520 1.00 87.88 332 ARG A N 1
ATOM 2679 C CA . ARG A 1 332 ? 29.781 2.077 -32.604 1.00 87.88 332 ARG A CA 1
ATOM 2680 C C . ARG A 1 332 ? 28.565 1.605 -33.384 1.00 87.88 332 ARG A C 1
ATOM 2682 O O . ARG A 1 332 ? 28.679 1.108 -34.506 1.00 87.88 332 ARG A O 1
ATOM 2689 N N . LYS A 1 333 ? 27.383 1.789 -32.808 1.00 87.19 333 LYS A N 1
ATOM 2690 C CA . LYS A 1 333 ? 26.097 1.478 -33.442 1.00 87.19 333 LYS A CA 1
ATOM 2691 C C . LYS A 1 333 ? 25.113 2.615 -33.224 1.00 87.19 333 LYS A C 1
ATOM 2693 O O . LYS A 1 333 ? 25.144 3.276 -32.194 1.00 87.19 333 LYS A O 1
ATOM 2698 N N . GLY A 1 334 ? 24.235 2.851 -34.194 1.00 88.25 334 GLY A N 1
ATOM 2699 C CA . GLY A 1 334 ? 23.132 3.792 -34.016 1.00 88.25 334 GLY A CA 1
ATOM 2700 C C . GLY A 1 334 ? 22.173 3.294 -32.934 1.00 88.25 334 GLY A C 1
ATOM 2701 O O . GLY A 1 334 ? 22.036 2.088 -32.740 1.00 88.25 334 GLY A O 1
ATOM 2702 N N . THR A 1 335 ? 21.494 4.209 -32.241 1.00 88.56 335 THR A N 1
ATOM 2703 C CA . THR A 1 335 ? 20.393 3.832 -31.331 1.00 88.56 335 THR A CA 1
ATOM 2704 C C . THR A 1 335 ? 19.203 3.236 -32.089 1.00 88.56 335 THR A C 1
ATOM 2706 O O . THR A 1 335 ? 18.439 2.464 -31.523 1.00 88.56 335 THR A O 1
ATOM 2709 N N . ASP A 1 336 ? 19.042 3.589 -33.369 1.00 88.25 336 ASP A N 1
ATOM 2710 C CA . ASP A 1 336 ? 18.168 2.885 -34.312 1.00 88.25 336 ASP A CA 1
ATOM 2711 C C . ASP A 1 336 ? 18.962 1.749 -34.986 1.00 88.25 336 ASP A C 1
ATOM 2713 O O . ASP A 1 336 ? 19.950 2.042 -35.672 1.00 88.25 336 ASP A O 1
ATOM 2717 N N . PRO A 1 337 ? 18.548 0.475 -34.836 1.00 82.56 337 PRO A N 1
ATOM 2718 C CA . PRO A 1 337 ? 19.212 -0.669 -35.459 1.00 82.56 337 PRO A CA 1
ATOM 2719 C C . PRO A 1 337 ? 19.350 -0.578 -36.984 1.00 82.56 337 PRO A C 1
ATOM 2721 O O . PRO A 1 337 ? 20.283 -1.155 -37.539 1.00 82.56 337 PRO A O 1
ATOM 2724 N N . ASN A 1 338 ? 18.453 0.144 -37.663 1.00 82.50 338 ASN A N 1
ATOM 2725 C CA . ASN A 1 338 ? 18.459 0.271 -39.124 1.00 82.50 338 ASN A CA 1
ATOM 2726 C C . ASN A 1 338 ? 19.379 1.391 -39.627 1.00 82.50 338 ASN A C 1
ATOM 2728 O O . ASN A 1 338 ? 19.645 1.494 -40.826 1.00 82.50 338 ASN A O 1
ATOM 2732 N N . ARG A 1 339 ? 19.870 2.254 -38.730 1.00 84.25 339 ARG A N 1
ATOM 2733 C CA . ARG A 1 339 ? 20.752 3.361 -39.096 1.00 84.25 339 ARG A CA 1
ATOM 2734 C C . ARG A 1 339 ? 22.164 2.836 -39.345 1.00 84.25 339 ARG A C 1
ATOM 2736 O O . ARG A 1 339 ? 22.861 2.429 -38.415 1.00 84.25 339 ARG A O 1
ATOM 2743 N N . HIS A 1 340 ? 22.611 2.909 -40.596 1.00 79.19 340 HIS A N 1
ATOM 2744 C CA . HIS A 1 340 ? 23.997 2.618 -40.950 1.00 79.19 340 HIS A CA 1
ATOM 2745 C C . HIS A 1 340 ? 24.944 3.655 -40.328 1.00 79.19 340 HIS A C 1
ATOM 2747 O O . HIS A 1 340 ? 24.715 4.861 -40.448 1.00 79.19 340 HIS A O 1
ATOM 2753 N N . ILE A 1 341 ? 26.006 3.183 -39.671 1.00 80.88 341 ILE A N 1
ATOM 2754 C CA . ILE A 1 341 ? 27.057 4.023 -39.090 1.00 80.88 341 ILE A CA 1
ATOM 2755 C C . ILE A 1 341 ? 28.384 3.648 -39.761 1.00 80.88 341 ILE A C 1
ATOM 2757 O O . ILE A 1 341 ? 28.809 2.498 -39.615 1.00 80.88 341 ILE A O 1
ATOM 2761 N N . PRO A 1 342 ? 29.041 4.580 -40.479 1.00 75.69 342 PRO A N 1
ATOM 2762 C CA . PRO A 1 342 ? 30.378 4.344 -41.015 1.00 75.69 342 PRO A CA 1
ATOM 2763 C C . PRO A 1 342 ? 31.378 4.177 -39.866 1.00 75.69 342 PRO A C 1
ATOM 2765 O O . PRO A 1 342 ? 31.177 4.718 -38.773 1.00 75.69 342 PRO A O 1
ATOM 2768 N N . ASN A 1 343 ? 32.452 3.419 -40.097 1.00 74.12 343 ASN A N 1
ATOM 2769 C CA . ASN A 1 343 ? 33.448 3.090 -39.070 1.00 74.12 343 ASN A CA 1
ATOM 2770 C C . ASN A 1 343 ? 32.803 2.492 -37.806 1.00 74.12 343 ASN A C 1
ATOM 2772 O O . ASN A 1 343 ? 33.094 2.886 -36.674 1.00 74.12 343 ASN A O 1
ATOM 2776 N N . SER A 1 344 ? 31.877 1.547 -38.014 1.00 78.19 344 SER A N 1
ATOM 2777 C CA . SER A 1 344 ? 31.159 0.870 -36.925 1.00 78.19 344 SER A CA 1
ATOM 2778 C C . SER A 1 344 ? 32.095 0.110 -35.986 1.00 78.19 344 SER A C 1
ATOM 2780 O O . SER A 1 344 ? 31.767 -0.090 -34.825 1.00 78.19 344 SER A O 1
ATOM 2782 N N . VAL A 1 345 ? 33.268 -0.289 -36.467 1.00 82.38 345 VAL A N 1
ATOM 2783 C CA . VAL A 1 345 ? 34.287 -1.013 -35.718 1.00 82.38 345 VAL A CA 1
ATOM 2784 C C . VAL A 1 345 ? 35.642 -0.410 -36.036 1.00 82.38 345 VAL A C 1
ATOM 2786 O O . VAL A 1 345 ? 36.004 -0.290 -37.204 1.00 82.38 345 VAL A O 1
ATOM 2789 N N . MET A 1 346 ? 36.401 -0.077 -34.997 1.00 82.75 346 MET A N 1
ATOM 2790 C CA . MET A 1 346 ? 37.767 0.421 -35.117 1.00 82.75 346 MET A CA 1
ATOM 2791 C C . MET A 1 346 ? 38.665 -0.221 -34.065 1.00 82.75 346 MET A C 1
ATOM 2793 O O . MET A 1 346 ? 38.204 -0.596 -32.984 1.00 82.75 346 MET A O 1
ATOM 2797 N N . SER A 1 347 ? 39.957 -0.317 -34.374 1.00 84.06 347 SER A N 1
ATOM 2798 C CA . SER A 1 347 ? 40.987 -0.624 -33.384 1.00 84.06 347 SER A CA 1
ATOM 2799 C C . SER A 1 347 ? 41.980 0.529 -33.269 1.00 84.06 347 SER A C 1
ATOM 2801 O O . SER A 1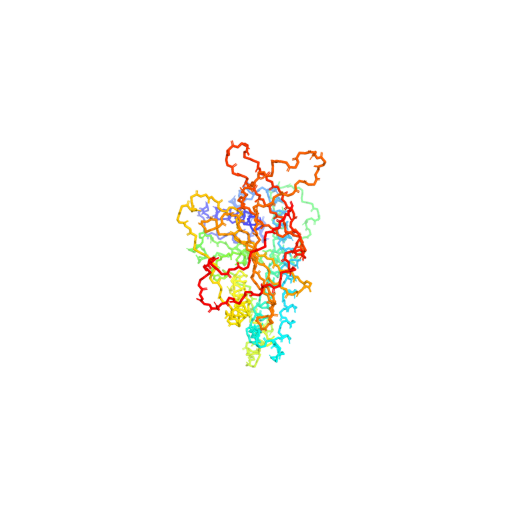 347 ? 42.381 1.121 -34.270 1.00 84.06 347 SER A O 1
ATOM 2803 N N . ILE A 1 348 ? 42.347 0.859 -32.039 1.00 82.38 348 ILE A N 1
ATOM 2804 C CA . ILE A 1 348 ? 43.325 1.878 -31.673 1.00 82.38 348 ILE A CA 1
ATOM 2805 C C . ILE A 1 348 ? 44.557 1.117 -31.199 1.00 82.38 348 ILE A C 1
ATOM 2807 O O . ILE A 1 348 ? 44.457 0.286 -30.294 1.00 82.38 348 ILE A O 1
ATOM 2811 N N . ASP A 1 349 ? 45.685 1.354 -31.852 1.00 80.12 349 ASP A N 1
ATOM 2812 C CA . ASP A 1 349 ? 46.970 0.762 -31.514 1.00 80.12 349 ASP A CA 1
ATOM 2813 C C . ASP A 1 349 ? 47.718 1.675 -30.543 1.00 80.12 349 ASP A C 1
ATOM 2815 O O . ASP A 1 349 ? 47.870 2.875 -30.771 1.00 80.12 349 ASP A O 1
ATOM 2819 N N . LEU A 1 350 ? 48.140 1.067 -29.444 1.00 75.50 350 LEU A N 1
ATOM 2820 C CA . LEU A 1 350 ? 48.642 1.691 -28.231 1.00 75.50 350 LEU A CA 1
ATOM 2821 C C . LEU A 1 350 ? 50.181 1.653 -28.155 1.00 75.50 350 LEU A C 1
ATOM 2823 O O . LEU A 1 350 ? 50.775 1.899 -27.109 1.00 75.50 350 LEU A O 1
ATOM 2827 N N . SER A 1 351 ? 50.851 1.293 -29.248 1.00 66.44 351 SER A N 1
ATOM 2828 C CA . SER A 1 351 ? 52.300 1.069 -29.306 1.00 66.44 351 SER A CA 1
ATOM 2829 C C . SER A 1 351 ? 53.163 2.332 -29.440 1.00 66.44 351 SER A C 1
ATOM 2831 O O . SER A 1 351 ? 54.387 2.217 -29.425 1.00 66.44 351 SER A O 1
ATOM 2833 N N . HIS A 1 352 ? 52.578 3.525 -29.604 1.00 61.72 352 HIS A N 1
ATOM 2834 C CA . HIS A 1 352 ? 53.328 4.754 -29.893 1.00 61.72 352 HIS A CA 1
ATOM 2835 C C . HIS A 1 352 ? 53.074 5.851 -28.852 1.00 61.72 352 HIS A C 1
ATOM 2837 O O . HIS A 1 352 ? 51.954 6.325 -28.706 1.00 61.72 352 HIS A O 1
ATOM 2843 N N . HIS A 1 353 ? 54.134 6.289 -28.170 1.00 55.62 353 HIS A N 1
ATOM 2844 C CA . HIS A 1 353 ? 54.154 7.494 -27.336 1.00 55.62 353 HIS A CA 1
ATOM 2845 C C . HIS A 1 353 ? 54.988 8.564 -28.054 1.00 55.62 353 HIS A C 1
ATOM 2847 O O . HIS A 1 353 ? 56.124 8.286 -28.439 1.00 55.62 353 HIS A O 1
ATOM 2853 N N . LEU A 1 354 ? 54.445 9.767 -28.255 1.00 48.69 354 LEU A N 1
ATOM 2854 C CA . LEU A 1 354 ? 55.237 10.937 -28.644 1.00 48.69 354 LEU A CA 1
ATOM 2855 C C . LEU A 1 354 ? 55.336 11.828 -27.409 1.00 48.69 354 LEU A C 1
ATOM 2857 O O . LEU A 1 354 ? 54.386 12.536 -27.090 1.00 48.69 354 LEU A O 1
ATOM 2861 N N . ASP A 1 355 ? 56.471 11.786 -26.711 1.00 45.41 355 ASP A N 1
ATOM 2862 C CA . ASP A 1 355 ? 56.787 12.838 -25.745 1.00 45.41 355 ASP A CA 1
ATOM 2863 C C . ASP A 1 355 ? 56.990 14.142 -26.528 1.00 45.41 355 ASP A C 1
ATOM 2865 O O . ASP A 1 355 ? 58.001 14.330 -27.202 1.00 45.41 355 ASP A O 1
ATOM 2869 N N . ASN A 1 356 ? 56.013 15.048 -26.466 1.00 43.56 356 ASN A N 1
ATOM 2870 C CA . ASN A 1 356 ? 56.229 16.451 -26.803 1.00 43.56 356 ASN A CA 1
ATOM 2871 C C . ASN A 1 356 ? 56.834 17.141 -25.574 1.00 43.56 356 ASN A C 1
ATOM 2873 O O . ASN A 1 356 ? 56.141 17.851 -24.845 1.00 43.56 356 ASN A O 1
ATOM 2877 N N . ALA A 1 357 ? 58.121 16.907 -25.334 1.00 39.78 357 ALA A N 1
ATOM 2878 C CA . ALA A 1 357 ? 58.935 17.723 -24.446 1.00 39.78 357 ALA A CA 1
ATOM 2879 C C . ALA A 1 357 ? 60.364 17.801 -24.999 1.00 39.78 357 ALA A C 1
ATOM 2881 O O . ALA A 1 357 ? 60.952 16.788 -25.364 1.00 39.78 357 ALA A O 1
ATOM 2882 N N . ASP A 1 358 ? 60.860 19.031 -25.091 1.00 46.59 358 ASP A N 1
ATOM 2883 C CA . ASP A 1 358 ? 62.187 19.461 -25.529 1.00 46.59 358 ASP A CA 1
ATOM 2884 C C . ASP A 1 358 ? 63.350 18.576 -25.035 1.00 46.59 358 ASP A C 1
ATOM 2886 O O . ASP A 1 358 ? 63.912 18.833 -23.972 1.00 46.59 358 ASP A O 1
ATOM 2890 N N . A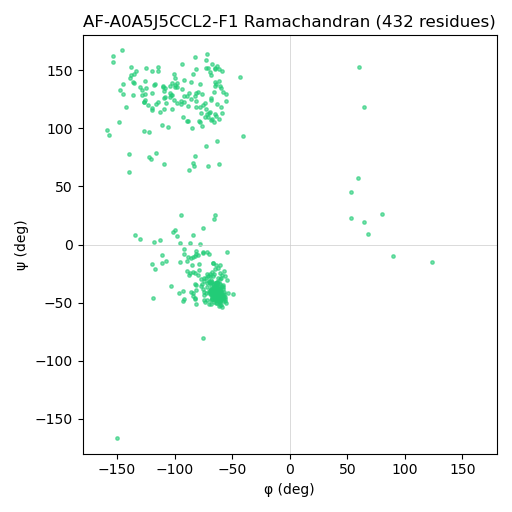SP A 1 359 ? 63.777 17.587 -25.823 1.00 39.94 359 ASP A N 1
ATOM 2891 C CA . ASP A 1 359 ? 65.078 16.946 -25.619 1.00 39.94 359 ASP A CA 1
ATOM 2892 C C . ASP A 1 359 ? 65.746 16.620 -26.964 1.00 39.94 359 ASP A C 1
ATOM 2894 O O . ASP A 1 359 ? 65.247 15.844 -27.781 1.00 39.94 359 ASP A O 1
ATOM 2898 N N . ASP A 1 360 ? 66.909 17.237 -27.181 1.00 41.91 360 ASP A N 1
ATOM 2899 C CA . ASP A 1 360 ? 67.748 17.252 -28.392 1.00 41.91 360 ASP A CA 1
ATOM 2900 C C . ASP A 1 360 ? 68.361 15.882 -28.784 1.00 41.91 360 ASP A C 1
ATOM 2902 O O . ASP A 1 360 ? 69.383 15.807 -29.466 1.00 41.91 360 ASP A O 1
ATOM 2906 N N . ASN A 1 361 ? 67.751 14.757 -28.404 1.00 41.59 361 ASN A N 1
ATOM 2907 C CA . ASN A 1 361 ? 68.259 13.413 -28.687 1.00 41.59 361 ASN A CA 1
ATOM 2908 C C . ASN A 1 361 ? 67.270 12.585 -29.516 1.00 41.59 361 ASN A C 1
ATOM 2910 O O . ASN A 1 361 ? 66.682 11.608 -29.057 1.00 41.59 361 ASN A O 1
ATOM 2914 N N . ALA A 1 362 ? 67.173 12.916 -30.804 1.00 39.94 362 ALA A N 1
ATOM 2915 C CA . ALA A 1 362 ? 66.399 12.195 -31.820 1.00 39.94 362 ALA A CA 1
ATOM 2916 C C . ALA A 1 362 ? 66.903 10.760 -32.149 1.00 39.94 362 ALA A C 1
ATOM 2918 O O . ALA A 1 362 ? 66.630 10.245 -33.231 1.00 39.94 362 ALA A O 1
ATOM 2919 N N . ALA A 1 363 ? 67.650 10.099 -31.256 1.00 36.81 363 ALA A N 1
ATOM 2920 C CA . ALA A 1 363 ? 68.337 8.831 -31.536 1.00 36.81 363 ALA A CA 1
ATOM 2921 C C . ALA A 1 363 ? 67.889 7.628 -30.678 1.00 36.81 363 ALA A C 1
ATOM 2923 O O . ALA A 1 363 ? 68.424 6.536 -30.860 1.00 36.81 363 ALA A O 1
ATOM 2924 N N . ALA A 1 364 ? 66.902 7.774 -29.788 1.00 40.84 364 ALA A N 1
ATOM 2925 C CA . ALA A 1 364 ? 66.382 6.655 -28.994 1.00 40.84 364 ALA A CA 1
ATOM 2926 C C . ALA A 1 364 ? 64.850 6.700 -28.852 1.00 40.84 364 ALA A C 1
ATOM 2928 O O . ALA A 1 364 ? 64.316 6.812 -27.755 1.00 40.84 364 ALA A O 1
ATOM 2929 N N . GLN A 1 365 ? 64.121 6.597 -29.969 1.00 44.34 365 GLN A N 1
ATOM 2930 C CA . GLN A 1 365 ? 62.698 6.238 -29.932 1.00 44.34 365 GLN A CA 1
ATOM 2931 C C . GLN A 1 365 ? 62.577 4.747 -29.592 1.00 44.34 365 GLN A C 1
ATOM 2933 O O . GLN A 1 365 ? 62.514 3.886 -30.469 1.00 44.34 365 GLN A O 1
ATOM 2938 N N . THR A 1 366 ? 62.599 4.415 -28.306 1.00 45.84 366 THR A N 1
ATOM 2939 C CA . THR A 1 366 ? 62.222 3.085 -27.834 1.00 45.84 366 THR A CA 1
ATOM 2940 C C . THR A 1 366 ? 60.716 2.914 -28.038 1.00 45.84 366 THR A C 1
ATOM 2942 O O . THR A 1 366 ? 59.906 3.612 -27.434 1.00 45.84 366 THR A O 1
ATOM 2945 N N . ASN A 1 367 ? 60.322 1.994 -28.926 1.00 53.12 367 ASN A N 1
ATOM 2946 C CA . ASN A 1 367 ? 58.928 1.573 -29.091 1.00 53.12 367 ASN A CA 1
ATOM 2947 C C . ASN A 1 367 ? 58.447 0.917 -27.787 1.00 53.12 367 ASN A C 1
ATOM 2949 O O . ASN A 1 367 ? 58.592 -0.293 -27.601 1.00 53.12 367 ASN A O 1
ATOM 2953 N N . TYR A 1 368 ? 57.905 1.709 -26.863 1.00 59.22 368 TYR A N 1
ATOM 2954 C CA . TYR A 1 368 ? 57.286 1.180 -25.658 1.00 59.22 368 TYR A CA 1
ATOM 2955 C C . TYR A 1 368 ? 55.958 0.522 -26.023 1.00 59.22 368 TYR A C 1
ATOM 2957 O O . TYR A 1 368 ? 54.993 1.163 -26.430 1.00 59.22 368 TYR A O 1
ATOM 2965 N N . VAL A 1 369 ? 55.923 -0.796 -25.872 1.00 67.00 369 VAL A N 1
ATOM 2966 C CA . VAL A 1 369 ? 54.720 -1.599 -26.059 1.00 67.00 369 VAL A CA 1
ATOM 2967 C C . VAL A 1 369 ? 53.863 -1.461 -24.799 1.00 67.00 369 VAL A C 1
ATOM 2969 O O . VAL A 1 369 ? 54.210 -2.007 -23.748 1.00 67.00 369 VAL A O 1
ATOM 2972 N N . TYR A 1 370 ? 52.763 -0.710 -24.891 1.00 75.19 370 TYR A N 1
ATOM 2973 C CA . TYR A 1 370 ? 51.793 -0.578 -23.805 1.00 75.19 370 TYR A CA 1
ATOM 2974 C C . TYR A 1 370 ? 50.678 -1.611 -23.937 1.00 75.19 370 TYR A C 1
ATOM 2976 O O . TYR A 1 370 ? 50.187 -1.898 -25.029 1.00 75.19 370 TYR A O 1
ATOM 2984 N N . SER A 1 371 ? 50.254 -2.147 -22.799 1.00 78.94 371 SER A N 1
ATOM 2985 C CA . SER A 1 371 ? 49.047 -2.959 -22.672 1.00 78.94 371 SER A CA 1
ATOM 2986 C C . SER A 1 371 ? 47.919 -2.135 -22.056 1.00 78.94 371 SER A C 1
ATOM 2988 O O . SER A 1 371 ? 48.153 -1.344 -21.138 1.00 78.94 371 SER A O 1
ATOM 2990 N N . CYS A 1 372 ? 46.695 -2.292 -22.564 1.00 82.62 372 CYS A N 1
ATOM 2991 C CA . CYS A 1 372 ? 45.524 -1.631 -21.988 1.00 82.62 372 CYS A CA 1
ATOM 2992 C C . CYS A 1 372 ? 45.016 -2.408 -20.773 1.00 82.62 372 CYS A C 1
ATOM 2994 O O . CYS A 1 372 ? 44.658 -3.579 -20.902 1.00 82.62 372 CYS A O 1
ATOM 2996 N N . LEU A 1 373 ? 44.919 -1.738 -19.624 1.00 80.62 373 LEU A N 1
ATOM 2997 C CA . LEU A 1 373 ? 44.331 -2.296 -18.405 1.00 80.62 373 LEU A CA 1
ATOM 2998 C C . LEU A 1 373 ? 42.833 -1.997 -18.297 1.00 80.62 373 LEU A C 1
ATOM 3000 O O . LEU A 1 373 ? 42.052 -2.900 -18.022 1.00 80.62 373 LEU A O 1
ATOM 3004 N N . ASP A 1 374 ? 42.425 -0.750 -18.537 1.00 85.69 374 ASP A N 1
ATOM 3005 C CA . ASP A 1 374 ? 41.014 -0.343 -18.520 1.00 85.69 374 ASP A CA 1
ATOM 3006 C C . ASP A 1 374 ? 40.796 0.882 -19.416 1.00 85.69 374 ASP A C 1
ATOM 3008 O O . ASP A 1 374 ? 41.730 1.643 -19.680 1.00 85.69 374 ASP A O 1
ATOM 3012 N N . ALA A 1 375 ? 39.563 1.082 -19.878 1.00 87.69 375 ALA A N 1
ATOM 3013 C CA . ALA A 1 375 ? 39.179 2.256 -20.650 1.00 87.69 375 ALA A CA 1
ATOM 3014 C C . ALA A 1 375 ? 37.726 2.668 -20.382 1.00 87.69 375 ALA A C 1
ATOM 3016 O O . ALA A 1 375 ? 36.800 1.853 -20.426 1.00 87.69 375 ALA A O 1
ATOM 3017 N N . ARG A 1 376 ? 37.512 3.966 -20.146 1.00 89.19 376 ARG A N 1
ATOM 3018 C CA . ARG A 1 376 ? 36.207 4.556 -19.822 1.00 89.19 376 ARG A CA 1
ATOM 3019 C C . ARG A 1 376 ? 36.000 5.879 -20.536 1.00 89.19 376 ARG A C 1
ATOM 3021 O O . ARG A 1 376 ? 36.923 6.673 -20.683 1.00 89.19 376 ARG A O 1
ATOM 3028 N N . PHE A 1 377 ? 34.767 6.124 -20.960 1.00 90.00 377 PHE A N 1
ATOM 3029 C CA . PHE A 1 377 ? 34.381 7.401 -21.554 1.00 90.00 377 PHE A CA 1
ATOM 3030 C C . PHE A 1 377 ? 34.422 8.491 -20.481 1.00 90.00 377 PHE A C 1
ATOM 3032 O O . PHE A 1 377 ? 33.827 8.326 -19.417 1.00 90.00 377 PHE A O 1
ATOM 3039 N N . TYR A 1 378 ? 35.154 9.569 -20.757 1.00 89.62 378 TYR A N 1
ATOM 3040 C CA . TYR A 1 378 ? 35.139 10.779 -19.935 1.00 89.62 378 TYR A CA 1
ATOM 3041 C C . TYR A 1 378 ? 33.942 11.649 -20.327 1.00 89.62 378 TYR A C 1
ATOM 3043 O O . TYR A 1 378 ? 33.169 12.077 -19.471 1.00 89.62 378 TYR A O 1
ATOM 3051 N N . ASP A 1 379 ? 33.753 11.829 -21.635 1.00 89.06 379 ASP A N 1
ATOM 3052 C CA . ASP A 1 379 ? 32.613 12.500 -22.251 1.00 89.06 379 ASP A CA 1
ATOM 3053 C C . ASP A 1 379 ? 32.325 11.910 -23.653 1.00 89.06 379 ASP A C 1
ATOM 3055 O O . ASP A 1 379 ? 32.807 10.828 -24.000 1.00 89.06 379 ASP A O 1
ATOM 3059 N N . ASP A 1 380 ? 31.499 12.597 -24.452 1.00 86.75 380 ASP A N 1
ATOM 3060 C CA . ASP A 1 380 ? 31.122 12.170 -25.809 1.00 86.75 380 ASP A CA 1
ATOM 3061 C C . ASP A 1 380 ? 32.302 12.196 -26.809 1.00 86.75 380 ASP A C 1
ATOM 3063 O O . ASP A 1 380 ? 32.210 11.602 -27.885 1.00 86.75 380 ASP A O 1
ATOM 3067 N N . GLU A 1 381 ? 33.404 12.873 -26.476 1.00 86.69 381 GLU A N 1
ATOM 3068 C CA . GLU A 1 381 ? 34.539 13.146 -27.364 1.00 86.69 381 GLU A CA 1
ATOM 3069 C C . GLU A 1 381 ? 35.864 12.560 -26.856 1.00 86.69 381 GLU A C 1
ATOM 3071 O O . GLU A 1 381 ? 36.797 12.422 -27.646 1.00 86.69 381 GLU A O 1
ATOM 3076 N N . MET A 1 382 ? 35.959 12.182 -25.580 1.00 89.06 382 MET A N 1
ATOM 3077 C CA . MET A 1 382 ? 37.201 11.796 -24.912 1.00 89.06 382 MET A CA 1
ATOM 3078 C C . MET A 1 382 ? 37.073 10.460 -24.171 1.00 89.06 382 MET A C 1
ATOM 3080 O O . MET A 1 382 ? 36.127 10.202 -23.421 1.00 89.06 382 MET A O 1
ATOM 3084 N N . LEU A 1 383 ? 38.089 9.614 -24.329 1.00 89.81 383 LEU A N 1
ATOM 3085 C CA . LEU A 1 383 ? 38.212 8.307 -23.694 1.00 89.81 383 LEU A CA 1
ATOM 3086 C C . LEU A 1 383 ? 39.422 8.297 -22.755 1.00 89.81 383 LEU A C 1
ATOM 3088 O O . LEU A 1 383 ? 40.549 8.511 -23.183 1.00 89.81 383 LEU A O 1
ATOM 3092 N N . THR A 1 384 ? 39.199 8.031 -21.472 1.00 90.56 384 THR A N 1
ATOM 3093 C CA . THR A 1 384 ? 40.273 7.841 -20.490 1.00 90.56 384 THR A CA 1
ATOM 3094 C C . THR A 1 384 ? 40.734 6.391 -20.516 1.00 90.56 384 THR A C 1
ATOM 3096 O O . THR A 1 384 ? 39.916 5.486 -20.347 1.00 90.56 384 THR A O 1
ATOM 3099 N N . VAL A 1 385 ? 42.030 6.160 -20.711 1.00 88.62 385 VAL A N 1
ATOM 3100 C CA . VAL A 1 385 ? 42.622 4.821 -20.814 1.00 88.62 385 VAL A CA 1
ATOM 3101 C C . VAL A 1 385 ? 43.750 4.662 -19.802 1.00 88.62 385 VAL A C 1
ATOM 3103 O O . VAL A 1 385 ? 44.592 5.544 -19.650 1.00 88.62 385 VAL A O 1
ATOM 3106 N N . VAL A 1 386 ? 43.766 3.524 -19.110 1.00 87.44 386 VAL A N 1
ATOM 3107 C CA . VAL A 1 386 ? 44.833 3.125 -18.191 1.00 87.44 386 VAL A CA 1
ATOM 3108 C C . VAL A 1 386 ? 45.737 2.123 -18.890 1.00 87.44 386 VAL A C 1
ATOM 3110 O O . VAL A 1 386 ? 45.289 1.069 -19.343 1.00 87.44 386 VAL A O 1
ATOM 3113 N N . LEU A 1 387 ? 47.023 2.441 -18.938 1.00 84.62 387 LEU A N 1
ATOM 3114 C CA . LEU A 1 387 ? 48.033 1.702 -19.679 1.00 84.62 387 LEU A CA 1
ATOM 3115 C C . LEU A 1 387 ? 49.111 1.165 -18.759 1.00 84.62 387 LEU A C 1
ATOM 3117 O O . LEU A 1 387 ? 49.463 1.801 -17.765 1.00 84.62 387 LEU A O 1
ATOM 3121 N N . GLN A 1 388 ? 49.681 0.027 -19.131 1.00 81.94 388 GLN A N 1
ATOM 3122 C CA . GLN A 1 388 ? 50.830 -0.567 -18.464 1.00 81.94 388 GLN A CA 1
ATOM 3123 C C . GLN A 1 388 ? 51.942 -0.849 -19.475 1.00 81.94 388 GLN A C 1
ATOM 3125 O O . GLN A 1 388 ? 51.728 -1.579 -20.444 1.00 81.94 388 GLN A O 1
ATOM 3130 N N . GLY A 1 389 ? 53.123 -0.272 -19.235 1.00 74.88 389 GLY A N 1
ATOM 3131 C CA . GLY A 1 389 ? 54.331 -0.549 -20.019 1.00 74.88 389 GLY A CA 1
ATOM 3132 C C . GLY A 1 389 ? 54.942 -1.930 -19.732 1.00 74.88 389 GLY A C 1
ATOM 3133 O O . GLY A 1 389 ? 54.686 -2.522 -18.680 1.00 74.88 389 GLY A O 1
ATOM 3134 N N . SER A 1 390 ? 55.744 -2.427 -20.682 1.00 65.12 390 SER A N 1
ATOM 3135 C CA . SER A 1 390 ? 56.489 -3.699 -20.605 1.00 65.12 390 SER A CA 1
ATOM 3136 C C . SER A 1 390 ? 57.537 -3.730 -19.472 1.00 65.12 390 SER A C 1
ATOM 3138 O O . SER A 1 390 ? 58.030 -2.690 -19.044 1.00 65.12 390 SER A O 1
ATOM 3140 N N . GLU A 1 391 ? 57.864 -4.929 -18.975 1.00 56.12 391 GLU A N 1
ATOM 3141 C CA . GLU A 1 391 ? 58.451 -5.186 -17.647 1.00 56.12 391 GLU A CA 1
ATOM 3142 C C . GLU A 1 391 ? 59.921 -4.782 -17.413 1.00 56.12 391 GLU A C 1
ATOM 3144 O O . GLU A 1 391 ? 60.363 -4.871 -16.268 1.00 56.12 391 GLU A O 1
ATOM 3149 N N . GLU A 1 392 ? 60.691 -4.332 -18.406 1.00 55.66 392 GLU A N 1
ATOM 3150 C CA . GLU A 1 392 ? 62.152 -4.277 -18.212 1.00 55.66 392 GLU A CA 1
ATOM 3151 C C . GLU A 1 392 ? 62.670 -3.107 -17.357 1.00 55.66 392 GLU A C 1
ATOM 3153 O O . GLU A 1 392 ? 63.619 -3.323 -16.613 1.00 55.66 392 GLU A O 1
ATOM 3158 N N . GLU A 1 393 ? 62.029 -1.932 -17.298 1.00 46.56 393 GLU A N 1
ATOM 3159 C CA . GLU A 1 393 ? 62.430 -0.876 -16.346 1.00 46.56 393 GLU A CA 1
ATOM 3160 C C . GLU A 1 393 ? 61.228 -0.029 -15.882 1.00 46.56 393 GLU A C 1
ATOM 3162 O O . GLU A 1 393 ? 60.734 0.842 -16.592 1.00 46.56 393 GLU A O 1
ATOM 3167 N N . ASN A 1 394 ? 60.788 -0.268 -14.638 1.00 50.09 394 ASN A N 1
ATOM 3168 C CA . ASN A 1 394 ? 59.644 0.344 -13.942 1.00 50.09 394 ASN A CA 1
ATOM 3169 C C . ASN A 1 394 ? 58.258 0.054 -14.552 1.00 50.09 394 ASN A C 1
ATOM 3171 O O . ASN A 1 394 ? 57.924 0.523 -15.634 1.00 50.09 394 ASN A O 1
ATOM 3175 N N . LYS A 1 395 ? 57.383 -0.605 -13.769 1.00 58.53 395 LYS A N 1
ATOM 3176 C CA . LYS A 1 395 ? 55.930 -0.752 -14.013 1.00 58.53 395 LYS A CA 1
ATOM 3177 C C . LYS A 1 395 ? 55.230 0.615 -14.032 1.00 58.53 395 LYS A C 1
ATOM 3179 O O . LYS A 1 395 ? 54.484 0.959 -13.115 1.00 58.53 395 LYS A O 1
ATOM 3184 N N . ARG A 1 396 ? 55.490 1.433 -15.049 1.00 71.44 396 ARG A N 1
ATOM 3185 C CA . ARG A 1 396 ? 54.837 2.725 -15.232 1.00 71.44 396 ARG A CA 1
ATOM 3186 C C . ARG A 1 396 ? 53.407 2.459 -15.677 1.00 71.44 396 ARG A C 1
ATOM 3188 O O . ARG A 1 396 ? 53.166 1.858 -16.725 1.00 71.44 396 ARG A O 1
ATOM 3195 N N . ARG A 1 397 ? 52.465 2.881 -14.835 1.00 81.12 397 ARG A N 1
ATOM 3196 C CA . ARG A 1 397 ? 51.054 2.982 -15.192 1.00 81.12 397 ARG A CA 1
ATOM 3197 C C . ARG A 1 397 ? 50.813 4.391 -15.697 1.00 81.12 397 ARG A C 1
ATOM 3199 O O . ARG A 1 397 ? 51.110 5.343 -14.980 1.00 81.12 397 ARG A O 1
ATOM 3206 N N . VAL A 1 398 ? 50.309 4.506 -16.916 1.00 83.25 398 VAL A N 1
ATOM 3207 C CA . VAL A 1 398 ? 50.017 5.795 -17.546 1.00 83.25 398 VAL A CA 1
ATOM 3208 C C . VAL A 1 398 ? 48.508 5.944 -17.647 1.00 83.25 398 VAL A C 1
ATOM 3210 O O . VAL A 1 398 ? 47.806 4.990 -17.980 1.00 83.25 398 VAL A O 1
ATOM 3213 N N . LEU A 1 399 ? 48.016 7.135 -17.325 1.00 85.81 399 LEU A N 1
ATOM 3214 C CA . LEU A 1 399 ? 46.644 7.537 -17.588 1.00 85.81 399 LEU A CA 1
ATOM 3215 C C . LEU A 1 399 ? 46.668 8.446 -18.816 1.00 85.81 399 LEU A C 1
ATOM 3217 O O . LEU A 1 399 ? 47.276 9.511 -18.764 1.00 85.81 399 LEU A O 1
ATOM 3221 N N . ALA A 1 400 ? 46.030 8.018 -19.900 1.00 85.00 400 ALA A N 1
ATOM 3222 C CA . ALA A 1 400 ? 45.982 8.750 -21.160 1.00 85.00 400 ALA A CA 1
ATOM 3223 C C . ALA A 1 400 ? 44.551 9.205 -21.474 1.00 85.00 400 ALA A C 1
ATOM 3225 O O . ALA A 1 400 ? 43.579 8.535 -21.108 1.00 85.00 400 ALA A O 1
ATOM 3226 N N . GLN A 1 401 ? 44.421 10.336 -22.170 1.00 87.12 401 GLN A N 1
ATOM 3227 C CA . GLN A 1 401 ? 43.149 10.827 -22.698 1.00 87.12 401 GLN A CA 1
ATOM 3228 C C . GLN A 1 401 ? 43.166 10.778 -24.225 1.00 87.12 401 GLN A C 1
ATOM 3230 O O . GLN A 1 401 ? 43.905 11.502 -24.880 1.00 87.12 401 GLN A O 1
ATOM 3235 N N . LEU A 1 402 ? 42.317 9.931 -24.794 1.00 85.38 402 LEU A N 1
ATOM 3236 C CA . LEU A 1 402 ? 42.178 9.740 -26.230 1.00 85.38 402 LEU A CA 1
ATOM 3237 C C . LEU A 1 402 ? 41.006 10.550 -26.778 1.00 85.38 402 LEU A C 1
ATOM 3239 O O . LEU A 1 402 ? 39.859 10.315 -26.401 1.00 85.38 402 LEU A O 1
ATOM 3243 N N . SER A 1 403 ? 41.277 11.434 -27.738 1.00 85.69 403 SER A N 1
ATOM 3244 C CA . SER A 1 403 ? 40.222 12.134 -28.476 1.00 85.69 403 SER A CA 1
ATOM 3245 C C . SER A 1 403 ? 39.590 11.232 -29.538 1.00 85.69 403 SER A C 1
ATOM 3247 O O . SER A 1 403 ? 40.243 10.827 -30.503 1.00 85.69 403 SER A O 1
ATOM 3249 N N . LEU A 1 404 ? 38.291 10.969 -29.415 1.00 80.94 404 LEU A N 1
ATOM 3250 C CA . LEU A 1 404 ? 37.490 10.184 -30.353 1.00 80.94 404 LEU A CA 1
ATOM 3251 C C . LEU A 1 404 ? 37.399 10.844 -31.732 1.00 80.94 404 LEU A C 1
ATOM 3253 O O . LEU A 1 404 ? 37.396 10.134 -32.735 1.00 80.94 404 LEU A O 1
ATOM 3257 N N . ALA A 1 405 ? 37.394 12.178 -31.816 1.00 76.19 405 ALA A N 1
ATOM 3258 C CA . ALA A 1 405 ? 37.426 12.897 -33.093 1.00 76.19 405 ALA A CA 1
ATOM 3259 C C . ALA A 1 405 ? 38.661 12.513 -33.924 1.00 76.19 405 ALA A C 1
ATOM 3261 O O . ALA A 1 405 ? 38.572 12.321 -35.137 1.00 76.19 405 ALA A O 1
ATOM 3262 N N . SER A 1 406 ? 39.799 12.319 -33.253 1.00 69.31 406 SER A N 1
ATOM 3263 C CA . SER A 1 406 ? 41.023 11.854 -33.899 1.00 69.31 406 SER A CA 1
ATOM 3264 C C . SER A 1 406 ? 40.939 10.378 -34.305 1.00 69.31 406 SER A C 1
ATOM 3266 O O . SER A 1 406 ? 41.430 10.015 -35.367 1.00 69.31 406 SER A O 1
ATOM 3268 N N . VAL A 1 407 ? 40.285 9.518 -33.522 1.00 68.50 407 VAL A N 1
ATOM 3269 C CA . VAL A 1 407 ? 40.126 8.084 -33.835 1.00 68.50 407 VAL A CA 1
ATOM 3270 C C . VAL A 1 407 ? 39.206 7.872 -35.043 1.00 68.50 407 VAL A C 1
ATOM 3272 O O . VAL A 1 407 ? 39.403 6.951 -35.831 1.00 68.50 407 VAL A O 1
ATOM 3275 N N . LEU A 1 408 ? 38.222 8.755 -35.212 1.00 66.00 408 LEU A N 1
ATOM 3276 C CA . LEU A 1 408 ? 37.181 8.667 -36.232 1.00 66.00 408 LEU A CA 1
ATOM 3277 C C . LEU A 1 408 ? 37.598 9.135 -37.629 1.00 66.00 408 LEU A C 1
ATOM 3279 O O . LEU A 1 408 ? 36.851 8.901 -38.576 1.00 66.00 408 LEU A O 1
ATOM 3283 N N . SER A 1 409 ? 38.775 9.747 -37.780 1.00 61.53 409 SER A N 1
ATOM 3284 C CA . SER A 1 409 ? 39.284 10.261 -39.061 1.00 61.53 409 SER A CA 1
ATOM 3285 C C . SER A 1 409 ? 39.796 9.169 -40.021 1.00 61.53 409 SER A C 1
ATOM 3287 O O . SER A 1 409 ? 40.550 9.478 -40.940 1.00 61.53 409 SER A O 1
ATOM 3289 N N . CYS A 1 410 ? 39.479 7.894 -39.774 1.00 55.91 410 CYS A N 1
ATOM 3290 C CA . CYS A 1 410 ? 39.967 6.754 -40.549 1.00 55.91 410 CYS A CA 1
ATOM 3291 C C . CYS A 1 410 ? 39.148 6.561 -41.834 1.00 55.91 410 CYS A C 1
ATOM 3293 O O . CYS A 1 410 ? 37.921 6.490 -41.771 1.00 55.91 410 CYS A O 1
ATOM 3295 N N . GLU A 1 411 ? 39.816 6.429 -42.983 1.00 50.06 411 GLU A N 1
ATOM 3296 C CA . GLU A 1 411 ? 39.172 6.242 -44.297 1.00 50.06 411 GLU A CA 1
ATOM 3297 C C . GLU A 1 411 ? 38.898 4.765 -44.647 1.00 50.06 411 GLU A C 1
ATOM 3299 O O . GLU A 1 411 ? 38.187 4.472 -45.606 1.00 50.06 411 GLU A O 1
ATOM 3304 N N . THR A 1 412 ? 39.445 3.813 -43.884 1.00 53.81 412 THR A N 1
ATOM 3305 C CA . THR A 1 412 ? 39.251 2.374 -44.122 1.00 53.81 412 THR A CA 1
ATOM 3306 C C . THR A 1 412 ? 38.011 1.843 -43.412 1.00 53.81 412 THR A C 1
ATOM 3308 O O . THR A 1 412 ? 38.024 1.627 -42.200 1.00 53.81 412 THR A O 1
ATOM 3311 N N . GLU A 1 413 ? 36.959 1.573 -44.182 1.00 52.78 413 GLU A N 1
ATOM 3312 C CA . GLU A 1 413 ? 35.748 0.924 -43.685 1.00 52.78 413 GLU A CA 1
ATOM 3313 C C . GLU A 1 413 ? 35.959 -0.583 -43.487 1.00 52.78 413 GLU A C 1
ATOM 3315 O O . GLU A 1 413 ? 36.395 -1.302 -44.387 1.00 52.78 413 GLU A O 1
ATOM 3320 N N . PHE A 1 414 ? 35.589 -1.081 -42.307 1.00 59.53 414 PHE A N 1
ATOM 3321 C CA . PHE A 1 414 ? 35.461 -2.510 -42.044 1.00 59.53 414 PHE A CA 1
ATOM 3322 C C . PHE A 1 414 ? 33.992 -2.888 -41.896 1.00 59.53 414 PHE A C 1
ATOM 3324 O O . PHE A 1 414 ? 33.313 -2.451 -40.962 1.00 59.53 414 PHE A O 1
ATOM 3331 N N . CYS A 1 415 ? 33.507 -3.725 -42.810 1.00 54.66 415 CYS A N 1
ATOM 3332 C CA . CYS A 1 415 ? 32.197 -4.354 -42.698 1.00 54.66 415 CYS A CA 1
ATOM 3333 C C . CYS A 1 415 ? 32.334 -5.681 -41.946 1.00 54.66 415 CYS A C 1
ATOM 3335 O O . CYS A 1 415 ? 32.824 -6.665 -42.494 1.00 54.66 415 CYS A O 1
ATOM 3337 N N . TRP A 1 416 ? 31.884 -5.716 -40.690 1.00 59.47 416 TRP A N 1
ATOM 3338 C CA . TRP A 1 416 ? 31.759 -6.971 -39.949 1.00 59.47 416 TRP A CA 1
ATOM 3339 C C . TRP A 1 416 ? 30.559 -7.769 -40.479 1.00 59.47 416 TRP A C 1
ATOM 3341 O O . TRP A 1 416 ? 29.425 -7.293 -40.425 1.00 59.47 416 TRP A O 1
ATOM 3351 N N . GLU A 1 417 ? 30.799 -8.997 -40.945 1.00 56.78 417 GLU A N 1
ATOM 3352 C CA . GLU A 1 417 ? 29.759 -10.006 -41.171 1.00 56.78 417 GLU A CA 1
ATOM 3353 C C . GLU A 1 417 ? 28.972 -10.349 -39.885 1.00 56.78 417 GLU A C 1
ATOM 3355 O O . GLU A 1 417 ? 29.520 -10.952 -38.953 1.00 56.78 417 GLU A O 1
ATOM 3360 N N . PRO A 1 418 ? 27.672 -10.013 -39.807 1.00 53.16 418 PRO A N 1
ATOM 3361 C CA . PRO A 1 418 ? 26.857 -10.373 -38.655 1.00 53.16 418 PRO A CA 1
ATOM 3362 C C . PRO A 1 418 ? 26.810 -11.902 -38.501 1.00 53.16 418 PRO A C 1
ATOM 3364 O O . PRO A 1 418 ? 26.609 -12.620 -39.478 1.00 53.16 418 PRO A O 1
ATOM 3367 N N . ASN A 1 419 ? 26.958 -12.382 -37.260 1.00 56.31 419 ASN A N 1
ATOM 3368 C CA . ASN A 1 419 ? 26.960 -13.791 -36.813 1.00 56.31 419 ASN A CA 1
ATOM 3369 C C . ASN A 1 419 ? 28.309 -14.531 -36.788 1.00 56.31 419 ASN A C 1
ATOM 3371 O O . ASN A 1 419 ? 28.372 -15.597 -36.172 1.00 56.31 419 ASN A O 1
ATOM 3375 N N . LEU A 1 420 ? 29.393 -13.985 -37.347 1.00 58.28 420 LEU A N 1
ATOM 3376 C CA . LEU A 1 420 ? 30.734 -14.511 -37.067 1.00 58.28 420 LEU A CA 1
ATOM 3377 C C . LEU A 1 420 ? 31.308 -13.891 -35.790 1.00 58.28 420 LEU A C 1
ATOM 3379 O O . LEU A 1 420 ? 31.180 -12.689 -35.554 1.00 58.28 420 LEU A O 1
ATOM 3383 N N . ARG A 1 421 ? 31.978 -14.715 -34.975 1.00 60.56 421 ARG A N 1
ATOM 3384 C CA . ARG A 1 421 ? 32.765 -14.243 -33.828 1.00 60.56 421 ARG A CA 1
ATOM 3385 C C . ARG A 1 421 ? 33.895 -13.341 -34.319 1.00 60.56 421 ARG A C 1
ATOM 3387 O O . ARG A 1 421 ? 34.526 -13.649 -35.329 1.00 60.56 421 ARG A O 1
ATOM 3394 N N . TRP A 1 422 ? 34.176 -12.269 -33.582 1.00 56.75 422 TRP A N 1
ATOM 3395 C CA . TRP A 1 422 ? 35.293 -11.388 -33.907 1.00 56.75 422 TRP A CA 1
ATOM 3396 C C . TRP A 1 422 ? 36.612 -12.171 -33.893 1.00 56.75 422 TRP A C 1
ATOM 3398 O O . TRP A 1 422 ? 37.043 -12.688 -32.863 1.00 56.75 422 TRP A O 1
ATOM 3408 N N . THR A 1 423 ? 37.286 -12.231 -35.040 1.00 52.88 423 THR A N 1
ATOM 3409 C CA . THR A 1 423 ? 38.674 -12.693 -35.153 1.00 52.88 423 THR A CA 1
ATOM 3410 C C . THR A 1 423 ? 39.529 -11.508 -35.588 1.00 52.88 423 THR A C 1
ATOM 3412 O O . THR A 1 423 ? 39.249 -10.903 -36.618 1.00 52.88 423 THR A O 1
ATOM 3415 N N . SER A 1 424 ? 40.558 -11.152 -34.818 1.00 51.88 424 SER A N 1
ATOM 3416 C CA . SER A 1 424 ? 41.384 -9.930 -34.957 1.00 51.88 424 SER A CA 1
ATOM 3417 C C . SER A 1 424 ? 42.048 -9.670 -36.320 1.00 51.88 424 SER A C 1
ATOM 3419 O O . SER A 1 424 ? 42.660 -8.619 -36.500 1.00 51.88 424 SER A O 1
ATOM 3421 N N . ARG A 1 425 ? 41.966 -10.601 -37.276 1.00 48.06 425 ARG A N 1
ATOM 3422 C CA . ARG A 1 425 ? 42.808 -10.641 -38.481 1.00 48.06 425 ARG A CA 1
ATOM 3423 C C . ARG A 1 425 ? 42.464 -9.626 -39.580 1.00 48.06 425 ARG A C 1
ATOM 3425 O O . ARG A 1 425 ? 43.233 -9.543 -40.528 1.00 48.06 425 ARG A O 1
ATOM 3432 N N . ALA A 1 426 ? 41.372 -8.863 -39.482 1.00 50.09 426 ALA A N 1
ATOM 3433 C CA . ALA A 1 426 ? 40.922 -7.997 -40.584 1.00 50.09 426 ALA A CA 1
ATOM 3434 C C . ALA A 1 426 ? 40.509 -6.562 -40.190 1.00 50.09 426 ALA A C 1
ATOM 3436 O O . ALA A 1 426 ? 39.986 -5.835 -41.029 1.00 50.09 426 ALA A O 1
ATOM 3437 N N . VAL A 1 427 ? 40.728 -6.131 -38.941 1.00 56.16 427 VAL A N 1
ATOM 3438 C CA . VAL A 1 427 ? 40.246 -4.819 -38.467 1.00 56.16 427 VAL A CA 1
ATOM 3439 C C . VAL A 1 427 ? 41.265 -3.711 -38.766 1.00 56.16 427 VAL A C 1
ATOM 3441 O O . VAL A 1 427 ? 42.429 -3.865 -38.387 1.00 56.16 427 VAL A O 1
ATOM 3444 N N . PRO A 1 428 ? 40.848 -2.578 -39.362 1.00 54.31 428 PRO A N 1
ATOM 3445 C CA . PRO A 1 428 ? 41.672 -1.387 -39.504 1.00 54.31 428 PRO A CA 1
ATOM 3446 C C . PRO A 1 428 ? 42.191 -0.926 -38.140 1.00 54.31 428 PRO A C 1
ATOM 3448 O O . PRO A 1 428 ? 41.419 -0.710 -37.197 1.00 54.31 428 PRO A O 1
ATOM 3451 N N . SER A 1 429 ? 43.512 -0.819 -38.016 1.00 51.97 429 SER A N 1
ATOM 3452 C CA . SER A 1 429 ? 44.177 -0.345 -36.804 1.00 51.97 429 SER A CA 1
ATOM 3453 C C . SER A 1 429 ? 44.777 1.028 -37.015 1.00 51.97 429 SER A C 1
ATOM 3455 O O . SER A 1 429 ? 45.579 1.220 -37.927 1.00 51.97 429 SER A O 1
ATOM 3457 N N . HIS A 1 430 ? 44.417 1.963 -36.141 1.00 54.09 430 HIS A N 1
ATOM 3458 C CA . HIS A 1 430 ? 45.035 3.276 -36.084 1.00 54.09 430 HIS A CA 1
ATOM 3459 C C . HIS A 1 430 ? 46.185 3.270 -35.080 1.00 54.09 430 HIS A C 1
ATOM 3461 O O . HIS A 1 430 ? 45.943 3.242 -33.880 1.00 54.09 430 HIS A O 1
ATOM 3467 N N . ALA A 1 431 ? 47.421 3.355 -35.567 1.00 48.56 431 ALA A N 1
ATOM 3468 C CA . ALA A 1 431 ? 48.558 3.773 -34.755 1.00 48.56 431 ALA A CA 1
ATOM 3469 C C . ALA A 1 431 ? 48.447 5.277 -34.514 1.00 48.56 431 ALA A C 1
ATOM 3471 O O . ALA A 1 431 ? 48.570 6.061 -35.459 1.00 48.56 431 ALA A O 1
ATOM 3472 N N . LYS A 1 432 ? 48.157 5.691 -33.278 1.00 50.91 432 LYS A N 1
ATOM 3473 C CA . LYS A 1 432 ? 48.186 7.109 -32.911 1.00 50.91 432 LYS A CA 1
ATOM 3474 C C . LYS A 1 432 ? 48.880 7.309 -31.576 1.00 50.91 432 LYS A C 1
ATOM 3476 O O . LYS A 1 432 ? 48.689 6.535 -30.647 1.00 50.91 432 LYS A O 1
ATOM 3481 N N . ALA A 1 433 ? 49.676 8.373 -31.544 1.00 45.50 433 ALA A N 1
ATOM 3482 C CA . ALA A 1 433 ? 50.208 8.939 -30.323 1.00 45.50 433 ALA A CA 1
ATOM 3483 C C . ALA A 1 433 ? 49.078 9.585 -29.514 1.00 45.50 433 ALA A C 1
ATOM 3485 O O . ALA A 1 433 ? 48.102 10.090 -30.077 1.00 45.50 433 ALA A O 1
ATOM 3486 N N . TRP A 1 434 ? 49.244 9.547 -28.206 1.00 44.56 434 TRP A N 1
ATOM 3487 C CA . TRP A 1 434 ? 48.292 9.906 -27.168 1.00 44.56 434 TRP A CA 1
ATOM 3488 C C . TRP A 1 434 ? 48.997 10.628 -26.038 1.00 44.56 434 TRP A C 1
ATOM 3490 O O . TRP A 1 434 ? 50.177 10.284 -25.792 1.00 44.56 434 TRP A O 1
#